Protein 3EA1 (pdb70)

CATH classification: 3.20.20.190

Radius of gyration: 29.26 Å; Cα contacts (8 Å, |Δi|>4): 1379; chains: 2; bounding box: 68×96×36 Å

Secondary structure (DSSP, 8-state):
---GGGGG-TTSTTTTS-TTSBTTTS-EEEETTTT-TT--SHHHHHHH---SS-HHHHHHTT--EEEEEEEE-TTS-EEEEETTEEEEEEHHHHHHHHHHHHHH-TT--EEEEEEE-SPPPTT-SS-HHHHHIIIIITSTTB----SS-BHHHHTTSEEEEEESS---S--SBPP----TTSEEEEE-SSS-EEEEE--TTS-HHHHHHHHHHHHHHHHTTTT-TTEEEEEE------SSGGGSHHHHHHHHHHHHHHHHHHH--S---EEEES--SSSSSS-HHHHHHHTTGGG-/---GGGGG-TTSTTTTS-TTSBTTTS-EEEETTTTGGG--SHHHHHHH---SS-HHHHHHTT--EEEEEEEE-TTS-EEEEETTEEEEEEHHHHHHHHHHHHHH-TT--EEEEEEE-SPPPTT-SS-HHHHHIIIIITSTTB----SS-BHHHHTTSEEEEEESS---S--SBPP----TTEEEEEEETTTEEEEEEE-TTS-HHHHHHHHHHHHHHHHTSTT-TTEEEEEE------SSSSSSHHHHHHHHHHHHHHHHHHH--S---EEEES--SSSSSS-HHHHHHHTTGGG-

InterPro domains:
  IPR000909 Phosphatidylinositol-specific phospholipase C, X domain [PF00388] (58-194)
  IPR000909 Phosphatidylinositol-specific phospholipase C, X domain [SM00148] (50-194)
  IPR017946 PLC-like phosphodiesterase, TIM beta/alpha-barrel domain superfamily [G3DSA:3.20.20.190] (32-329)
  IPR017946 PLC-like phosphodiesterase, TIM beta/alpha-barrel domain superfamily [SSF51695] (33-324)
  IPR051057 Phosphoinositide phospholipase C domain-containing protein [PTHR13593] (38-327)

Foldseek 3Di:
DAALCCCVQLLANLLNFDQFFQPLLALAEAAALQLQQQDDPPQCCLFDAFANDHDLVCSSRNHQEYEFEWEAELVLFIFGDAAPHGRPGGPVNNVVSQLVSCVVHQLGAHEYEYHHRYYYYPNHPDDPQVSCVVPPVVPPLFAQADDSHTSNSRGSHYFYDYCYDDHDGGTHWDHDDDDPQAWDWDAIPVQAIETEHRNQEDDLVVLLVSLVVLQVVFLVCSVPRRYHYEGESFHGHPSDPCGGSVNSQQPSQQVVLVVLVVVVGLARHHYHHTYQDDPDPPGNRSSSSSSPNVSD/DADLCCLVQLLALLQNFDQFFFPQLALAEAAALQLQQQDDPPLCCLFDAFAVDHDLVCSSRGHQEYEFEWEAELPLFIFGDAAPHGRPGGPVNNVVSQLVSCVVHQLGAHEYEYHHRYYYYPNHPDDPQVSCVVPPVVPPLFAQAEASHTSNSRGSHYAYDYCYPDHDGGTHKDHDDDDPQAWDWDAIRVQAIETEHRNAEDDLVVLLVSLVVLQVVWLVPSVPRRYAYEGESFHGHPSDPCRGSVNSQQPSQQVVLVVLVVVLGLARHHYHHGYQDDPDPPGRRSSSSSSPSVSD

Structure (mmCIF, N/CA/C/O backbone):
data_3EA1
#
_entry.id   3EA1
#
_cell.length_a   59.643
_cell.length_b   97.064
_cell.length_c   112.799
_cell.angle_alpha   90.000
_cell.angle_beta   90.000
_cell.angle_gamma   90.000
#
_symmetry.space_group_name_H-M   'P 21 21 21'
#
loop_
_entity.id
_entity.type
_entity.pdbx_description
1 polymer '1-phosphatidylinositol phosphodiesterase'
2 non-polymer 'ZINC ION'
3 water water
#
loop_
_atom_site.group_PDB
_atom_site.id
_atom_site.type_symbol
_atom_site.label_atom_id
_atom_site.label_alt_id
_atom_site.label_comp_id
_atom_site.label_asym_id
_atom_site.label_entity_id
_atom_site.label_seq_id
_atom_site.pdbx_PDB_ins_code
_atom_site.Cartn_x
_atom_site.Cartn_y
_atom_site.Cartn_z
_atom_site.occupancy
_atom_site.B_iso_or_equiv
_atom_site.auth_seq_id
_atom_site.auth_comp_id
_atom_site.auth_asym_id
_atom_site.auth_atom_id
_atom_site.pdbx_PDB_model_num
ATOM 1 N N . ALA A 1 1 ? 29.746 53.343 32.534 1.00 47.75 1 ALA A N 1
ATOM 2 C CA . ALA A 1 1 ? 29.431 54.375 31.505 1.00 46.92 1 ALA A CA 1
ATOM 3 C C . ALA A 1 1 ? 28.962 55.675 32.154 1.00 45.98 1 ALA A C 1
ATOM 4 O O . ALA A 1 1 ? 28.306 56.498 31.510 1.00 47.43 1 ALA A O 1
ATOM 6 N N . SER A 1 2 ? 29.302 55.856 33.429 1.00 43.08 2 SER A N 1
ATOM 7 C CA . SER A 1 2 ? 28.908 57.057 34.160 1.00 40.00 2 SER A CA 1
ATOM 8 C C . SER A 1 2 ? 30.091 57.918 34.576 1.00 37.27 2 SER A C 1
ATOM 9 O O . SER A 1 2 ? 30.969 57.478 35.321 1.00 38.10 2 SER A O 1
ATOM 12 N N . SER A 1 3 ? 30.101 59.153 34.091 1.00 33.86 3 SER A N 1
ATOM 13 C CA . SER A 1 3 ? 31.160 60.100 34.408 1.00 30.70 3 SER A CA 1
ATOM 14 C C . SER A 1 3 ? 30.540 61.399 34.906 1.00 27.56 3 SER A C 1
ATOM 15 O O . SER A 1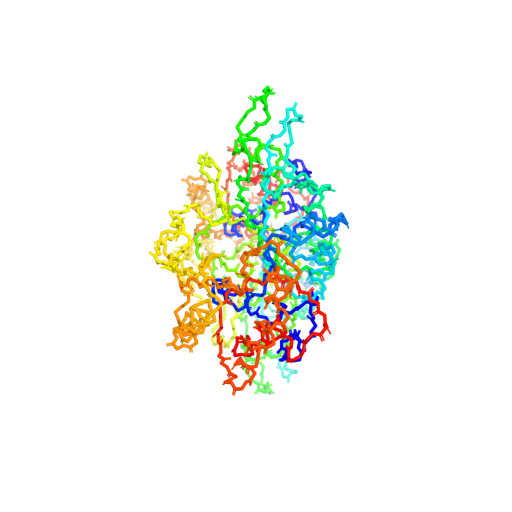 3 ? 29.382 61.698 34.613 1.00 26.14 3 SER A O 1
ATOM 18 N N . VAL A 1 4 ? 31.314 62.160 35.669 1.00 24.54 4 VAL A N 1
ATOM 19 C CA . VAL A 1 4 ? 30.848 63.421 36.230 1.00 24.22 4 VAL A CA 1
ATOM 20 C C . VAL A 1 4 ? 30.482 64.467 35.188 1.00 22.68 4 VAL A C 1
ATOM 21 O O . VAL A 1 4 ? 29.645 65.333 35.443 1.00 21.69 4 VAL A O 1
ATOM 25 N N . ASN A 1 5 ? 31.100 64.400 34.013 1.00 19.43 5 ASN A N 1
ATOM 26 C CA . ASN A 1 5 ? 30.795 65.383 32.984 1.00 19.03 5 ASN A CA 1
ATOM 27 C C . ASN A 1 5 ? 29.413 65.173 32.376 1.00 17.58 5 ASN A C 1
ATOM 28 O O . ASN A 1 5 ? 28.861 66.077 31.755 1.00 16.88 5 ASN A O 1
ATOM 33 N N . GLU A 1 6 ? 28.843 63.991 32.576 1.00 17.78 6 GLU A N 1
ATOM 34 C CA . GLU A 1 6 ? 27.510 63.708 32.057 1.00 19.06 6 GLU A CA 1
ATOM 35 C C . GLU A 1 6 ? 26.461 64.545 32.797 1.00 19.07 6 GLU A C 1
ATOM 36 O O . GLU A 1 6 ? 25.301 64.619 32.381 1.00 19.53 6 GLU A O 1
ATOM 42 N N . LEU A 1 7 ? 26.872 65.177 33.895 1.00 17.88 7 LEU A N 1
ATOM 43 C CA . LEU A 1 7 ? 25.964 66.024 34.663 1.00 17.85 7 LEU A CA 1
ATOM 44 C C . LEU A 1 7 ? 25.780 67.339 33.905 1.00 19.82 7 LEU A C 1
ATOM 45 O O . LEU A 1 7 ? 24.884 68.122 34.219 1.00 20.17 7 LEU A O 1
ATOM 50 N N . GLU A 1 8 ? 26.628 67.558 32.897 1.00 19.14 8 GLU A N 1
ATOM 51 C CA . GLU A 1 8 ? 26.601 68.768 32.074 1.00 20.02 8 GLU A CA 1
ATOM 52 C C . GLU A 1 8 ? 25.566 68.732 30.940 1.00 18.38 8 GLU A C 1
ATOM 53 O O . GLU A 1 8 ? 25.384 69.723 30.229 1.00 18.87 8 GLU A O 1
ATOM 59 N N . ASN A 1 9 ? 24.915 67.592 30.736 1.00 16.39 9 ASN A N 1
ATOM 60 C CA . ASN A 1 9 ? 23.874 67.528 29.714 1.00 16.47 9 ASN A CA 1
ATOM 61 C C . ASN A 1 9 ? 22.624 67.870 30.518 1.00 15.63 9 ASN A C 1
ATOM 62 O O . ASN A 1 9 ? 22.044 67.008 31.173 1.00 16.47 9 ASN A O 1
ATOM 67 N N . TRP A 1 10 ? 22.230 69.136 30.475 1.00 14.99 10 TRP A N 1
ATOM 68 C CA . TRP A 1 10 ? 21.094 69.621 31.247 1.00 14.53 10 TRP A CA 1
ATOM 69 C C . TRP A 1 10 ? 19.749 68.919 31.031 1.00 13.86 10 TRP A C 1
ATOM 70 O O . TRP A 1 10 ? 18.860 69.019 31.879 1.00 11.30 10 TRP A O 1
ATOM 81 N N . SER A 1 11 ? 19.603 68.196 29.924 1.00 14.98 11 SER A N 1
ATOM 82 C CA . SER A 1 11 ? 18.356 67.479 29.643 1.00 12.48 11 SER A CA 1
ATOM 83 C C . SER A 1 11 ? 18.409 66.031 30.132 1.00 13.34 11 SER A C 1
ATOM 84 O O . SER A 1 11 ? 17.395 65.339 30.142 1.00 14.65 11 SER A O 1
ATOM 87 N N . LYS A 1 12 ? 19.594 65.579 30.533 1.00 12.60 12 LYS A N 1
ATOM 88 C CA . LYS A 1 12 ? 19.773 64.207 30.996 1.00 12.85 12 LYS A CA 1
ATOM 89 C C . LYS A 1 12 ? 20.752 64.131 32.165 1.00 14.20 12 LYS A C 1
ATOM 90 O O . LYS A 1 12 ? 21.425 63.115 32.335 1.00 11.71 12 LYS A O 1
ATOM 96 N N . TRP A 1 13 ? 20.829 65.180 32.978 1.00 12.24 13 TRP A N 1
ATOM 97 C CA . TRP A 1 13 ? 21.798 65.176 34.074 1.00 12.43 13 TRP A CA 1
ATOM 98 C C . TRP A 1 13 ? 21.632 64.129 35.169 1.00 11.88 13 TRP A C 1
ATOM 99 O O . TRP A 1 13 ? 22.602 63.792 35.847 1.00 13.05 13 TRP A O 1
ATOM 110 N N . MET A 1 14 ? 20.427 63.595 35.343 1.00 12.33 14 MET A N 1
ATOM 111 C CA . MET A 1 14 ? 20.213 62.586 36.373 1.00 12.90 14 MET A CA 1
ATOM 112 C C . MET A 1 14 ? 20.675 61.202 35.917 1.00 13.94 14 MET A C 1
ATOM 113 O O . MET A 1 14 ? 20.799 60.286 36.728 1.00 14.80 14 MET A O 1
ATOM 118 N N . GLN A 1 15 ? 20.944 61.055 34.625 1.00 14.60 15 GLN A N 1
ATOM 119 C CA . GLN A 1 15 ? 21.373 59.768 34.092 1.00 16.01 15 GLN A CA 1
ATOM 120 C C . GLN A 1 15 ? 22.581 59.142 34.801 1.00 16.09 15 GLN A C 1
ATOM 121 O O . GLN A 1 15 ? 22.564 57.951 35.110 1.00 16.13 15 GLN A O 1
ATOM 127 N N . PRO A 1 16 ? 23.644 59.928 35.066 1.00 16.01 16 PRO A N 1
ATOM 128 C CA . PRO A 1 16 ? 24.823 59.366 35.742 1.00 15.44 16 PRO A CA 1
ATOM 129 C C . PRO A 1 16 ? 24.698 59.097 37.247 1.00 16.09 16 PRO A C 1
ATOM 130 O O . PRO A 1 16 ? 25.580 58.477 37.842 1.00 16.30 16 PRO A O 1
ATOM 134 N N . ILE A 1 17 ? 23.615 59.551 37.869 1.00 15.19 17 ILE A N 1
ATOM 135 C CA . ILE A 1 17 ? 23.444 59.319 39.300 1.00 15.10 17 ILE A CA 1
ATOM 136 C C . ILE A 1 17 ? 22.904 57.905 39.520 1.00 16.59 17 ILE A C 1
ATOM 137 O O . ILE A 1 17 ? 22.023 57.444 38.793 1.00 17.72 17 ILE A O 1
ATOM 142 N N . PRO A 1 18 ? 23.444 57.186 40.517 1.00 16.92 18 PRO A N 1
ATOM 143 C CA . PRO A 1 18 ? 22.987 55.820 40.792 1.00 16.74 18 PRO A CA 1
ATOM 144 C C . PRO A 1 18 ? 21.499 55.702 41.123 1.00 17.74 18 PRO A C 1
ATOM 145 O O . PRO A 1 18 ? 20.906 56.596 41.734 1.00 14.22 18 PRO A O 1
ATOM 149 N N . ASP A 1 19 ? 20.906 54.584 40.718 1.00 17.33 19 ASP A N 1
ATOM 150 C CA . ASP A 1 19 ? 19.494 54.315 40.975 1.00 18.79 19 ASP A CA 1
ATOM 151 C C . ASP A 1 19 ? 19.148 54.307 42.464 1.00 18.91 19 ASP A C 1
ATOM 152 O O . ASP A 1 19 ? 18.036 54.676 42.845 1.00 16.25 19 ASP A O 1
ATOM 157 N N . ASN A 1 20 ? 20.092 53.891 43.305 1.00 17.59 20 ASN A N 1
ATOM 158 C CA . ASN A 1 20 ? 19.826 53.796 44.741 1.00 19.29 20 ASN A CA 1
ATOM 159 C C . ASN A 1 20 ? 19.880 55.078 45.556 1.00 18.74 20 ASN A C 1
ATOM 160 O O . ASN A 1 20 ? 19.637 55.051 46.765 1.00 19.25 20 ASN A O 1
ATOM 165 N N . ILE A 1 21 ? 20.192 56.198 44.915 1.00 16.79 21 ILE A N 1
ATOM 166 C CA . ILE A 1 21 ? 20.259 57.463 45.634 1.00 15.78 21 ILE A CA 1
ATOM 167 C C . ILE A 1 21 ? 18.861 58.043 45.842 1.00 14.69 21 ILE A C 1
ATOM 168 O O . ILE A 1 21 ? 18.099 58.200 44.890 1.00 13.01 21 ILE A O 1
ATOM 173 N N . PRO A 1 22 ? 18.499 58.355 47.099 1.00 13.35 22 PRO A N 1
ATOM 174 C CA . PRO A 1 22 ? 17.165 58.919 47.334 1.00 13.78 22 PRO A CA 1
ATOM 175 C C . PRO A 1 22 ? 17.079 60.293 46.672 1.00 13.09 22 PRO A C 1
ATOM 176 O O . PRO A 1 22 ? 18.061 61.043 46.665 1.00 13.05 22 PRO A O 1
ATOM 180 N N . LEU A 1 23 ? 15.921 60.625 46.110 1.00 11.79 23 LEU A N 1
ATOM 181 C CA . LEU A 1 23 ? 15.758 61.937 45.480 1.00 12.12 23 LEU A CA 1
ATOM 182 C C . LEU A 1 23 ? 16.081 63.033 46.489 1.00 12.05 23 LEU A C 1
ATOM 183 O O . LEU A 1 23 ? 16.630 64.079 46.134 1.00 11.02 23 LEU A O 1
ATOM 188 N N . ALA A 1 24 ? 15.733 62.788 47.749 1.00 12.31 24 ALA A N 1
ATOM 189 C CA . ALA A 1 24 ? 15.981 63.751 48.816 1.00 11.92 24 ALA A CA 1
ATOM 190 C C . ALA A 1 24 ? 17.457 64.143 48.920 1.00 12.48 24 ALA A C 1
ATOM 191 O O . ALA A 1 24 ? 17.785 65.286 49.247 1.00 12.31 24 ALA A O 1
ATOM 193 N N . ARG A 1 25 ? 18.343 63.196 48.633 1.00 13.49 25 ARG A N 1
ATOM 194 C CA . ARG A 1 25 ? 19.781 63.445 48.700 1.00 13.32 25 ARG A CA 1
ATOM 195 C C . ARG A 1 25 ? 20.313 64.253 47.517 1.00 13.04 25 ARG A C 1
ATOM 196 O O . ARG A 1 25 ? 21.247 65.036 47.666 1.00 13.75 25 ARG A O 1
ATOM 204 N N . ILE A 1 26 ? 19.719 64.057 46.345 1.00 12.59 26 ILE A N 1
ATOM 205 C CA . ILE A 1 26 ? 20.157 64.758 45.142 1.00 11.48 26 ILE A CA 1
ATOM 206 C C . ILE A 1 26 ? 19.917 66.258 45.273 1.00 11.51 26 ILE A C 1
ATOM 207 O O . ILE A 1 26 ? 18.940 66.681 45.897 1.00 10.23 26 ILE A O 1
ATOM 212 N N . SER A 1 27 ? 20.827 67.055 44.720 1.00 9.71 27 SER A N 1
ATOM 213 C CA . SER A 1 27 ? 20.671 68.504 44.721 1.00 9.34 27 SER A CA 1
ATOM 214 C C . SER A 1 27 ? 19.941 68.751 43.410 1.00 8.90 27 SER A C 1
ATOM 215 O O . SER A 1 27 ? 20.467 68.486 42.323 1.00 11.03 27 SER A O 1
ATOM 218 N N . ILE A 1 28 ? 18.717 69.254 43.520 1.00 10.10 28 ILE A N 1
ATOM 219 C CA . ILE A 1 28 ? 17.866 69.442 42.361 1.00 10.95 28 ILE A CA 1
ATOM 220 C C . ILE A 1 28 ? 17.330 70.852 42.161 1.00 11.28 28 ILE A C 1
ATOM 221 O O . ILE A 1 28 ? 16.776 71.450 43.089 1.00 10.29 28 ILE A O 1
ATOM 226 N N . PRO A 1 29 ? 17.468 71.395 40.938 1.00 10.47 29 PRO A N 1
ATOM 227 C CA . PRO A 1 29 ? 16.961 72.745 40.674 1.00 10.33 29 PRO A CA 1
ATOM 228 C C . PRO A 1 29 ? 15.452 72.671 40.443 1.00 11.64 29 PRO A C 1
ATOM 229 O O . PRO A 1 29 ? 14.950 71.703 39.866 1.00 10.93 29 PRO A O 1
ATOM 233 N N . GLY A 1 30 ? 14.733 73.691 40.892 1.00 10.25 30 GLY A N 1
ATOM 234 C CA . GLY A 1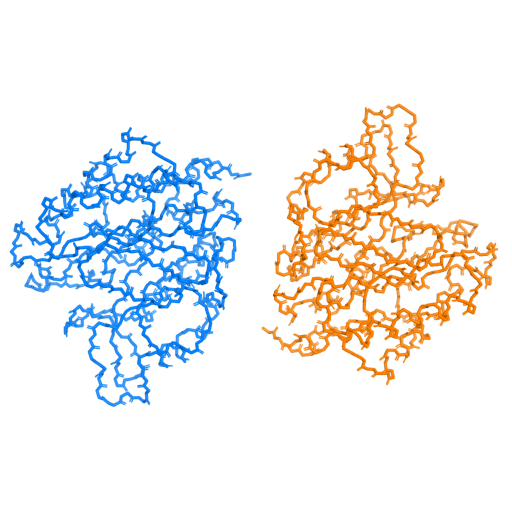 30 ? 13.296 73.719 40.695 1.00 11.42 30 GLY A CA 1
ATOM 235 C C . GLY A 1 30 ? 12.869 75.123 40.325 1.00 11.28 30 GLY A C 1
ATOM 236 O O . GLY A 1 30 ? 13.644 76.063 40.481 1.00 9.89 30 GLY A O 1
ATOM 237 N N . THR A 1 31 ? 11.649 75.272 39.819 1.00 10.57 31 THR A N 1
ATOM 238 C CA . THR A 1 31 ? 11.147 76.593 39.468 1.00 11.64 31 THR A CA 1
ATOM 239 C C . THR A 1 31 ? 9.935 76.949 40.321 1.00 11.57 31 THR A C 1
ATOM 240 O O . THR A 1 31 ? 9.009 76.149 40.464 1.00 11.25 31 THR A O 1
ATOM 244 N N . HIS A 1 32 ? 9.955 78.153 40.886 1.00 11.49 32 HIS A N 1
ATOM 245 C CA . HIS A 1 32 ? 8.862 78.650 41.720 1.00 12.00 32 HIS A CA 1
ATOM 246 C C . HIS A 1 32 ? 7.748 79.199 40.820 1.00 14.73 32 HIS A C 1
ATOM 247 O O . HIS A 1 32 ? 8.028 79.916 39.853 1.00 13.89 32 HIS A O 1
ATOM 254 N N . ASP A 1 33 ? 6.498 78.851 41.141 1.00 13.27 33 ASP A N 1
ATOM 255 C CA . ASP A 1 33 ? 5.323 79.266 40.367 1.00 15.57 33 ASP A CA 1
ATOM 256 C C . ASP A 1 33 ? 5.645 79.078 38.889 1.00 14.48 33 ASP A C 1
ATOM 257 O O . ASP A 1 33 ? 5.554 80.009 38.094 1.00 11.85 33 ASP A O 1
ATOM 262 N N . SER A 1 34 ? 6.013 77.850 38.541 1.00 11.76 34 SER A N 1
ATOM 263 C CA . SER A 1 34 ? 6.422 77.483 37.190 1.00 11.36 34 SER A CA 1
ATOM 264 C C . SER A 1 34 ? 5.570 77.925 36.001 1.00 11.91 34 SER A C 1
ATOM 265 O O . SER A 1 34 ? 6.112 78.235 34.942 1.00 12.00 34 SER A O 1
ATOM 268 N N . GLY A 1 35 ? 4.251 77.963 36.168 1.00 12.62 35 GLY A N 1
ATOM 269 C CA . GLY A 1 35 ? 3.386 78.299 35.045 1.00 11.62 35 GLY A CA 1
ATOM 270 C C . GLY A 1 35 ? 2.964 79.733 34.799 1.00 13.09 35 GLY A C 1
ATOM 271 O O . GLY A 1 35 ? 1.950 79.967 34.143 1.00 12.26 35 GLY A O 1
ATOM 272 N N . THR A 1 36 ? 3.740 80.692 35.285 1.00 12.22 36 THR A N 1
ATOM 273 C CA . THR A 1 36 ? 3.399 82.102 35.112 1.00 11.97 36 THR A CA 1
ATOM 274 C C . THR A 1 36 ? 4.032 82.749 33.880 1.00 13.85 36 THR A C 1
ATOM 275 O O . THR A 1 36 ? 3.945 83.969 33.709 1.00 12.72 36 THR A O 1
ATOM 279 N N . PHE A 1 37 ? 4.640 81.943 33.015 1.00 12.36 37 PHE A N 1
ATOM 280 C CA . PHE A 1 37 ? 5.332 82.472 31.840 1.00 13.68 37 PHE A CA 1
ATOM 281 C C . PHE A 1 37 ? 4.487 83.057 30.708 1.00 13.93 37 PHE A C 1
ATOM 282 O O . PHE A 1 37 ? 5.039 83.600 29.750 1.00 14.87 37 PHE A O 1
ATOM 290 N N . LYS A 1 38 ? 3.165 82.966 30.804 1.00 12.93 38 LYS A N 1
ATOM 291 C CA . LYS A 1 38 ? 2.321 83.513 29.741 1.00 14.18 38 LYS A CA 1
ATOM 292 C C . LYS A 1 38 ? 1.734 84.874 30.082 1.00 15.22 38 LYS A C 1
ATOM 293 O O . LYS A 1 38 ? 1.091 85.500 29.244 1.00 15.70 38 LYS A O 1
ATOM 299 N N . LEU A 1 39 ? 1.948 85.335 31.307 1.00 15.99 39 LEU A N 1
ATOM 300 C CA . LEU A 1 39 ? 1.419 86.636 31.704 1.00 17.93 39 LEU A CA 1
ATOM 301 C C . LEU A 1 39 ? 1.992 87.724 30.801 1.00 20.29 39 LEU A C 1
ATOM 302 O O . LEU A 1 39 ? 3.202 87.788 30.580 1.00 19.86 39 LEU A O 1
ATOM 307 N N . GLN A 1 40 ? 1.111 88.572 30.276 1.00 23.39 40 GLN A N 1
ATOM 308 C CA . GLN A 1 40 ? 1.506 89.656 29.381 1.00 26.71 40 GLN A CA 1
ATOM 309 C C . GLN A 1 40 ? 1.286 91.028 30.016 1.00 26.83 40 GLN A C 1
ATOM 310 O O . GLN A 1 40 ? 2.158 91.898 29.961 1.00 27.47 40 GLN A O 1
ATOM 316 N N . ASN A 1 41 ? 0.109 91.218 30.603 1.00 27.33 41 ASN A N 1
ATOM 317 C CA . ASN A 1 41 ? -0.242 92.484 31.235 1.00 29.56 41 ASN A CA 1
ATOM 318 C C . ASN A 1 41 ? 0.835 92.911 32.228 1.00 31.28 41 ASN A C 1
ATOM 319 O O . ASN A 1 41 ? 1.086 92.227 33.221 1.00 31.06 41 ASN A O 1
ATOM 324 N N . PRO A 1 42 ? 1.489 94.054 31.970 1.00 31.74 42 PRO A N 1
ATOM 325 C CA . PRO A 1 42 ? 2.547 94.578 32.839 1.00 32.52 42 PRO A CA 1
ATOM 326 C C . PRO A 1 42 ? 2.192 94.595 34.324 1.00 32.53 42 PRO A C 1
ATOM 327 O O . PRO A 1 42 ? 3.050 94.347 35.169 1.00 32.65 42 PRO A O 1
ATOM 331 N N . ILE A 1 43 ? 0.933 94.885 34.640 1.00 33.59 43 ILE A N 1
ATOM 332 C CA . ILE A 1 43 ? 0.496 94.922 36.033 1.00 33.67 43 ILE A CA 1
ATOM 333 C C . ILE A 1 43 ? 0.437 93.515 36.618 1.00 33.20 43 ILE A C 1
ATOM 334 O O . ILE A 1 43 ? 0.762 93.308 37.789 1.00 34.13 43 ILE A O 1
ATOM 339 N N . LYS A 1 44 ? 0.019 92.550 35.806 1.00 31.02 44 LYS A N 1
ATOM 340 C CA . LYS A 1 44 ? -0.049 91.166 36.261 1.00 29.73 44 LYS A CA 1
ATOM 341 C C . LYS A 1 44 ? 1.366 90.615 36.414 1.00 27.73 44 LYS A C 1
ATOM 342 O O . LYS A 1 44 ? 1.640 89.834 37.321 1.00 27.42 44 LYS A O 1
ATOM 348 N N . GLN A 1 45 ? 2.259 91.025 35.518 1.00 26.36 45 GLN A N 1
ATOM 349 C CA . GLN A 1 45 ? 3.644 90.559 35.543 1.00 26.02 45 GLN A CA 1
ATOM 350 C C . GLN A 1 45 ? 4.426 91.024 36.763 1.00 25.70 45 GLN A C 1
ATOM 351 O O . GLN A 1 45 ? 5.073 90.222 37.436 1.00 24.39 45 GLN A O 1
ATOM 357 N N . VAL A 1 46 ? 4.380 92.324 37.041 1.00 25.33 46 VAL A N 1
ATOM 358 C CA . VAL A 1 46 ? 5.108 92.872 38.177 1.00 24.35 46 VAL A CA 1
ATOM 359 C C . VAL A 1 46 ? 4.691 92.191 39.475 1.00 23.66 46 VAL A C 1
ATOM 360 O O . VAL A 1 46 ? 5.514 91.979 40.365 1.00 22.04 46 VAL A O 1
ATOM 364 N N . TRP A 1 47 ? 3.412 91.842 39.573 1.00 24.28 47 TRP A N 1
ATOM 365 C CA . TRP A 1 47 ? 2.890 91.190 40.765 1.00 24.29 47 TRP A CA 1
ATOM 366 C C . TRP A 1 47 ? 3.030 89.670 40.811 1.00 24.09 47 TRP A C 1
ATOM 367 O O . TRP A 1 47 ? 3.346 89.111 41.865 1.00 24.43 47 TRP A O 1
ATOM 378 N N . GLY A 1 48 ? 2.804 88.997 39.684 1.00 22.27 48 GLY A N 1
ATOM 379 C CA . GLY A 1 48 ? 2.869 87.545 39.699 1.00 21.83 48 GLY A CA 1
ATOM 380 C C . GLY A 1 48 ? 3.750 86.766 38.737 1.00 20.07 48 GLY A C 1
ATOM 381 O O . GLY A 1 48 ? 3.821 85.547 38.851 1.00 20.97 48 GLY A O 1
ATOM 382 N N . MET A 1 49 ? 4.417 87.419 37.794 1.00 19.55 49 MET A N 1
ATOM 383 C CA . MET A 1 49 ? 5.265 86.665 36.875 1.00 16.72 49 MET A CA 1
ATOM 384 C C . MET A 1 49 ? 6.568 86.267 37.570 1.00 16.02 49 MET A C 1
ATOM 385 O O . MET A 1 49 ? 7.221 87.096 38.210 1.00 13.76 49 MET A O 1
ATOM 390 N N . THR A 1 50 ? 6.942 84.996 37.438 1.00 13.53 50 THR A N 1
ATOM 391 C CA . THR A 1 50 ? 8.152 84.477 38.077 1.00 14.07 50 THR A CA 1
ATOM 392 C C . THR A 1 50 ? 9.053 83.705 37.120 1.00 13.33 50 THR A C 1
ATOM 393 O O . THR A 1 50 ? 10.164 83.315 37.486 1.00 14.91 50 THR A O 1
ATOM 397 N N . GLN A 1 51 ? 8.560 83.462 35.909 1.00 13.29 51 GLN A N 1
ATOM 398 C CA . GLN A 1 51 ? 9.316 82.732 34.894 1.00 12.77 51 GLN A CA 1
ATOM 399 C C . GLN A 1 51 ? 9.059 83.381 33.538 1.00 12.25 51 GLN A C 1
ATOM 400 O O . GLN A 1 51 ? 7.946 83.842 33.269 1.00 11.38 51 GLN A O 1
ATOM 406 N N . GLU A 1 52 ? 10.082 83.410 32.689 1.00 13.60 52 GLU A N 1
ATOM 407 C CA . GLU A 1 52 ? 9.968 84.007 31.359 1.00 16.72 52 GLU A CA 1
ATOM 408 C C . GLU A 1 52 ? 9.726 82.978 30.262 1.00 16.93 52 GLU A C 1
ATOM 409 O O . GLU A 1 52 ? 9.202 83.310 29.198 1.00 17.51 52 GLU A O 1
ATOM 415 N N . TYR A 1 53 ? 10.115 81.733 30.519 1.00 15.34 53 TYR A N 1
ATOM 416 C CA . TYR A 1 53 ? 9.996 80.671 29.527 1.00 14.89 53 TYR A CA 1
ATOM 417 C C . TYR A 1 53 ? 9.093 79.516 29.936 1.00 14.34 53 TYR A C 1
ATOM 418 O O . TYR A 1 53 ? 8.845 79.303 31.121 1.00 15.48 53 TYR A O 1
ATOM 427 N N . ASP A 1 54 ? 8.625 78.757 28.947 1.00 14.41 54 ASP A N 1
ATOM 428 C CA . ASP A 1 54 ? 7.717 77.649 29.221 1.00 14.24 54 ASP A CA 1
ATOM 429 C C . ASP A 1 54 ? 8.346 76.448 29.902 1.00 13.83 54 ASP A C 1
ATOM 430 O O . ASP A 1 54 ? 9.553 76.417 30.158 1.00 12.33 54 ASP A O 1
ATOM 435 N N . PHE A 1 55 ? 7.503 75.462 30.194 1.00 13.06 55 PHE A N 1
ATOM 436 C CA . PHE A 1 55 ? 7.917 74.259 30.900 1.00 12.86 55 PHE A CA 1
ATOM 437 C C . PHE A 1 55 ? 9.066 73.478 30.265 1.00 12.86 55 PHE A C 1
ATOM 438 O O . PHE A 1 55 ? 9.973 73.042 30.968 1.00 11.31 55 PHE A O 1
ATOM 446 N N . ARG A 1 56 ? 9.034 73.297 28.948 1.00 13.46 56 ARG A N 1
ATOM 447 C CA . ARG A 1 56 ? 10.095 72.542 28.291 1.00 13.26 56 ARG A CA 1
ATOM 448 C C . ARG A 1 56 ? 11.431 73.280 28.374 1.00 11.88 56 ARG A C 1
ATOM 449 O O . ARG A 1 56 ? 12.477 72.651 28.516 1.00 9.90 56 ARG A O 1
ATOM 457 N N . TYR A 1 57 ? 11.398 74.610 28.296 1.00 12.23 57 TYR A N 1
ATOM 458 C CA . TYR A 1 57 ? 12.620 75.399 28.410 1.00 11.68 57 TYR A CA 1
ATOM 459 C C . TYR A 1 57 ? 13.204 75.134 29.793 1.00 12.50 57 TYR A C 1
ATOM 460 O O . TYR A 1 57 ? 14.398 74.863 29.946 1.00 10.35 57 TYR A O 1
ATOM 469 N N . GLN A 1 58 ? 12.343 75.222 30.800 1.00 8.94 58 GLN A N 1
ATOM 470 C CA . GLN A 1 58 ? 12.749 74.995 32.180 1.00 11.06 58 GLN A CA 1
ATOM 471 C C . GLN A 1 58 ? 13.416 73.626 32.338 1.00 9.20 58 GLN A C 1
ATOM 472 O O . GLN A 1 58 ? 14.508 73.517 32.903 1.00 12.42 58 GLN A O 1
ATOM 478 N N . MET A 1 59 ? 12.772 72.589 31.817 1.00 9.97 59 MET A N 1
ATOM 479 C CA . MET A 1 59 ? 13.297 71.228 31.906 1.00 10.63 59 MET A CA 1
ATOM 480 C C . MET A 1 59 ? 14.609 71.053 31.145 1.00 12.68 59 MET A C 1
ATOM 481 O O . MET A 1 59 ? 15.538 70.406 31.636 1.00 12.98 59 MET A O 1
ATOM 486 N N . ASP A 1 60 ? 14.683 71.623 29.947 1.00 13.28 60 ASP A N 1
ATOM 487 C CA . ASP A 1 60 ? 15.895 71.516 29.144 1.00 15.42 60 ASP A CA 1
ATOM 488 C C . ASP A 1 60 ? 17.068 72.251 29.780 1.00 16.08 60 ASP A C 1
ATOM 489 O O . ASP A 1 60 ? 18.224 72.024 29.410 1.00 16.33 60 ASP A O 1
ATOM 494 N N . HIS A 1 61 ? 16.779 73.134 30.731 1.00 14.34 61 HIS A N 1
ATOM 495 C CA . HIS A 1 61 ? 17.844 73.853 31.411 1.00 15.11 61 HIS A CA 1
ATOM 496 C C . HIS A 1 61 ? 18.237 73.191 32.724 1.00 16.22 61 HIS A C 1
ATOM 497 O O . HIS A 1 61 ? 19.108 73.686 33.439 1.00 20.31 61 HIS A O 1
ATOM 504 N N . GLY A 1 62 ? 17.606 72.061 33.031 1.00 12.58 62 GLY A N 1
ATOM 505 C CA . GLY A 1 62 ? 17.951 71.343 34.244 1.00 12.86 62 GLY A CA 1
ATOM 506 C C . GLY A 1 62 ? 16.918 71.279 35.351 1.00 12.03 62 GLY A C 1
ATOM 507 O O . GLY A 1 62 ? 17.075 70.506 36.291 1.00 12.77 62 GLY A O 1
ATOM 508 N N . ALA A 1 63 ? 15.869 72.087 35.266 1.00 12.43 63 ALA A N 1
ATOM 509 C CA . ALA A 1 63 ? 14.851 72.066 36.308 1.00 9.93 63 ALA A CA 1
ATOM 510 C C . ALA A 1 63 ? 14.112 70.731 36.331 1.00 11.30 63 ALA A C 1
ATOM 511 O O . ALA A 1 63 ? 13.698 70.223 35.283 1.00 9.88 63 ALA A O 1
ATOM 513 N N . ARG A 1 64 ? 13.947 70.168 37.527 1.00 8.86 64 ARG A N 1
ATOM 514 C CA . ARG A 1 64 ? 13.245 68.896 37.679 1.00 10.21 64 ARG A CA 1
ATOM 515 C C . ARG A 1 64 ? 12.114 68.986 38.700 1.00 10.75 64 ARG A C 1
ATOM 516 O O . ARG A 1 64 ? 11.314 68.066 38.825 1.00 11.80 64 ARG A O 1
ATOM 524 N N . ILE A 1 65 ? 12.054 70.090 39.440 1.00 10.42 65 ILE A N 1
ATOM 525 C CA . ILE A 1 65 ? 10.987 70.277 40.418 1.00 9.09 65 ILE A CA 1
ATOM 526 C C . ILE A 1 65 ? 10.135 71.439 39.938 1.00 11.14 65 ILE A C 1
ATOM 527 O O . ILE A 1 65 ? 10.666 72.490 39.583 1.00 10.60 65 ILE A O 1
ATOM 532 N N . PHE A 1 66 ? 8.819 71.249 39.921 1.00 9.57 66 PHE A N 1
ATOM 533 C CA . PHE A 1 66 ? 7.921 72.295 39.467 1.00 10.07 66 PHE A CA 1
ATOM 534 C C . PHE A 1 66 ? 6.846 72.615 40.488 1.00 9.86 66 PHE A C 1
ATOM 535 O O . PHE A 1 66 ? 6.197 71.723 41.026 1.00 11.80 66 PHE A O 1
ATOM 543 N N . ASP A 1 67 ? 6.695 73.908 40.752 1.00 11.67 67 ASP A N 1
ATOM 544 C CA . ASP A 1 67 ? 5.735 74.429 41.716 1.00 11.64 67 ASP A CA 1
ATOM 545 C C . ASP A 1 67 ? 4.434 74.772 40.987 1.00 11.54 67 ASP A C 1
ATOM 546 O O . ASP A 1 67 ? 4.300 75.838 40.383 1.00 12.89 67 ASP A O 1
ATOM 551 N N . ILE A 1 68 ? 3.480 73.848 41.043 1.00 11.02 68 ILE A N 1
ATOM 552 C CA . ILE A 1 68 ? 2.200 74.023 40.370 1.00 12.02 68 ILE A CA 1
ATOM 553 C C . ILE A 1 68 ? 1.091 74.451 41.331 1.00 11.97 68 ILE A C 1
ATOM 554 O O . ILE A 1 68 ? 0.803 73.759 42.304 1.00 9.91 68 ILE A O 1
ATOM 559 N N . ARG A 1 69 ? 0.482 75.601 41.054 1.00 12.34 69 ARG A N 1
ATOM 560 C CA . ARG A 1 69 ? -0.599 76.126 41.888 1.00 15.44 69 ARG A CA 1
ATOM 561 C C . ARG A 1 69 ? -1.857 76.122 41.030 1.00 16.40 69 ARG A C 1
ATOM 562 O O . ARG A 1 69 ? -1.909 76.801 40.006 1.00 17.04 69 ARG A O 1
ATOM 570 N N . GLY A 1 70 ? -2.871 75.371 41.445 1.00 15.32 70 GLY A N 1
ATOM 571 C CA . GLY A 1 70 ? -4.071 75.293 40.632 1.00 16.03 70 GLY A CA 1
ATOM 572 C C . GLY A 1 70 ? -5.407 75.568 41.283 1.00 15.90 70 GLY A C 1
ATOM 573 O O . GLY A 1 70 ? -5.510 75.762 42.497 1.00 14.76 70 GLY A O 1
ATOM 574 N N . ARG A 1 71 ? -6.442 75.578 40.448 1.00 15.28 71 ARG A N 1
ATOM 575 C CA . ARG A 1 71 ? -7.805 75.824 40.897 1.00 14.81 71 ARG A CA 1
ATOM 576 C C . ARG A 1 71 ? -8.741 74.844 40.208 1.00 15.12 71 ARG A C 1
ATOM 577 O O . ARG A 1 71 ? -8.621 74.598 39.009 1.00 12.95 71 ARG A O 1
ATOM 585 N N . LEU A 1 72 ? -9.675 74.290 40.971 1.00 14.20 72 LEU A N 1
ATOM 586 C CA . LEU A 1 72 ? -10.650 73.350 40.428 1.00 14.47 72 LEU A CA 1
ATOM 587 C C . LEU A 1 72 ? -11.742 74.144 39.704 1.00 15.82 72 LEU A C 1
ATOM 588 O O . LEU A 1 72 ? -12.253 75.133 40.235 1.00 15.14 72 LEU A O 1
ATOM 593 N N . THR A 1 73 ? -12.096 73.706 38.498 1.00 15.21 73 THR A N 1
ATOM 594 C CA . THR A 1 73 ? -13.110 74.384 37.691 1.00 16.30 73 THR A CA 1
ATOM 595 C C . THR A 1 73 ? -14.414 73.594 37.638 1.00 15.02 73 THR A C 1
ATOM 596 O O . THR A 1 73 ? -14.500 72.476 38.139 1.00 15.82 73 THR A O 1
ATOM 600 N N . ASP A 1 74 ? -15.420 74.189 37.010 1.00 15.69 74 ASP A N 1
ATOM 601 C CA . ASP A 1 74 ? -16.729 73.556 36.851 1.00 15.66 74 ASP A CA 1
ATOM 602 C C . ASP A 1 74 ? -16.649 72.423 35.824 1.00 16.16 74 ASP A C 1
ATOM 603 O O . ASP A 1 74 ? -17.569 71.610 35.703 1.00 15.17 74 ASP A O 1
ATOM 608 N N . ASP A 1 75 ? -15.549 72.384 35.079 1.00 15.69 75 ASP A N 1
ATOM 609 C CA . ASP A 1 75 ? -15.348 71.366 34.051 1.00 15.43 75 ASP A CA 1
ATOM 610 C C . ASP A 1 75 ? -14.697 70.127 34.635 1.00 15.82 75 ASP A C 1
ATOM 611 O O . ASP A 1 75 ? -14.425 69.165 33.918 1.00 15.83 75 ASP A O 1
ATOM 616 N N . ASN A 1 76 ? -14.438 70.162 35.939 1.00 14.93 76 ASN A N 1
ATOM 617 C CA . ASN A 1 76 ? -13.802 69.051 36.630 1.00 15.79 76 ASN A CA 1
ATOM 618 C C . ASN A 1 76 ? -12.370 68.887 36.164 1.00 15.59 76 ASN A C 1
ATOM 619 O O . ASN A 1 76 ? -11.870 67.772 35.996 1.00 16.91 76 ASN A O 1
ATOM 624 N N . THR A 1 77 ? -11.729 70.029 35.945 1.00 16.05 77 THR A N 1
ATOM 625 C CA . THR A 1 77 ? -10.331 70.083 35.535 1.00 14.97 77 THR A CA 1
ATOM 626 C C . THR A 1 77 ? -9.652 71.026 36.513 1.00 15.03 77 THR A C 1
ATOM 627 O O . THR A 1 77 ? -10.316 71.704 37.300 1.00 14.01 77 THR A O 1
ATOM 631 N N . ILE A 1 78 ? -8.328 71.065 36.463 1.00 14.09 78 ILE A N 1
ATOM 632 C CA . ILE A 1 78 ? -7.565 71.951 37.327 1.00 13.37 78 ILE A CA 1
ATOM 633 C C . ILE A 1 78 ? -6.744 72.869 36.433 1.00 13.09 78 ILE A C 1
ATOM 634 O O . ILE A 1 78 ? -6.008 72.399 35.572 1.00 10.80 78 ILE A O 1
ATOM 639 N N . VAL A 1 79 ? -6.888 74.177 36.626 1.00 13.15 79 VAL A N 1
ATOM 640 C CA . VAL A 1 79 ? -6.139 75.143 35.828 1.00 13.59 79 VAL A CA 1
ATOM 641 C C . VAL A 1 79 ? -5.180 75.887 36.744 1.00 14.03 79 VAL A C 1
ATOM 642 O O . VAL A 1 79 ? -5.402 75.959 37.953 1.00 13.55 79 VAL A O 1
ATOM 646 N N . LEU A 1 80 ? -4.111 76.436 36.176 1.00 14.22 80 LEU A N 1
ATOM 647 C CA . LEU A 1 80 ? -3.118 77.135 36.980 1.00 13.00 80 LEU A CA 1
ATOM 648 C C . LEU A 1 80 ? -3.482 78.578 37.284 1.00 13.48 80 LEU A C 1
ATOM 649 O O . LEU A 1 80 ? -3.976 79.312 36.428 1.00 14.06 80 LEU A O 1
ATOM 654 N N . HIS A 1 81 ? -3.222 78.967 38.527 1.00 12.93 81 HIS A N 1
ATOM 655 C CA . HIS A 1 81 ? -3.548 80.293 39.029 1.00 14.28 81 HIS A CA 1
ATOM 656 C C . HIS A 1 81 ? -2.426 80.906 39.853 1.00 15.17 81 HIS A C 1
ATOM 657 O O . HIS A 1 81 ? -1.490 80.234 40.268 1.00 15.12 81 HIS A O 1
ATOM 664 N N . HIS A 1 82 ? -2.560 82.204 40.080 1.00 19.15 82 HIS A N 1
ATOM 665 C CA . HIS A 1 82 ? -1.681 82.959 40.956 1.00 20.58 82 HIS A CA 1
ATOM 666 C C . HIS A 1 82 ? -2.739 83.803 41.641 1.00 20.38 82 HIS A C 1
ATOM 667 O O . HIS A 1 82 ? -3.204 84.803 41.089 1.00 21.45 82 HIS A O 1
ATOM 674 N N . GLY A 1 83 ? -3.144 83.389 42.833 1.00 21.11 83 GLY A N 1
ATOM 675 C CA . GLY A 1 83 ? -4.198 84.119 43.506 1.00 20.63 83 GLY A CA 1
ATOM 676 C C . GLY A 1 83 ? -5.437 83.929 42.645 1.00 22.31 83 GLY A C 1
ATOM 677 O O . GLY A 1 83 ? -5.674 82.826 42.148 1.00 19.57 83 GLY A O 1
ATOM 678 N N . PRO A 1 84 ? -6.233 84.984 42.418 1.00 20.70 84 PRO A N 1
ATOM 679 C CA . PRO A 1 84 ? -7.446 84.880 41.601 1.00 21.20 84 PRO A CA 1
ATOM 680 C C . PRO A 1 84 ? -7.200 84.945 40.090 1.00 19.33 84 PRO A C 1
ATOM 681 O O . PRO A 1 84 ? -8.136 84.819 39.301 1.00 19.71 84 PRO A O 1
ATOM 685 N N . LEU A 1 85 ? -5.947 85.133 39.693 1.00 18.97 85 LEU A N 1
ATOM 686 C CA . LEU A 1 85 ? -5.610 85.234 38.275 1.00 20.15 85 LEU A CA 1
ATOM 687 C C . LEU A 1 85 ? -5.312 83.922 37.555 1.00 17.98 85 LEU A C 1
ATOM 688 O O . LEU A 1 85 ? -4.412 83.178 37.939 1.00 16.52 85 LEU A O 1
ATOM 693 N N . TYR A 1 86 ? -6.083 83.652 36.506 1.00 17.60 86 TYR A N 1
ATOM 694 C CA . TYR A 1 86 ? -5.891 82.464 35.679 1.00 16.49 86 TYR A CA 1
ATOM 695 C C . TYR A 1 86 ? -4.627 82.730 34.855 1.00 16.34 86 TYR A C 1
ATOM 696 O O . TYR A 1 86 ? -4.486 83.791 34.246 1.00 16.76 86 TYR A O 1
ATOM 705 N N . LEU A 1 87 ? -3.710 81.768 34.841 1.00 14.92 87 LEU A N 1
ATOM 706 C CA . LEU A 1 87 ? -2.448 81.924 34.126 1.00 12.54 87 LEU A CA 1
ATOM 707 C C . LEU A 1 87 ? -2.458 81.481 32.660 1.00 14.20 87 LEU A C 1
ATOM 708 O O . LEU A 1 87 ? -1.426 81.527 31.993 1.00 12.90 87 LEU A O 1
ATOM 713 N N . TYR A 1 88 ? -3.616 81.061 32.162 1.00 12.49 88 TYR A N 1
ATOM 714 C CA . TYR A 1 88 ? -3.741 80.599 30.781 1.00 13.51 88 TYR A CA 1
ATOM 715 C C . TYR A 1 88 ? -2.892 79.354 30.552 1.00 13.93 88 TYR A C 1
ATOM 716 O O . TYR A 1 88 ? -2.426 79.085 29.444 1.00 13.78 88 TYR A O 1
ATOM 725 N N . VAL A 1 89 ? -2.701 78.601 31.629 1.00 13.33 89 VAL A N 1
ATOM 726 C CA . VAL A 1 89 ? -1.947 77.358 31.606 1.00 13.38 89 VAL A CA 1
ATOM 727 C C . VAL A 1 89 ? -2.789 76.383 32.412 1.00 12.84 89 VAL A C 1
ATOM 728 O O . VAL A 1 89 ? -3.395 76.766 33.412 1.00 13.67 89 VAL A O 1
ATOM 732 N N . THR A 1 90 ? -2.840 75.130 31.977 1.00 12.89 90 THR A N 1
ATOM 733 C CA . THR A 1 90 ? -3.626 74.125 32.677 1.00 11.96 90 THR A CA 1
ATOM 734 C C . THR A 1 90 ? -2.734 73.041 33.261 1.00 11.73 90 THR A C 1
ATOM 735 O O . THR A 1 90 ? -1.558 72.921 32.903 1.00 11.55 90 THR A O 1
ATOM 739 N N . LEU A 1 91 ? -3.297 72.249 34.164 1.00 10.92 91 LEU A N 1
ATOM 740 C CA . LEU A 1 91 ? -2.539 71.174 34.780 1.00 11.52 91 LEU A CA 1
ATOM 741 C C . LEU A 1 91 ? -2.192 70.131 33.727 1.00 13.33 91 LEU A C 1
ATOM 742 O O . LEU A 1 91 ? -1.079 69.611 33.707 1.00 13.39 91 LEU A O 1
ATOM 747 N N . HIS A 1 92 ? -3.147 69.820 32.854 1.00 13.03 92 HIS A N 1
ATOM 748 C CA . HIS A 1 92 ? -2.907 68.848 31.788 1.00 13.07 92 HIS A CA 1
ATOM 749 C C . HIS A 1 92 ? -1.772 69.342 30.889 1.00 12.11 92 HIS A C 1
ATOM 750 O O . HIS A 1 92 ? -0.969 68.549 30.397 1.00 10.92 92 HIS A O 1
ATOM 757 N N . GLU A 1 93 ? -1.708 70.655 30.682 1.00 11.27 93 GLU A N 1
ATOM 758 C CA . GLU A 1 93 ? -0.667 71.238 29.840 1.00 11.24 93 GLU A CA 1
ATOM 759 C C . GLU A 1 93 ? 0.696 70.918 30.437 1.00 9.87 93 GLU A C 1
ATOM 760 O O . GLU A 1 93 ? 1.615 70.500 29.734 1.00 11.30 93 GLU A O 1
ATOM 766 N N . PHE A 1 94 ? 0.825 71.095 31.744 1.00 9.84 94 PHE A N 1
ATOM 767 C CA . PHE A 1 94 ? 2.088 70.788 32.390 1.00 10.01 94 PHE A CA 1
ATOM 768 C C . PHE A 1 94 ? 2.423 69.304 32.293 1.00 10.46 94 PHE A C 1
ATOM 769 O O . PHE A 1 94 ? 3.536 68.933 31.930 1.00 11.28 94 PHE A O 1
ATOM 777 N N . ILE A 1 95 ? 1.465 68.454 32.644 1.00 11.95 95 ILE A N 1
ATOM 778 C CA . ILE A 1 95 ? 1.709 67.016 32.612 1.00 11.90 95 ILE A CA 1
ATOM 779 C C . ILE A 1 95 ? 2.096 66.539 31.221 1.00 12.34 95 ILE A C 1
ATOM 780 O O . ILE A 1 95 ? 3.009 65.729 31.074 1.00 13.62 95 ILE A O 1
ATOM 785 N N . ASN A 1 96 ? 1.418 67.043 30.197 1.00 11.74 96 ASN A N 1
ATOM 786 C CA . ASN A 1 96 ? 1.759 66.639 28.839 1.00 11.94 96 ASN A CA 1
ATOM 787 C C . ASN A 1 96 ? 3.178 67.072 28.462 1.00 12.84 96 ASN A C 1
ATOM 788 O O . ASN A 1 96 ? 3.892 66.343 27.770 1.00 12.23 96 ASN A O 1
ATOM 793 N N . GLU A 1 97 ? 3.590 68.259 28.897 1.00 13.02 97 GLU A N 1
ATOM 794 C CA . GLU A 1 97 ? 4.942 68.705 28.590 1.00 13.41 97 GLU A CA 1
ATOM 795 C C . GLU A 1 97 ? 5.942 67.824 29.340 1.00 13.11 97 GLU A C 1
ATOM 796 O O . GLU A 1 97 ? 7.010 67.498 28.818 1.00 12.43 97 GLU A O 1
ATOM 802 N N . ALA A 1 98 ? 5.574 67.419 30.553 1.00 11.83 98 ALA A N 1
ATOM 803 C CA . ALA A 1 98 ? 6.428 66.562 31.371 1.00 12.69 98 ALA A CA 1
ATOM 804 C C . ALA A 1 98 ? 6.513 65.172 30.738 1.00 13.97 98 ALA A C 1
ATOM 805 O O . ALA A 1 98 ? 7.579 64.553 30.719 1.00 14.86 98 ALA A O 1
ATOM 807 N N . LYS A 1 99 ? 5.391 64.682 30.219 1.00 14.66 99 LYS A N 1
ATOM 808 C CA . LYS A 1 99 ? 5.373 63.373 29.570 1.00 15.29 99 LYS A CA 1
ATOM 809 C C . LYS A 1 99 ? 6.309 63.372 28.362 1.00 15.68 99 LYS A C 1
ATOM 810 O O . LYS A 1 99 ? 7.044 62.414 28.140 1.00 16.19 99 LYS A O 1
ATOM 816 N N . GLN A 1 100 ? 6.264 64.442 27.576 1.00 16.07 100 GLN A N 1
ATOM 817 C CA . GLN A 1 100 ? 7.118 64.550 26.397 1.00 17.87 100 GLN A CA 1
ATOM 818 C C . GLN A 1 100 ? 8.583 64.568 26.807 1.00 17.38 100 GLN A C 1
ATOM 819 O O . GLN A 1 100 ? 9.409 63.865 26.221 1.00 18.51 100 GLN A O 1
ATOM 825 N N . PHE A 1 101 ? 8.903 65.372 27.816 1.00 15.61 101 PHE A N 1
ATOM 826 C CA . PHE A 1 101 ? 10.273 65.463 28.301 1.00 15.42 101 PHE A CA 1
ATOM 827 C C . PHE A 1 101 ? 10.771 64.107 28.791 1.00 14.95 101 PHE A C 1
ATOM 828 O O . PHE A 1 101 ? 11.906 63.717 28.503 1.00 16.71 101 PHE A O 1
ATOM 836 N N . LEU A 1 102 ? 9.925 63.389 29.527 1.00 15.24 102 LEU A N 1
ATOM 837 C CA . LEU A 1 102 ? 10.292 62.078 30.054 1.00 13.37 102 LEU A CA 1
ATOM 838 C C . LEU A 1 102 ? 10.425 61.033 28.946 1.00 16.15 102 LEU A C 1
ATOM 839 O O . LEU A 1 102 ? 11.217 60.102 29.057 1.00 14.67 102 LEU A O 1
ATOM 844 N N . LYS A 1 103 ? 9.649 61.186 27.878 1.00 14.80 103 LYS A N 1
ATOM 845 C CA . LYS A 1 103 ? 9.737 60.259 26.757 1.00 16.59 103 LYS A CA 1
ATOM 846 C C . LYS A 1 103 ? 11.067 60.511 26.044 1.00 16.38 103 LYS A C 1
ATOM 847 O O . LYS A 1 103 ? 11.782 59.576 25.688 1.00 16.28 103 LYS A O 1
ATOM 853 N N . ASP A 1 104 ? 11.406 61.782 25.857 1.00 15.71 104 ASP A N 1
ATOM 854 C CA . ASP A 1 104 ? 12.653 62.139 25.191 1.00 17.32 104 ASP A CA 1
ATOM 855 C C . ASP A 1 104 ? 13.874 61.855 26.066 1.00 17.43 104 ASP A C 1
ATOM 856 O O . ASP A 1 104 ? 14.944 61.519 25.563 1.00 17.44 104 ASP A O 1
ATOM 861 N N . ASN A 1 105 ? 13.711 61.992 27.377 1.00 16.14 105 ASN A N 1
ATOM 862 C CA . ASN A 1 105 ? 14.810 61.774 28.313 1.00 15.41 105 ASN A CA 1
ATOM 863 C C . ASN A 1 105 ? 14.347 60.859 29.453 1.00 16.09 105 ASN A C 1
ATOM 864 O O . ASN A 1 105 ? 14.110 61.317 30.567 1.00 15.26 105 ASN A O 1
ATOM 869 N N . PRO A 1 106 ? 14.226 59.546 29.182 1.00 16.10 106 PRO A N 1
ATOM 870 C CA . PRO A 1 106 ? 13.789 58.520 30.139 1.00 17.19 106 PRO A CA 1
ATOM 871 C C . PRO A 1 106 ? 14.624 58.329 31.404 1.00 16.55 106 PRO A C 1
ATOM 872 O O . PRO A 1 106 ? 14.174 57.689 32.352 1.00 17.98 106 PRO A O 1
ATOM 876 N N . SER A 1 107 ? 15.829 58.886 31.421 1.00 16.39 107 SER A N 1
ATOM 877 C CA . SER A 1 107 ? 16.709 58.772 32.581 1.00 16.60 107 SER A CA 1
ATOM 878 C C . SER A 1 107 ? 16.297 59.732 33.693 1.00 15.88 107 SER A C 1
ATOM 879 O O . SER A 1 107 ? 16.660 59.548 34.853 1.00 16.05 107 SER A O 1
ATOM 882 N N . GLU A 1 108 ? 15.526 60.752 33.331 1.00 14.75 108 GLU A N 1
ATOM 883 C CA . GLU A 1 108 ? 15.098 61.769 34.288 1.00 13.93 108 GLU A CA 1
ATOM 884 C C . GLU A 1 108 ? 13.780 61.477 34.994 1.00 13.91 108 GLU A C 1
ATOM 885 O O . GLU A 1 108 ? 13.064 60.534 34.659 1.00 15.08 108 GLU A O 1
ATOM 891 N N . THR A 1 109 ? 13.491 62.292 36.000 1.00 13.75 109 THR A N 1
ATOM 892 C CA . THR A 1 109 ? 12.236 62.208 36.733 1.00 12.90 109 THR A CA 1
ATOM 893 C C . THR A 1 109 ? 11.795 63.650 36.910 1.00 13.68 109 THR A C 1
ATOM 894 O O . THR A 1 109 ? 12.615 64.567 36.889 1.00 12.92 109 THR A O 1
ATOM 898 N N . ILE A 1 110 ? 10.495 63.851 37.065 1.00 12.43 110 ILE A N 1
ATOM 899 C CA . ILE A 1 110 ? 9.951 65.184 37.247 1.00 11.42 110 ILE A CA 1
ATOM 900 C C . ILE A 1 110 ? 9.186 65.192 38.562 1.00 12.19 110 ILE A C 1
ATOM 901 O O . ILE A 1 110 ? 8.292 64.374 38.764 1.00 13.17 110 ILE A O 1
ATOM 906 N N . ILE A 1 111 ? 9.553 66.099 39.461 1.00 10.60 111 ILE A N 1
ATOM 907 C CA . ILE A 1 111 ? 8.878 66.201 40.751 1.00 11.56 111 ILE A CA 1
ATOM 908 C C . ILE A 1 111 ? 7.884 67.344 40.635 1.00 12.56 111 ILE A C 1
ATOM 909 O O . ILE A 1 111 ? 8.263 68.472 40.319 1.00 11.83 111 ILE A O 1
ATOM 914 N N . MET A 1 112 ? 6.613 67.040 40.876 1.00 11.68 112 MET A N 1
ATOM 915 C CA . MET A 1 112 ? 5.556 68.038 40.766 1.00 11.89 112 MET A CA 1
ATOM 916 C C . MET A 1 112 ? 4.861 68.389 42.075 1.00 11.81 112 MET A C 1
ATOM 917 O O . MET A 1 112 ? 4.124 67.581 42.643 1.00 10.04 112 MET A O 1
ATOM 922 N N . SER A 1 113 ? 5.100 69.603 42.553 1.00 10.27 113 SER A N 1
ATOM 923 C CA . SER A 1 113 ? 4.441 70.078 43.760 1.00 11.35 113 SER A CA 1
ATOM 924 C C . SER A 1 113 ? 3.078 70.569 43.275 1.00 12.53 113 SER A C 1
ATOM 925 O O . SER A 1 113 ? 2.998 71.277 42.270 1.00 13.56 113 SER A O 1
ATOM 928 N N . LEU A 1 114 ? 2.010 70.178 43.960 1.00 10.40 114 LEU A N 1
ATOM 929 C CA . LEU A 1 114 ? 0.667 70.614 43.571 1.00 11.61 114 LEU A CA 1
ATOM 930 C C . LEU A 1 114 ? -0.002 71.230 44.788 1.00 12.22 114 LEU A C 1
ATOM 931 O O . LEU A 1 114 ? -0.140 70.576 45.825 1.00 13.60 114 LEU A O 1
ATOM 936 N N . LYS A 1 115 ? -0.425 72.481 44.649 1.00 11.97 115 LYS A N 1
ATOM 937 C CA . LYS A 1 115 ? -1.076 73.202 45.729 1.00 12.72 115 LYS A CA 1
ATOM 938 C C . LYS A 1 115 ? -2.369 73.830 45.228 1.00 14.01 115 LYS A C 1
ATOM 939 O O . LYS A 1 115 ? -2.478 74.191 44.056 1.00 14.29 115 LYS A O 1
ATOM 945 N N . LYS A 1 116 ? -3.356 73.936 46.109 1.00 15.80 116 LYS A N 1
ATOM 946 C CA . LYS A 1 116 ? -4.622 74.569 45.751 1.00 16.58 116 LYS A CA 1
ATOM 947 C C . LYS A 1 116 ? -4.339 76.057 45.921 1.00 17.56 116 LYS A C 1
ATOM 948 O O . LYS A 1 116 ? -3.997 76.515 47.015 1.00 18.81 116 LYS A O 1
ATOM 954 N N . GLU A 1 117 ? -4.469 76.800 44.830 1.00 16.75 117 GLU A N 1
ATOM 955 C CA . GLU A 1 117 ? -4.174 78.229 44.809 1.00 16.58 117 GLU A CA 1
ATOM 956 C C . GLU A 1 117 ? -5.365 79.154 45.019 1.00 18.53 117 GLU A C 1
ATOM 957 O O . GLU A 1 117 ? -5.208 80.273 45.519 1.00 18.17 117 GLU A O 1
ATOM 963 N N . TYR A 1 118 ? -6.547 78.690 44.635 1.00 18.72 118 TYR A N 1
ATOM 964 C CA . TYR A 1 118 ? -7.753 79.499 44.749 1.00 19.61 118 TYR A CA 1
ATOM 965 C C . TYR A 1 118 ? -8.995 78.635 44.943 1.00 19.49 118 TYR A C 1
ATOM 966 O O . TYR A 1 118 ? -9.033 77.476 44.536 1.00 18.65 118 TYR A O 1
ATOM 975 N N . GLU A 1 119 ? -10.012 79.226 45.560 1.00 20.07 119 GLU A N 1
ATOM 976 C CA . GLU A 1 119 ? -11.281 78.559 45.838 1.00 22.75 119 GLU A CA 1
ATOM 977 C C . GLU A 1 119 ? -11.869 77.830 44.628 1.00 20.78 119 GLU A C 1
ATOM 978 O O . GLU A 1 119 ? -11.829 78.340 43.507 1.00 19.87 119 GLU A O 1
ATOM 984 N N . ASP A 1 120 ? -12.418 76.640 44.864 1.00 20.48 120 ASP A N 1
ATOM 985 C CA . ASP A 1 120 ? -13.022 75.850 43.789 1.00 21.22 120 ASP A CA 1
ATOM 986 C C . ASP A 1 120 ? -14.115 76.658 43.105 1.00 20.92 120 ASP A C 1
ATOM 987 O O . ASP A 1 120 ? -14.788 77.472 43.742 1.00 20.17 120 ASP A O 1
ATOM 992 N N . MET A 1 121 ? -14.298 76.427 41.811 1.00 20.22 121 MET A N 1
ATOM 993 C CA . MET A 1 121 ? -15.367 77.093 41.080 1.00 21.32 121 MET A CA 1
ATOM 994 C C . MET A 1 121 ? -16.639 76.353 41.466 1.00 22.25 121 MET A C 1
ATOM 995 O O . MET A 1 121 ? -16.584 75.185 41.846 1.00 20.50 121 MET A O 1
ATOM 1000 N N . LYS A 1 122 ? -17.781 77.026 41.366 1.00 24.87 122 LYS A N 1
ATOM 1001 C CA . LYS A 1 122 ? -19.053 76.389 41.685 1.00 26.50 122 LYS A CA 1
ATOM 1002 C C . LYS A 1 122 ? -19.405 75.470 40.522 1.00 26.94 122 LYS A C 1
ATOM 1003 O O . LYS A 1 122 ? -19.107 75.783 39.373 1.00 28.27 122 LYS A O 1
ATOM 1009 N N . GLY A 1 123 ? -20.024 74.331 40.815 1.00 26.65 123 GLY A N 1
ATOM 1010 C CA . GLY A 1 123 ? -20.401 73.422 39.747 1.00 26.58 123 GLY A CA 1
ATOM 1011 C C . GLY A 1 123 ? -19.530 72.188 39.608 1.00 25.91 123 GLY A C 1
ATOM 1012 O O . GLY A 1 123 ? -19.877 71.263 38.875 1.00 26.00 123 GLY A O 1
ATOM 1013 N N . ALA A 1 124 ? -18.393 72.170 40.293 1.00 25.01 124 ALA A N 1
ATOM 1014 C CA . ALA A 1 124 ? -17.508 71.016 40.231 1.00 24.86 124 ALA A CA 1
ATOM 1015 C C . ALA A 1 124 ? -18.227 69.843 40.889 1.00 25.29 124 ALA A C 1
ATOM 1016 O O . ALA A 1 124 ? -18.929 70.020 41.887 1.00 23.65 124 ALA A O 1
ATOM 1018 N N . GLU A 1 125 ? -18.051 68.650 40.332 1.00 24.87 125 GLU A N 1
ATOM 1019 C CA . GLU A 1 125 ? -18.699 67.458 40.863 1.00 27.05 125 GLU A CA 1
ATOM 1020 C C . GLU A 1 125 ? -18.034 66.907 42.120 1.00 26.36 125 GLU A C 1
ATOM 1021 O O . GLU A 1 125 ? -18.683 66.239 42.925 1.00 26.06 125 GLU A O 1
ATOM 1027 N N . GLY A 1 126 ? -16.745 67.183 42.286 1.00 24.32 126 GLY A N 1
ATOM 1028 C CA . GLY A 1 126 ? -16.036 66.688 43.452 1.00 22.80 126 GLY A CA 1
ATOM 1029 C C . GLY A 1 126 ? -15.178 67.735 44.135 1.00 21.43 126 GLY A C 1
ATOM 1030 O O . GLY A 1 126 ? -15.481 68.928 44.094 1.00 22.84 126 GLY A O 1
ATOM 1031 N N . SER A 1 127 ? -14.105 67.283 44.775 1.00 20.03 127 SER A N 1
ATOM 1032 C CA . SER A 1 127 ? -13.192 68.177 45.475 1.00 18.33 127 SER A CA 1
ATOM 1033 C C . SER A 1 127 ? -11.901 68.290 44.686 1.00 17.02 127 SER A C 1
ATOM 1034 O O . SER A 1 127 ? -11.695 67.565 43.719 1.00 18.50 127 SER A O 1
ATOM 1037 N N . PHE A 1 128 ? -11.031 69.199 45.112 1.00 17.02 128 PHE A N 1
ATOM 1038 C CA . PHE A 1 128 ? -9.752 69.399 44.448 1.00 15.87 128 PHE A CA 1
ATOM 1039 C C . PHE A 1 128 ? -8.942 68.100 44.443 1.00 16.96 128 PHE A C 1
ATOM 1040 O O . PHE A 1 128 ? -8.426 67.681 43.405 1.00 14.70 128 PHE A O 1
ATOM 1048 N N . SER A 1 129 ? -8.851 67.451 45.597 1.00 16.78 129 SER A N 1
ATOM 1049 C CA . SER A 1 129 ? -8.102 66.207 45.702 1.00 18.53 129 SER A CA 1
ATOM 1050 C C . SER A 1 129 ? -8.749 65.062 44.921 1.00 17.33 129 SER A C 1
ATOM 1051 O O . SER A 1 129 ? -8.070 64.355 44.181 1.00 18.53 129 SER A O 1
ATOM 1054 N N . SER A 1 130 ? -10.058 64.879 45.075 1.00 17.30 130 SER A N 1
ATOM 1055 C CA . SER A 1 130 ? -10.738 63.790 44.381 1.00 17.06 130 SER A CA 1
ATOM 1056 C C . SER A 1 130 ? -10.718 63.971 42.869 1.00 15.55 130 SER A C 1
ATOM 1057 O O . SER A 1 130 ? -10.652 62.995 42.127 1.00 16.68 130 SER A O 1
ATOM 1060 N N . THR A 1 131 ? -10.775 65.216 42.406 1.00 13.88 131 THR A N 1
ATOM 1061 C CA . THR A 1 131 ? -10.754 65.460 40.966 1.00 13.25 131 THR A CA 1
ATOM 1062 C C . THR A 1 131 ? -9.349 65.221 40.414 1.00 12.94 131 THR A C 1
ATOM 1063 O O . THR A 1 131 ? -9.178 64.685 39.318 1.00 12.58 131 THR A O 1
ATOM 1067 N N . PHE A 1 132 ? -8.340 65.630 41.170 1.00 12.64 132 PHE A N 1
ATOM 1068 C CA . PHE A 1 132 ? -6.973 65.426 40.722 1.00 13.69 132 PHE A CA 1
ATOM 1069 C C . PHE A 1 132 ? -6.664 63.934 40.642 1.00 13.44 132 PHE A C 1
ATOM 1070 O O . PHE A 1 132 ? -6.045 63.472 39.689 1.00 13.28 132 PHE A O 1
ATOM 1078 N N . GLU A 1 133 ? -7.099 63.183 41.649 1.00 13.75 133 GLU A N 1
ATOM 1079 C CA . GLU A 1 133 ? -6.845 61.748 41.690 1.00 15.80 133 GLU A CA 1
ATOM 1080 C C . GLU A 1 133 ? -7.587 60.980 40.607 1.00 17.05 133 GLU A C 1
ATOM 1081 O O . GLU A 1 133 ? -7.026 60.085 39.978 1.00 16.24 133 GLU A O 1
ATOM 1087 N N . LYS A 1 134 ? -8.846 61.336 40.386 1.00 17.13 134 LYS A N 1
ATOM 1088 C CA . LYS A 1 134 ? -9.663 60.653 39.394 1.00 20.24 134 LYS A CA 1
ATOM 1089 C C . LYS A 1 134 ? -9.336 60.987 37.944 1.00 18.93 134 LYS A C 1
ATOM 1090 O O . LYS A 1 134 ? -9.327 60.101 37.088 1.00 20.41 134 LYS A O 1
ATOM 1096 N N . ASN A 1 135 ? -9.052 62.253 37.662 1.00 17.10 135 ASN A N 1
ATOM 1097 C CA . ASN A 1 135 ? -8.788 62.654 36.289 1.00 17.09 135 ASN A CA 1
ATOM 1098 C C . ASN A 1 135 ? -7.341 62.872 35.878 1.00 17.11 135 ASN A C 1
ATOM 1099 O O . ASN A 1 135 ? -7.063 63.074 34.694 1.00 16.65 135 ASN A O 1
ATOM 1104 N N . TYR A 1 136 ? -6.419 62.823 36.833 1.00 15.59 136 TYR A N 1
ATOM 1105 C CA . TYR A 1 136 ? -5.017 63.032 36.497 1.00 15.80 136 TYR A CA 1
ATOM 1106 C C . TYR A 1 136 ? -4.076 61.978 37.060 1.00 16.09 136 TYR A C 1
ATOM 1107 O O . TYR A 1 136 ? -3.332 61.344 36.319 1.00 14.70 136 TYR A O 1
ATOM 1116 N N . PHE A 1 137 ? -4.116 61.798 38.376 1.00 16.98 137 PHE A N 1
ATOM 1117 C CA . PHE A 1 137 ? -3.224 60.867 39.058 1.00 17.29 137 PHE A CA 1
ATOM 1118 C C . PHE A 1 137 ? -3.287 59.409 38.604 1.00 18.40 137 PHE A C 1
ATOM 1119 O O . PHE A 1 137 ? -2.277 58.709 38.650 1.00 19.27 137 PHE A O 1
ATOM 1127 N N . VAL A 1 138 ? -4.459 58.948 38.175 1.00 19.06 138 VAL A N 1
ATOM 1128 C CA . VAL A 1 138 ? -4.604 57.567 37.723 1.00 20.33 138 VAL A CA 1
ATOM 1129 C C . VAL A 1 138 ? -3.628 57.258 36.595 1.00 20.54 138 VAL A C 1
ATOM 1130 O O . VAL A 1 138 ? -3.236 56.108 36.399 1.00 21.55 138 VAL A O 1
ATOM 1134 N N . ASP A 1 139 ? -3.244 58.290 35.852 1.00 20.63 139 ASP A N 1
ATOM 1135 C CA . ASP A 1 139 ? -2.312 58.132 34.743 1.00 20.12 139 ASP A CA 1
ATOM 1136 C C . ASP A 1 139 ? -1.049 57.423 35.226 1.00 20.15 139 ASP A C 1
ATOM 1137 O O . ASP A 1 139 ? -0.463 57.801 36.242 1.00 18.27 139 ASP A O 1
ATOM 1142 N N . PRO A 1 140 ? -0.613 56.382 34.498 1.00 19.81 140 PRO A N 1
ATOM 1143 C CA . PRO A 1 140 ? 0.580 55.592 34.822 1.00 19.22 140 PRO A CA 1
ATOM 1144 C C . PRO A 1 140 ? 1.864 56.412 34.949 1.00 17.70 140 PRO A C 1
ATOM 1145 O O . PRO A 1 140 ? 2.842 55.953 35.536 1.00 17.29 140 PRO A O 1
ATOM 1149 N N . ILE A 1 141 ? 1.859 57.619 34.394 1.00 17.24 141 ILE A N 1
ATOM 1150 C CA . ILE A 1 141 ? 3.035 58.475 34.445 1.00 16.93 141 ILE A CA 1
ATOM 1151 C C . ILE A 1 141 ? 3.392 58.824 35.893 1.00 15.61 141 ILE A C 1
ATOM 1152 O O . ILE A 1 141 ? 4.550 59.089 36.205 1.00 16.28 141 ILE A O 1
ATOM 1157 N N . PHE A 1 142 ? 2.396 58.805 36.776 1.00 14.74 142 PHE A N 1
ATOM 1158 C CA . PHE A 1 142 ? 2.609 59.135 38.185 1.00 14.69 142 PHE A CA 1
ATOM 1159 C C . PHE A 1 142 ? 3.073 57.963 39.046 1.00 16.60 142 PHE A C 1
ATOM 1160 O O . PHE A 1 142 ? 2.426 56.913 39.083 1.00 15.53 142 PHE A O 1
ATOM 1168 N N . LEU A 1 143 ? 4.190 58.161 39.744 1.00 15.36 143 LEU A N 1
ATOM 1169 C CA . LEU A 1 143 ? 4.739 57.146 40.638 1.00 16.15 143 LEU A CA 1
ATOM 1170 C C . LEU A 1 143 ? 3.699 56.905 41.727 1.00 16.91 143 LEU A C 1
ATOM 1171 O O . LEU A 1 143 ? 3.164 57.858 42.300 1.00 15.86 143 LEU A O 1
ATOM 1176 N N . LYS A 1 144 ? 3.419 55.638 42.017 1.00 15.88 144 LYS A N 1
ATOM 1177 C CA . LYS A 1 144 ? 2.414 55.294 43.016 1.00 17.38 144 LYS A CA 1
ATOM 1178 C C . LYS A 1 144 ? 2.960 54.773 44.338 1.00 17.24 144 LYS A C 1
ATOM 1179 O O . LYS A 1 144 ? 2.190 54.370 45.209 1.00 19.10 144 LYS A O 1
ATOM 1185 N N . THR A 1 145 ? 4.278 54.781 44.496 1.00 17.89 145 THR A N 1
ATOM 1186 C CA . THR A 1 145 ? 4.886 54.308 45.734 1.00 18.77 145 THR A CA 1
ATOM 1187 C C . THR A 1 145 ? 5.396 55.484 46.557 1.00 18.68 145 THR A C 1
ATOM 1188 O O . THR A 1 145 ? 5.496 56.600 46.049 1.00 18.81 145 THR A O 1
ATOM 1192 N N . GLU A 1 146 ? 5.713 55.234 47.825 1.00 19.25 146 GLU A N 1
ATOM 1193 C CA . GLU A 1 146 ? 6.173 56.293 48.716 1.00 18.07 146 GLU A CA 1
ATOM 1194 C C . GLU A 1 146 ? 7.512 56.033 49.408 1.00 17.91 146 GLU A C 1
ATOM 1195 O O . GLU A 1 146 ? 8.457 55.570 48.774 1.00 17.06 146 GLU A O 1
ATOM 1201 N N . GLY A 1 147 ? 7.593 56.343 50.702 1.00 16.91 147 GLY A N 1
ATOM 1202 C CA . GLY A 1 147 ? 8.836 56.151 51.432 1.00 17.25 147 GLY A CA 1
ATOM 1203 C C . GLY A 1 147 ? 9.885 57.156 50.981 1.00 17.59 147 GLY A C 1
ATOM 1204 O O . GLY A 1 147 ? 9.539 58.192 50.418 1.00 16.50 147 GLY A O 1
ATOM 1205 N N . ASN A 1 148 ? 11.159 56.859 51.232 1.00 15.11 148 ASN A N 1
ATOM 1206 C CA . ASN A 1 148 ? 12.259 57.738 50.828 1.00 16.32 148 ASN A CA 1
ATOM 1207 C C . ASN A 1 148 ? 12.541 57.391 49.367 1.00 16.04 148 ASN A C 1
ATOM 1208 O O . ASN A 1 148 ? 13.504 56.695 49.039 1.00 16.23 148 ASN A O 1
ATOM 1213 N N . ILE A 1 149 ? 11.672 57.889 48.497 1.00 15.46 149 ILE A N 1
ATOM 1214 C CA . ILE A 1 149 ? 11.741 57.644 47.067 1.00 14.10 149 ILE A CA 1
ATOM 1215 C C . ILE A 1 149 ? 13.146 57.679 46.468 1.00 14.83 149 ILE A C 1
ATOM 1216 O O . ILE A 1 149 ? 13.885 58.646 46.645 1.00 13.53 149 ILE A O 1
ATOM 1221 N N . LYS A 1 150 ? 13.505 56.605 45.764 1.00 15.60 150 LYS A N 1
ATOM 1222 C CA . LYS A 1 150 ? 14.811 56.479 45.119 1.00 15.83 150 LYS A CA 1
ATOM 1223 C C . LYS A 1 150 ? 14.734 56.890 43.650 1.00 14.72 150 LYS A C 1
ATOM 1224 O O . LYS A 1 150 ? 13.703 56.723 43.005 1.00 14.59 150 LYS A O 1
ATOM 1230 N N . LEU A 1 151 ? 15.833 57.424 43.124 1.00 13.90 151 LEU A N 1
ATOM 1231 C CA . LEU A 1 151 ? 15.894 57.862 41.731 1.00 14.74 151 LEU A CA 1
ATOM 1232 C C . LEU A 1 151 ? 15.513 56.739 40.768 1.00 16.44 151 LEU A C 1
ATOM 1233 O O . LEU A 1 151 ? 14.768 56.957 39.809 1.00 16.16 151 LEU A O 1
ATOM 1238 N N . GLY A 1 152 ? 16.023 55.539 41.036 1.00 15.47 152 GLY A N 1
ATOM 1239 C CA . GLY A 1 152 ? 15.733 54.396 40.188 1.00 17.72 152 GLY A CA 1
ATOM 1240 C C . GLY A 1 152 ? 14.254 54.149 39.963 1.00 17.66 152 GLY A C 1
ATOM 1241 O O . GLY A 1 152 ? 13.833 53.839 38.845 1.00 19.98 152 GLY A O 1
ATOM 1242 N N . ASP A 1 153 ? 13.458 54.283 41.018 1.00 18.21 153 ASP A N 1
ATOM 1243 C CA . ASP A 1 153 ? 12.019 54.067 40.908 1.00 18.83 153 ASP A CA 1
ATOM 1244 C C . ASP A 1 153 ? 11.296 55.261 40.297 1.00 18.55 153 ASP A C 1
ATOM 1245 O O . ASP A 1 153 ? 10.174 55.128 39.809 1.00 19.23 153 ASP A O 1
ATOM 1250 N N . ALA A 1 154 ? 11.941 56.424 40.312 1.00 15.16 154 ALA A N 1
ATOM 1251 C CA . ALA A 1 154 ? 11.322 57.625 39.768 1.00 13.92 154 ALA A CA 1
ATOM 1252 C C . ALA A 1 154 ? 11.591 57.874 38.289 1.00 12.57 154 ALA A C 1
ATOM 1253 O O . ALA A 1 154 ? 10.818 58.568 37.637 1.00 13.10 154 ALA A O 1
ATOM 1255 N N . ARG A 1 155 ? 12.681 57.329 37.757 1.00 13.96 155 ARG A N 1
ATOM 1256 C CA . ARG A 1 155 ? 13.008 57.548 36.351 1.00 14.89 155 ARG A CA 1
ATOM 1257 C C . ARG A 1 155 ? 11.821 57.310 35.425 1.00 15.75 155 ARG A C 1
ATOM 1258 O O . ARG A 1 155 ? 11.139 56.287 35.525 1.00 15.82 155 ARG A O 1
ATOM 1266 N N . GLY A 1 156 ? 11.590 58.262 34.525 1.00 14.02 156 GLY A N 1
ATOM 1267 C CA . GLY A 1 156 ? 10.501 58.158 33.571 1.00 14.91 156 GLY A CA 1
ATOM 1268 C C . GLY A 1 156 ? 9.120 58.429 34.134 1.00 14.50 156 GLY A C 1
ATOM 1269 O O . GLY A 1 156 ? 8.121 58.251 33.437 1.00 15.60 156 GLY A O 1
ATOM 1270 N N . LYS A 1 157 ? 9.048 58.865 35.387 1.00 14.87 157 LYS A N 1
ATOM 1271 C CA . LYS A 1 157 ? 7.754 59.140 36.005 1.00 14.36 157 LYS A CA 1
ATOM 1272 C C . LYS A 1 157 ? 7.706 60.503 36.679 1.00 13.81 157 LYS A C 1
ATOM 1273 O O . LYS A 1 157 ? 8.736 61.141 36.878 1.00 14.10 157 LYS A O 1
ATOM 1279 N N . ILE A 1 158 ? 6.495 60.938 37.020 1.00 12.43 158 ILE A N 1
ATOM 1280 C CA . ILE A 1 158 ? 6.292 62.200 37.723 1.00 12.21 158 ILE A CA 1
ATOM 1281 C C . ILE A 1 158 ? 6.089 61.833 39.189 1.00 13.16 158 ILE A C 1
ATOM 1282 O O . ILE A 1 158 ? 5.249 60.981 39.516 1.00 13.94 158 ILE A O 1
ATOM 1287 N N . VAL A 1 159 ? 6.871 62.458 40.064 1.00 11.31 159 VAL A N 1
ATOM 1288 C CA . VAL A 1 159 ? 6.776 62.205 41.493 1.00 11.43 159 VAL A CA 1
ATOM 1289 C C . VAL A 1 159 ? 6.025 63.371 42.126 1.00 11.57 159 VAL A C 1
ATOM 1290 O O . VAL A 1 159 ? 6.478 64.513 42.091 1.00 10.72 159 VAL A O 1
ATOM 1294 N N . LEU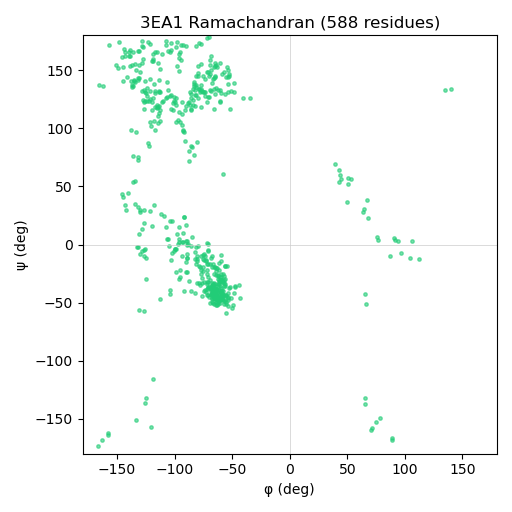 A 1 160 ? 4.865 63.073 42.696 1.00 10.79 160 LEU A N 1
ATOM 1295 C CA . LEU A 1 160 ? 4.026 64.084 43.319 1.00 12.07 160 LEU A CA 1
ATOM 1296 C C . LEU A 1 160 ? 4.490 64.542 44.700 1.00 14.24 160 LEU A C 1
ATOM 1297 O O . LEU A 1 160 ? 4.920 63.736 45.523 1.00 16.13 160 LEU A O 1
ATOM 1302 N N . LEU A 1 161 ? 4.427 65.852 44.928 1.00 12.96 161 LEU A N 1
ATOM 1303 C CA . LEU A 1 161 ? 4.748 66.440 46.227 1.00 13.96 161 LEU A CA 1
ATOM 1304 C C . LEU A 1 161 ? 3.443 67.133 46.574 1.00 13.63 161 LEU A C 1
ATOM 1305 O O . LEU A 1 161 ? 3.140 68.201 46.044 1.00 13.06 161 LEU A O 1
ATOM 1310 N N . LYS A 1 162 ? 2.656 66.522 47.449 1.00 14.24 162 LYS A N 1
ATOM 1311 C CA . LYS A 1 162 ? 1.370 67.100 47.801 1.00 14.53 162 LYS A CA 1
ATOM 1312 C C . LYS A 1 162 ? 1.442 68.283 48.740 1.00 14.66 162 LYS A C 1
ATOM 1313 O O . LYS A 1 162 ? 2.141 68.244 49.751 1.00 14.16 162 LYS A O 1
ATOM 1319 N N . ARG A 1 163 ? 0.717 69.336 48.382 1.00 13.19 163 ARG A N 1
ATOM 1320 C CA . ARG A 1 163 ? 0.614 70.540 49.193 1.00 14.73 163 ARG A CA 1
ATOM 1321 C C . ARG A 1 163 ? -0.875 70.846 49.327 1.00 15.84 163 ARG A C 1
ATOM 1322 O O . ARG A 1 163 ? -1.287 71.996 49.478 1.00 18.85 163 ARG A O 1
ATOM 1330 N N . TYR A 1 164 ? -1.678 69.791 49.251 1.00 16.68 164 TYR A N 1
ATOM 1331 C CA . TYR A 1 164 ? -3.126 69.894 49.392 1.00 16.70 164 TYR A CA 1
ATOM 1332 C C . TYR A 1 164 ? -3.549 68.762 50.325 1.00 17.34 164 TYR A C 1
ATOM 1333 O O . TYR A 1 164 ? -2.850 67.754 50.446 1.00 17.10 164 TYR A O 1
ATOM 1342 N N . SER A 1 165 ? -4.681 68.931 50.994 1.00 17.94 165 SER A N 1
ATOM 1343 C CA . SER A 1 165 ? -5.155 67.913 51.920 1.00 17.63 165 SER A CA 1
ATOM 1344 C C . SER A 1 165 ? -6.291 67.100 51.319 1.00 17.39 165 SER A C 1
ATOM 1345 O O . SER A 1 165 ? -6.847 67.470 50.290 1.00 16.08 165 SER A O 1
ATOM 1348 N N . GLY A 1 166 ? -6.617 65.983 51.964 1.00 16.48 166 GLY A N 1
ATOM 1349 C CA . GLY A 1 166 ? -7.705 65.145 51.496 1.00 17.43 166 GLY A CA 1
ATOM 1350 C C . GLY A 1 166 ? -7.319 64.005 50.575 1.00 18.63 166 GLY A C 1
ATOM 1351 O O . GLY A 1 166 ? -8.191 63.277 50.100 1.00 19.36 166 GLY A O 1
ATOM 1352 N N . SER A 1 167 ? -6.022 63.842 50.326 1.00 18.50 167 SER A N 1
ATOM 1353 C CA . SER A 1 167 ? -5.537 62.783 49.442 1.00 20.15 167 SER A CA 1
ATOM 1354 C C . SER A 1 167 ? -6.058 61.413 49.852 1.00 20.74 167 SER A C 1
ATOM 1355 O O . SER A 1 167 ? -6.096 61.081 51.038 1.00 17.65 167 SER A O 1
ATOM 1358 N N . ASN A 1 168 ? -6.458 60.617 48.865 1.00 20.47 168 ASN A N 1
ATOM 1359 C CA . ASN A 1 168 ? -6.971 59.282 49.136 1.00 23.34 168 ASN A CA 1
ATOM 1360 C C . ASN A 1 168 ? -6.274 58.217 48.293 1.00 23.83 168 ASN A C 1
ATOM 1361 O O . ASN A 1 168 ? -6.737 57.078 48.213 1.00 23.61 168 ASN A O 1
ATOM 1366 N N . GLU A 1 169 ? -5.160 58.590 47.668 1.00 22.36 169 GLU A N 1
ATOM 1367 C CA . GLU A 1 169 ? -4.391 57.660 46.841 1.00 21.28 169 GLU A CA 1
ATOM 1368 C C . GLU A 1 169 ? -2.911 57.707 47.215 1.00 21.41 169 GLU A C 1
ATOM 1369 O O . GLU A 1 169 ? -2.375 58.772 47.516 1.00 18.42 169 GLU A O 1
ATOM 1375 N N . SER A 1 170 ? -2.252 56.552 47.177 1.00 21.26 170 SER A N 1
ATOM 1376 C CA . SER A 1 170 ? -0.834 56.463 47.518 1.00 22.21 170 SER A CA 1
ATOM 1377 C C . SER A 1 170 ? 0.083 56.899 46.378 1.00 20.41 170 SER A C 1
ATOM 1378 O O . SER A 1 170 ? -0.232 56.705 45.203 1.00 19.61 170 SER A O 1
ATOM 1381 N N . GLY A 1 171 ? 1.224 57.484 46.732 1.00 20.41 171 GLY A N 1
ATOM 1382 C CA . GLY A 1 171 ? 2.168 57.914 45.717 1.00 18.91 171 GLY A CA 1
ATOM 1383 C C . GLY A 1 171 ? 2.835 59.247 45.986 1.00 17.56 171 GLY A C 1
ATOM 1384 O O . GLY A 1 171 ? 2.178 60.222 46.352 1.00 16.70 171 GLY A O 1
ATOM 1385 N N . GLY A 1 172 ? 4.150 59.288 45.797 1.00 16.56 172 GLY A N 1
ATOM 1386 C CA . GLY A 1 172 ? 4.893 60.517 46.010 1.00 15.61 172 GLY A CA 1
ATOM 1387 C C . GLY A 1 172 ? 5.092 60.879 47.468 1.00 15.46 172 GLY A C 1
ATOM 1388 O O . GLY A 1 172 ? 5.130 60.007 48.337 1.00 16.28 172 GLY A O 1
ATOM 1389 N N . TYR A 1 173 ? 5.225 62.177 47.734 1.00 14.78 173 TYR A N 1
ATOM 1390 C CA . TYR A 1 173 ? 5.430 62.671 49.093 1.00 14.66 173 TYR A CA 1
ATOM 1391 C C . TYR A 1 173 ? 4.130 63.175 49.715 1.00 14.90 173 TYR A C 1
ATOM 1392 O O . TYR A 1 173 ? 3.447 64.022 49.147 1.00 12.68 173 TYR A O 1
ATOM 1401 N N . ASN A 1 174 ? 3.798 62.654 50.891 1.00 16.02 174 ASN A N 1
ATOM 1402 C CA . ASN A 1 174 ? 2.579 63.055 51.588 1.00 17.28 174 ASN A CA 1
ATOM 1403 C C . ASN A 1 174 ? 2.528 64.537 51.941 1.00 16.43 174 ASN A C 1
ATOM 1404 O O . ASN A 1 174 ? 3.557 65.200 52.074 1.00 15.73 174 ASN A O 1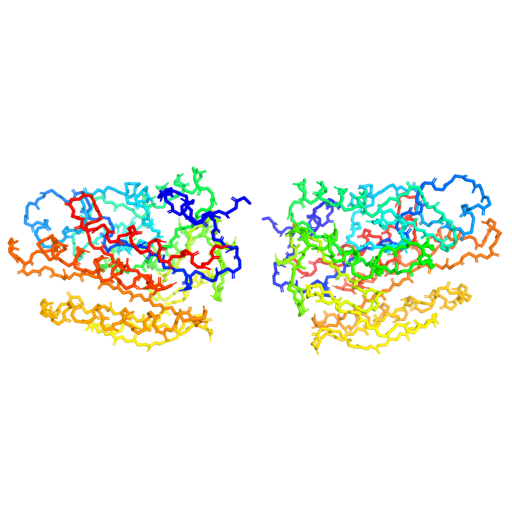
ATOM 1409 N N . ASN A 1 175 ? 1.311 65.043 52.103 1.00 14.69 175 ASN A N 1
ATOM 1410 C CA . ASN A 1 175 ? 1.100 66.431 52.483 1.00 16.37 175 ASN A CA 1
ATOM 1411 C C . ASN A 1 175 ? 1.540 66.559 53.938 1.00 16.65 175 ASN A C 1
ATOM 1412 O O . ASN A 1 175 ? 1.434 65.603 54.709 1.00 16.04 175 ASN A O 1
ATOM 1417 N N . PHE A 1 176 ? 2.055 67.726 54.310 1.00 15.78 176 PHE A N 1
ATOM 1418 C CA . PHE A 1 176 ? 2.475 67.963 55.689 1.00 16.17 176 PHE A CA 1
ATOM 1419 C C . PHE A 1 176 ? 2.208 69.413 56.076 1.00 16.21 176 PHE A C 1
ATOM 1420 O O . PHE A 1 176 ? 1.992 70.266 55.207 1.00 16.75 176 PHE A O 1
ATOM 1428 N N . TYR A 1 177 ? 2.181 69.684 57.379 1.00 15.81 177 TYR A N 1
ATOM 1429 C CA . TYR A 1 177 ? 1.932 71.034 57.874 1.00 17.21 177 TYR A CA 1
ATOM 1430 C C . TYR A 1 177 ? 3.030 71.956 57.352 1.00 16.85 177 TYR A C 1
ATOM 1431 O O . TYR A 1 177 ? 4.219 71.726 57.579 1.00 16.58 177 TYR A O 1
ATOM 1440 N N . TRP A 1 178 ? 2.616 73.001 56.644 1.00 16.67 178 TRP A N 1
ATOM 1441 C CA . TRP A 1 178 ? 3.545 73.943 56.022 1.00 15.87 178 TRP A CA 1
ATOM 1442 C C . TRP A 1 178 ? 3.277 75.360 56.533 1.00 17.35 178 TRP A C 1
ATOM 1443 O O . TRP A 1 178 ? 2.550 76.128 55.907 1.00 15.84 178 TRP A O 1
ATOM 1454 N N . PRO A 1 179 ? 3.859 75.720 57.688 1.00 16.99 179 PRO A N 1
ATOM 1455 C CA . PRO A 1 179 ? 3.636 77.063 58.226 1.00 18.35 179 PRO A CA 1
ATOM 1456 C C . PRO A 1 179 ? 3.937 78.166 57.212 1.00 19.25 179 PRO A C 1
ATOM 1457 O O . PRO A 1 179 ? 4.831 78.045 56.374 1.00 19.48 179 PRO A O 1
ATOM 1461 N N . ASP A 1 180 ? 3.177 79.246 57.309 1.00 19.11 180 ASP A N 1
ATOM 1462 C CA . ASP A 1 180 ? 3.299 80.376 56.404 1.00 19.52 180 ASP A CA 1
ATOM 1463 C C . ASP A 1 180 ? 4.522 81.273 56.616 1.00 19.04 180 ASP A C 1
ATOM 1464 O O . ASP A 1 180 ? 4.820 81.677 57.738 1.00 19.47 180 ASP A O 1
ATOM 1469 N N . ASN A 1 181 ? 5.229 81.567 55.527 1.00 19.09 181 ASN A N 1
ATOM 1470 C CA . ASN A 1 181 ? 6.386 82.467 55.551 1.00 18.05 181 ASN A CA 1
ATOM 1471 C C . ASN A 1 181 ? 7.437 82.160 56.620 1.00 18.97 181 ASN A C 1
ATOM 1472 O O . ASN A 1 181 ? 7.839 83.043 57.385 1.00 18.27 181 ASN A O 1
ATOM 1477 N N . GLU A 1 182 ? 7.904 80.917 56.665 1.00 18.33 182 GLU A N 1
ATOM 1478 C CA . GLU A 1 182 ? 8.907 80.537 57.653 1.00 19.14 182 GLU A CA 1
ATOM 1479 C C . GLU A 1 182 ? 9.864 79.462 57.164 1.00 19.70 182 GLU A C 1
ATOM 1480 O O . GLU A 1 182 ? 9.720 78.918 56.068 1.00 17.61 182 GLU A O 1
ATOM 1486 N N . THR A 1 183 ? 10.857 79.182 58.000 1.00 18.26 183 THR A N 1
ATOM 1487 C CA . THR A 1 183 ? 11.814 78.119 57.753 1.00 17.00 183 THR A CA 1
ATOM 1488 C C . THR A 1 183 ? 11.358 77.163 58.841 1.00 16.89 183 THR A C 1
ATOM 1489 O O . THR A 1 183 ? 11.297 77.538 60.014 1.00 16.66 183 THR A O 1
ATOM 1493 N N . PHE A 1 184 ? 11.017 75.939 58.465 1.00 14.11 184 PHE A N 1
ATOM 1494 C CA . PHE A 1 184 ? 10.520 74.988 59.446 1.00 15.24 1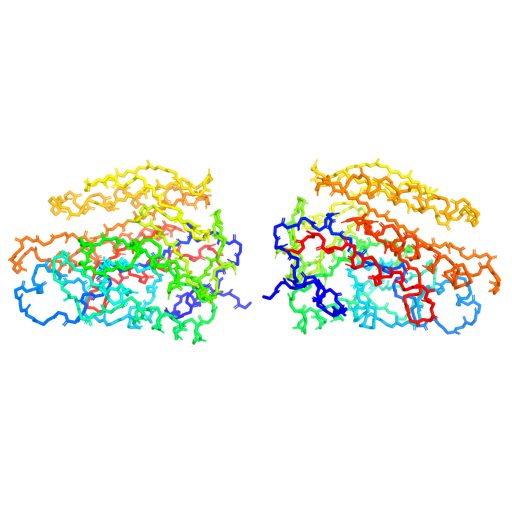84 PHE A CA 1
ATOM 1495 C C . PHE A 1 184 ? 10.999 73.581 59.157 1.00 14.85 184 PHE A C 1
ATOM 1496 O O . PHE A 1 184 ? 11.495 73.297 58.063 1.00 12.19 184 PHE A O 1
ATOM 1504 N N . THR A 1 185 ? 10.845 72.703 60.144 1.00 13.50 185 THR A N 1
ATOM 1505 C CA . THR A 1 185 ? 11.246 71.310 59.991 1.00 16.25 185 THR A CA 1
ATOM 1506 C C . THR A 1 185 ? 10.114 70.408 60.459 1.00 17.86 185 THR A C 1
ATOM 1507 O O . THR A 1 185 ? 9.430 70.703 61.442 1.00 17.53 185 THR A O 1
ATOM 1511 N N . THR A 1 186 ? 9.918 69.307 59.748 1.00 17.39 186 THR A N 1
ATOM 1512 C CA . THR A 1 186 ? 8.876 68.354 60.091 1.00 19.06 186 THR A CA 1
ATOM 1513 C C . THR A 1 186 ? 9.244 67.001 59.487 1.00 20.29 186 THR A C 1
ATOM 1514 O O . THR A 1 186 ? 10.405 66.766 59.145 1.00 20.26 186 THR A O 1
ATOM 1518 N N . THR A 1 187 ? 8.270 66.109 59.371 1.00 20.30 187 THR A N 1
ATOM 1519 C CA . THR A 1 187 ? 8.523 64.789 58.807 1.00 21.75 187 THR A CA 1
ATOM 1520 C C . THR A 1 187 ? 7.486 64.484 57.738 1.00 21.76 187 THR A C 1
ATOM 1521 O O . THR A 1 187 ? 6.385 65.029 57.766 1.00 20.52 187 THR A O 1
ATOM 1525 N N . VAL A 1 188 ? 7.839 63.623 56.790 1.00 23.99 188 VAL A N 1
ATOM 1526 C CA . VAL A 1 188 ? 6.905 63.266 55.730 1.00 26.22 188 VAL A CA 1
ATOM 1527 C C . VAL A 1 188 ? 6.588 61.775 55.731 1.00 27.92 188 VAL A C 1
ATOM 1528 O O . VAL A 1 188 ? 6.017 61.252 56.688 1.00 32.88 188 VAL A O 1
ATOM 1532 N N . ASN A 1 189 ? 6.972 61.100 54.656 1.00 29.13 189 ASN A N 1
ATOM 1533 C CA . ASN A 1 189 ? 6.726 59.675 54.476 1.00 27.45 189 ASN A CA 1
ATOM 1534 C C . ASN A 1 189 ? 7.294 58.749 55.551 1.00 28.10 189 ASN A C 1
ATOM 1535 O O . ASN A 1 189 ? 8.115 57.887 55.251 1.00 29.07 189 ASN A O 1
ATOM 1540 N N . GLN A 1 190 ? 6.850 58.939 56.791 1.00 29.54 190 GLN A N 1
ATOM 1541 C CA . GLN A 1 190 ? 7.252 58.119 57.938 1.00 31.26 190 GLN A CA 1
ATOM 1542 C C . GLN A 1 190 ? 8.721 58.177 58.366 1.00 32.01 190 GLN A C 1
ATOM 1543 O O . GLN A 1 190 ? 9.019 58.247 59.559 1.00 30.96 190 GLN A O 1
ATOM 1549 N N . ASN A 1 191 ? 9.639 58.155 57.404 1.00 31.14 191 ASN A N 1
ATOM 1550 C CA . ASN A 1 191 ? 11.062 58.154 57.735 1.00 31.54 191 ASN A CA 1
ATOM 1551 C C . ASN A 1 191 ? 11.897 59.243 57.069 1.00 28.84 191 ASN A C 1
ATOM 1552 O O . ASN A 1 191 ? 13.121 59.127 56.998 1.00 29.57 191 ASN A O 1
ATOM 1557 N N . VAL A 1 192 ? 11.247 60.293 56.581 1.00 24.65 192 VAL A N 1
ATOM 1558 C CA . VAL A 1 192 ? 11.967 61.380 55.930 1.00 22.59 192 VAL A CA 1
ATOM 1559 C C . VAL A 1 192 ? 11.834 62.685 56.714 1.00 21.17 192 VAL A C 1
ATOM 1560 O O . VAL A 1 192 ? 10.731 63.190 56.897 1.00 23.16 192 VAL A O 1
ATOM 1564 N N . ASN A 1 193 ? 12.958 63.215 57.194 1.00 20.26 193 ASN A N 1
ATOM 1565 C CA . ASN A 1 193 ? 12.945 64.474 57.934 1.00 19.20 193 ASN A CA 1
ATOM 1566 C C . ASN A 1 193 ? 13.024 65.594 56.903 1.00 20.35 193 ASN A C 1
ATOM 1567 O O . ASN A 1 193 ? 13.893 65.576 56.031 1.00 21.83 193 ASN A O 1
ATOM 1572 N N . VAL A 1 194 ? 12.125 66.568 57.000 1.00 19.69 194 VAL A N 1
ATOM 1573 C CA . VAL A 1 194 ? 12.110 67.661 56.042 1.00 19.50 194 VAL A CA 1
ATOM 1574 C C . VAL A 1 194 ? 12.355 69.033 56.641 1.00 19.03 194 VAL A C 1
ATOM 1575 O O . VAL A 1 194 ? 11.846 69.365 57.710 1.00 19.47 194 VAL A O 1
ATOM 1579 N N . THR A 1 195 ? 13.155 69.822 55.933 1.00 16.70 195 THR A N 1
ATOM 1580 C CA . THR A 1 195 ? 13.460 71.183 56.339 1.00 14.79 195 THR A CA 1
ATOM 1581 C C . THR A 1 195 ? 13.157 72.074 55.143 1.00 14.66 195 THR A C 1
ATOM 1582 O O . THR A 1 195 ? 13.681 71.864 54.047 1.00 15.41 195 THR A O 1
ATOM 1586 N N . VAL A 1 196 ? 12.300 73.063 55.357 1.00 13.00 196 VAL A N 1
ATOM 1587 C CA . VAL A 1 196 ? 11.904 73.971 54.293 1.00 11.91 196 VAL A CA 1
ATOM 1588 C C . VAL A 1 196 ? 12.158 75.433 54.631 1.00 13.15 196 VAL A C 1
ATOM 1589 O O . VAL A 1 196 ? 11.857 75.879 55.735 1.00 12.88 196 VAL A O 1
ATOM 1593 N N . GLN A 1 197 ? 12.724 76.175 53.684 1.00 11.29 197 GLN A N 1
ATOM 1594 C CA . GLN A 1 197 ? 12.929 77.601 53.883 1.00 11.74 197 GLN A CA 1
ATOM 1595 C C . GLN A 1 197 ? 12.018 78.243 52.844 1.00 13.22 197 GLN A C 1
ATOM 1596 O O . GLN A 1 197 ? 12.316 78.231 51.645 1.00 12.85 197 GLN A O 1
ATOM 1602 N N . ASP A 1 198 ? 10.891 78.773 53.308 1.00 13.53 198 ASP A N 1
ATOM 1603 C CA . ASP A 1 198 ? 9.915 79.395 52.421 1.00 15.26 198 ASP A CA 1
ATOM 1604 C C . ASP A 1 198 ? 9.431 80.733 52.975 1.00 16.04 198 ASP A C 1
ATOM 1605 O O . ASP A 1 198 ? 8.230 80.951 53.156 1.00 16.39 198 ASP A O 1
ATOM 1610 N N . LYS A 1 199 ? 10.378 81.622 53.257 1.00 15.39 199 LYS A N 1
ATOM 1611 C CA . LYS A 1 199 ? 10.054 82.952 53.760 1.00 16.23 199 LYS A CA 1
ATOM 1612 C C . LYS A 1 199 ? 9.836 83.799 52.516 1.00 16.79 199 LYS A C 1
ATOM 1613 O O . LYS A 1 199 ? 10.723 84.542 52.089 1.00 18.16 199 LYS A O 1
ATOM 1619 N N . TYR A 1 200 ? 8.647 83.683 51.937 1.00 16.02 200 TYR A N 1
ATOM 1620 C CA . TYR A 1 200 ? 8.327 84.393 50.710 1.00 16.87 200 TYR A CA 1
ATOM 1621 C C . TYR A 1 200 ? 7.996 85.878 50.827 1.00 18.25 200 TYR A C 1
ATOM 1622 O O . TYR A 1 200 ? 7.897 86.563 49.810 1.00 19.41 200 TYR A O 1
ATOM 1631 N N . LYS A 1 201 ? 7.823 86.385 52.043 1.00 19.67 201 LYS A N 1
ATOM 1632 C CA . LYS A 1 201 ? 7.493 87.799 52.195 1.00 22.08 201 LYS A CA 1
ATOM 1633 C C . LYS A 1 201 ? 8.283 88.540 53.266 1.00 22.69 201 LYS A C 1
ATOM 1634 O O . LYS A 1 201 ? 7.756 89.429 53.933 1.00 26.47 201 LYS A O 1
ATOM 1640 N N . VAL A 1 202 ? 9.548 88.177 53.431 1.00 21.91 202 VAL A N 1
ATOM 1641 C CA . VAL A 1 202 ? 10.404 88.850 54.402 1.00 21.07 202 VAL A CA 1
ATOM 1642 C C . VAL A 1 202 ? 11.241 89.858 53.623 1.00 21.84 202 VAL A C 1
ATOM 1643 O O . VAL A 1 202 ? 11.243 89.838 52.391 1.00 20.29 202 VAL A O 1
ATOM 1647 N N . ASN A 1 203 ? 11.948 90.741 54.324 1.00 21.99 203 ASN A N 1
ATOM 1648 C CA . ASN A 1 203 ? 12.764 91.736 53.636 1.00 22.59 203 ASN A CA 1
ATOM 1649 C C . ASN A 1 203 ? 13.897 91.054 52.868 1.00 21.13 203 ASN A C 1
ATOM 1650 O O . ASN A 1 203 ? 14.297 89.935 53.192 1.00 18.78 203 ASN A O 1
ATOM 1655 N N . TYR A 1 204 ? 14.403 91.732 51.844 1.00 19.93 204 TYR A N 1
ATOM 1656 C CA . TYR A 1 204 ? 15.466 91.191 51.009 1.00 19.50 204 TYR A CA 1
ATOM 1657 C C . TYR A 1 204 ? 16.666 90.627 51.772 1.00 19.75 204 TYR A C 1
ATOM 1658 O O . TYR A 1 204 ? 17.075 89.491 51.532 1.00 18.60 204 TYR A O 1
ATOM 1667 N N . ASP A 1 205 ? 17.236 91.404 52.687 1.00 20.03 205 ASP A N 1
ATOM 1668 C CA . ASP A 1 205 ? 18.394 90.917 53.436 1.00 20.95 205 ASP A CA 1
ATOM 1669 C C . ASP A 1 205 ? 18.071 89.654 54.227 1.00 19.88 205 ASP A C 1
ATOM 1670 O O . ASP A 1 205 ? 18.876 88.722 54.281 1.00 19.56 205 ASP A O 1
ATOM 1675 N N . GLU A 1 206 ? 16.894 89.630 54.844 1.00 19.70 206 GLU A N 1
ATOM 1676 C CA . GLU A 1 206 ? 16.460 88.475 55.619 1.00 19.89 206 GLU A CA 1
ATOM 1677 C C . GLU A 1 206 ? 16.328 87.265 54.698 1.00 18.65 206 GLU A C 1
ATOM 1678 O O . GLU A 1 206 ? 16.666 86.147 55.079 1.00 19.30 206 GLU A O 1
ATOM 1684 N N . LYS A 1 207 ? 15.837 87.492 53.485 1.00 17.48 207 LYS A N 1
ATOM 1685 C CA . LYS A 1 207 ? 15.672 86.404 52.523 1.00 15.96 207 LYS A CA 1
ATOM 1686 C C . LYS A 1 207 ? 17.019 85.801 52.141 1.00 16.58 207 LYS A C 1
ATOM 1687 O O . LYS A 1 207 ? 17.210 84.587 52.203 1.00 15.71 207 LYS A O 1
ATOM 1693 N N . VAL A 1 208 ? 17.946 86.660 51.736 1.00 16.06 208 VAL A N 1
ATOM 1694 C CA . VAL A 1 208 ? 19.269 86.214 51.336 1.00 15.87 208 VAL A CA 1
ATOM 1695 C C . VAL A 1 208 ? 19.943 85.455 52.471 1.00 15.01 208 VAL A C 1
ATOM 1696 O O . VAL A 1 208 ? 20.544 84.406 52.256 1.00 15.89 208 VAL A O 1
ATOM 1700 N N . LYS A 1 209 ? 19.838 85.976 53.686 1.00 15.87 209 LYS A N 1
ATOM 1701 C CA . LYS A 1 209 ? 20.456 85.306 54.819 1.00 16.89 209 LYS A CA 1
ATOM 1702 C C . LYS A 1 209 ? 19.812 83.945 55.075 1.00 16.62 209 LYS A C 1
ATOM 1703 O O . LYS A 1 209 ? 20.506 82.968 55.367 1.00 18.14 209 LYS A O 1
ATOM 1709 N N . SER A 1 210 ? 18.487 83.878 54.956 1.00 15.58 210 SER A N 1
ATOM 1710 C CA . SER A 1 210 ? 17.772 82.625 55.192 1.00 16.09 210 SER A CA 1
ATOM 1711 C C . SER A 1 210 ? 18.143 81.545 54.179 1.00 14.69 210 SER A C 1
ATOM 1712 O O . SER A 1 210 ? 18.247 80.365 54.526 1.00 14.95 210 SER A O 1
ATOM 1715 N N . ILE A 1 211 ? 18.334 81.940 52.926 1.00 14.34 211 ILE A N 1
ATOM 1716 C CA . ILE A 1 211 ? 18.714 80.978 51.897 1.00 12.41 211 ILE A CA 1
ATOM 1717 C C . ILE A 1 211 ? 20.092 80.421 52.251 1.00 12.95 211 ILE A C 1
ATOM 1718 O O . ILE A 1 211 ? 20.320 79.211 52.226 1.00 12.60 211 ILE A O 1
ATOM 1723 N N . LYS A 1 212 ? 21.004 81.323 52.596 1.00 13.43 212 LYS A N 1
ATOM 1724 C CA . LYS A 1 212 ? 22.370 80.951 52.949 1.00 13.72 212 LYS A CA 1
ATOM 1725 C C . LYS A 1 212 ? 22.441 80.102 54.212 1.00 14.26 212 LYS A C 1
ATOM 1726 O O . LYS A 1 212 ? 23.194 79.128 54.265 1.00 14.64 212 LYS A O 1
ATOM 1732 N N . ASP A 1 213 ? 21.671 80.468 55.234 1.00 14.41 213 ASP A N 1
ATOM 1733 C CA . ASP A 1 213 ? 21.687 79.700 56.475 1.00 14.94 213 ASP A CA 1
ATOM 1734 C C . ASP A 1 213 ? 21.226 78.271 56.240 1.00 15.34 213 ASP A C 1
ATOM 1735 O O . ASP A 1 213 ? 21.859 77.314 56.696 1.00 15.32 213 ASP A O 1
ATOM 1740 N N . THR A 1 214 ? 20.123 78.117 55.520 1.00 13.94 214 THR A N 1
ATOM 1741 C CA . THR A 1 214 ? 19.613 76.785 55.254 1.00 13.38 214 THR A CA 1
ATOM 1742 C C . THR A 1 214 ? 20.550 75.998 54.340 1.00 14.41 214 THR A C 1
ATOM 1743 O O . THR A 1 214 ? 20.705 74.788 54.511 1.00 13.95 214 THR A O 1
ATOM 1747 N N . MET A 1 215 ? 21.189 76.672 53.386 1.00 14.82 215 MET A N 1
ATOM 1748 C CA . MET A 1 215 ? 22.117 75.978 52.500 1.00 14.67 215 MET A CA 1
ATOM 1749 C C . MET A 1 215 ? 23.365 75.569 53.283 1.00 14.87 215 MET A C 1
ATOM 1750 O O . MET A 1 215 ? 23.929 74.501 53.044 1.00 14.89 215 MET A O 1
ATOM 1755 N N . ASP A 1 216 ? 23.797 76.415 54.217 1.00 15.03 216 ASP A N 1
ATOM 1756 C CA . ASP A 1 216 ? 24.972 76.088 55.028 1.00 16.25 216 ASP A CA 1
ATOM 1757 C C . ASP A 1 216 ? 24.688 74.820 55.813 1.00 16.60 216 ASP A C 1
ATOM 1758 O O . ASP A 1 216 ? 25.563 73.961 55.969 1.00 16.42 216 ASP A O 1
ATOM 1763 N N . GLU A 1 217 ? 23.461 74.705 56.312 1.00 14.98 217 GLU A N 1
ATOM 1764 C CA . GLU A 1 217 ? 23.081 73.528 57.076 1.00 16.75 217 GLU A CA 1
ATOM 1765 C C . GLU A 1 217 ? 23.126 72.313 56.169 1.00 15.70 217 GLU A C 1
ATOM 1766 O O . GLU A 1 217 ? 23.653 71.268 56.542 1.00 15.10 217 GLU A O 1
ATOM 1772 N N . THR A 1 218 ? 22.566 72.460 54.972 1.00 14.36 218 THR A N 1
ATOM 1773 C CA . THR A 1 218 ? 22.538 71.373 54.001 1.00 13.89 218 THR A CA 1
ATOM 1774 C C . THR A 1 218 ? 23.951 70.902 53.644 1.00 14.12 218 THR A C 1
ATOM 1775 O O . THR A 1 218 ? 24.226 69.703 53.628 1.00 15.25 218 THR A O 1
ATOM 1779 N N . MET A 1 219 ? 24.845 71.842 53.360 1.00 13.71 219 MET A N 1
ATOM 1780 C CA . MET A 1 219 ? 26.217 71.499 52.990 1.00 16.45 219 MET A CA 1
ATOM 1781 C C . MET A 1 219 ? 26.967 70.718 54.071 1.00 18.12 219 MET A C 1
ATOM 1782 O O . MET A 1 219 ? 27.824 69.886 53.759 1.00 17.34 219 MET A O 1
ATOM 1787 N N . ASN A 1 220 ? 26.649 70.975 55.335 1.00 17.97 220 ASN A N 1
ATOM 1788 C CA . ASN A 1 220 ? 27.322 70.272 56.424 1.00 19.09 220 ASN A CA 1
ATOM 1789 C C . ASN A 1 220 ? 26.548 69.061 56.947 1.00 20.10 220 ASN A C 1
ATOM 1790 O O . ASN A 1 220 ? 26.837 68.551 58.026 1.00 20.48 220 ASN A O 1
ATOM 1795 N N . ASN A 1 221 ? 25.561 68.607 56.178 1.00 18.52 221 ASN A N 1
ATOM 1796 C CA . ASN A 1 221 ? 24.780 67.423 56.544 1.00 20.49 221 ASN A CA 1
ATOM 1797 C C . ASN A 1 221 ? 24.539 66.646 55.258 1.00 19.69 221 ASN A C 1
ATOM 1798 O O . ASN A 1 221 ? 23.444 66.160 54.996 1.00 19.18 221 ASN A O 1
ATOM 1803 N N . SER A 1 222 ? 25.599 66.531 54.465 1.00 21.95 222 SER A N 1
ATOM 1804 C CA . SER A 1 222 ? 25.552 65.864 53.170 1.00 23.69 222 SER A CA 1
ATOM 1805 C C . SER A 1 222 ? 25.290 64.362 53.141 1.00 25.24 222 SER A C 1
ATOM 1806 O O . SER A 1 222 ? 24.792 63.844 52.140 1.00 26.68 222 SER A O 1
ATOM 1809 N N . GLU A 1 223 ? 25.615 63.659 54.222 1.00 25.78 223 GLU A N 1
ATOM 1810 C CA . GLU A 1 223 ? 25.418 62.211 54.262 1.00 26.91 223 GLU A CA 1
ATOM 1811 C C . GLU A 1 223 ? 24.081 61.763 54.849 1.00 25.68 223 GLU A C 1
ATOM 1812 O O . GLU A 1 223 ? 23.824 60.565 54.969 1.00 25.11 223 GLU A O 1
ATOM 1818 N N . ASP A 1 224 ? 23.236 62.721 55.210 1.00 23.47 224 ASP A N 1
ATOM 1819 C CA . ASP A 1 224 ? 21.921 62.426 55.776 1.00 21.39 224 ASP A CA 1
ATOM 1820 C C . ASP A 1 224 ? 20.973 62.100 54.619 1.00 22.22 224 ASP A C 1
ATOM 1821 O O . ASP A 1 224 ? 20.279 62.980 54.102 1.00 21.02 224 ASP A O 1
ATOM 1826 N N . LEU A 1 225 ? 20.940 60.827 54.232 1.00 21.24 225 LEU A N 1
ATOM 1827 C CA . LEU A 1 225 ? 20.127 60.371 53.109 1.00 22.21 225 LEU A CA 1
ATOM 1828 C C . LEU A 1 225 ? 18.612 60.503 53.233 1.00 21.87 225 LEU A C 1
ATOM 1829 O O . LEU A 1 225 ? 17.922 60.591 52.219 1.00 22.50 225 LEU A O 1
ATOM 1834 N N . ASN A 1 226 ? 18.082 60.506 54.450 1.00 21.55 226 ASN A N 1
ATOM 1835 C CA . ASN A 1 226 ? 16.636 60.628 54.601 1.00 22.45 226 ASN A CA 1
ATOM 1836 C C . ASN A 1 226 ? 16.182 62.027 55.013 1.00 21.81 226 ASN A C 1
ATOM 1837 O O . ASN A 1 226 ? 15.076 62.200 55.528 1.00 23.93 226 ASN A O 1
ATOM 1842 N N . HIS A 1 227 ? 17.031 63.026 54.791 1.00 20.48 227 HIS A N 1
ATOM 1843 C CA . HIS A 1 227 ? 16.651 64.396 55.120 1.00 18.85 227 HIS A CA 1
ATOM 1844 C C . HIS A 1 227 ? 16.366 65.112 53.806 1.00 19.13 227 HIS A C 1
ATOM 1845 O O . HIS A 1 227 ? 17.135 65.007 52.852 1.00 18.64 227 HIS A O 1
ATOM 1852 N N . LEU A 1 228 ? 15.249 65.828 53.764 1.00 17.52 228 LEU A N 1
ATOM 1853 C CA . LEU A 1 228 ? 14.840 66.556 52.576 1.00 17.33 228 LEU A CA 1
ATOM 1854 C C . LEU A 1 228 ? 14.945 68.050 52.833 1.00 14.21 228 LEU A C 1
ATOM 1855 O O . LEU A 1 228 ? 14.326 68.568 53.760 1.00 14.37 228 LEU A O 1
ATOM 1860 N N . TYR A 1 229 ? 15.729 68.736 52.007 1.00 13.22 229 TYR A N 1
ATOM 1861 C CA . TYR A 1 229 ? 15.917 70.176 52.140 1.00 12.03 229 TYR A CA 1
ATOM 1862 C C . TYR A 1 229 ? 15.323 70.898 50.939 1.00 13.19 229 TYR A C 1
ATOM 1863 O O . TYR A 1 229 ? 15.746 70.674 49.808 1.00 12.99 229 TYR A O 1
ATOM 1872 N N . ILE A 1 230 ? 14.345 71.762 51.184 1.00 12.72 230 ILE A N 1
ATOM 1873 C CA . ILE A 1 230 ? 13.725 72.527 50.109 1.00 12.34 230 ILE A CA 1
ATOM 1874 C C . ILE A 1 230 ? 14.022 73.988 50.422 1.00 11.66 230 ILE A C 1
ATOM 1875 O O . ILE A 1 230 ? 13.605 74.503 51.455 1.00 12.87 230 ILE A O 1
ATOM 1880 N N . ASN A 1 231 ? 14.740 74.643 49.516 1.00 11.11 231 ASN A N 1
ATOM 1881 C CA . ASN A 1 231 ? 15.175 76.027 49.699 1.00 11.85 231 ASN A CA 1
ATOM 1882 C C . ASN A 1 231 ? 14.662 76.949 48.592 1.00 12.04 231 ASN A C 1
ATOM 1883 O O . ASN A 1 231 ? 15.170 76.921 47.468 1.00 10.38 231 ASN A O 1
ATOM 1888 N N . PHE A 1 232 ? 13.665 77.771 48.911 1.00 12.02 232 PHE A N 1
ATOM 1889 C CA . PHE A 1 232 ? 13.104 78.701 47.934 1.00 10.49 232 PHE A CA 1
ATOM 1890 C C . PHE A 1 232 ? 13.899 80.002 47.892 1.00 12.04 232 PHE A C 1
ATOM 1891 O O . PHE A 1 232 ? 13.947 80.732 48.881 1.00 12.92 232 PHE A O 1
ATOM 1899 N N . THR A 1 233 ? 14.510 80.299 46.748 1.00 10.69 233 THR A N 1
ATOM 1900 C CA . THR A 1 233 ? 15.279 81.536 46.603 1.00 11.64 233 THR A CA 1
ATOM 1901 C C . THR A 1 233 ? 14.366 82.658 46.127 1.00 12.01 233 THR A C 1
ATOM 1902 O O . THR A 1 233 ? 14.748 83.831 46.126 1.00 12.65 233 THR A O 1
ATOM 1906 N N . SER A 1 234 ? 13.161 82.280 45.715 1.00 11.75 234 SER A N 1
ATOM 1907 C CA . SER A 1 234 ? 12.162 83.232 45.241 1.00 13.37 234 SER A CA 1
ATOM 1908 C C . SER A 1 234 ? 11.650 84.128 46.368 1.00 13.44 234 SER A C 1
ATOM 1909 O O . SER A 1 234 ? 11.604 83.722 47.528 1.00 14.37 234 SER A O 1
ATOM 1912 N N . LEU A 1 235 ? 11.267 85.350 46.012 1.00 13.15 235 LEU A N 1
ATOM 1913 C CA . LEU A 1 235 ? 10.755 86.317 46.979 1.00 15.69 235 LEU A CA 1
ATOM 1914 C C . LEU A 1 235 ? 9.534 87.004 46.361 1.00 16.39 235 LEU A C 1
ATOM 1915 O O . LEU A 1 235 ? 9.569 87.391 45.193 1.00 16.69 235 LEU A O 1
ATOM 1920 N N . SER A 1 236 ? 8.463 87.153 47.141 1.00 16.22 236 SER A N 1
ATOM 1921 C CA . SER A 1 236 ? 7.228 87.767 46.640 1.00 16.88 236 SER A CA 1
ATOM 1922 C C . SER A 1 236 ? 7.366 89.238 46.261 1.00 17.84 236 SER A C 1
ATOM 1923 O O . SER A 1 236 ? 8.201 89.963 46.803 1.00 17.39 236 SER A O 1
ATOM 1926 N N . SER A 1 237 ? 6.513 89.663 45.332 1.00 17.60 237 SER A N 1
ATOM 1927 C CA . SER A 1 237 ? 6.519 91.020 44.802 1.00 18.59 237 SER A CA 1
ATOM 1928 C C . SER A 1 237 ? 6.077 92.129 45.744 1.00 20.41 237 SER A C 1
ATOM 1929 O O . SER A 1 237 ? 5.199 91.946 46.593 1.00 19.20 237 SER A O 1
ATOM 1932 N N . GLY A 1 238 ? 6.701 93.290 45.567 1.00 20.96 238 GLY A N 1
ATOM 1933 C CA . GLY A 1 238 ? 6.365 94.457 46.357 1.00 23.27 238 GLY A CA 1
ATOM 1934 C C . GLY A 1 238 ? 5.448 95.342 45.533 1.00 24.44 238 GLY A C 1
ATOM 1935 O O . GLY A 1 238 ? 4.970 96.372 46.005 1.00 25.92 238 GLY A O 1
ATOM 1936 N N . GLY A 1 239 ? 5.215 94.939 44.286 1.00 24.05 239 GLY A N 1
ATOM 1937 C CA . GLY A 1 239 ? 4.337 95.694 43.411 1.00 23.97 239 GLY A CA 1
ATOM 1938 C C . GLY A 1 239 ? 4.991 96.773 42.567 1.00 24.13 239 GLY A C 1
ATOM 1939 O O . GLY A 1 239 ? 4.295 97.525 41.882 1.00 24.07 239 GLY A O 1
ATOM 1940 N N . THR A 1 240 ? 6.318 96.858 42.602 1.00 22.58 240 THR A N 1
ATOM 1941 C CA . THR A 1 240 ? 7.030 97.869 41.818 1.00 21.97 240 THR A CA 1
ATOM 1942 C C . THR A 1 240 ? 8.178 97.235 41.043 1.00 22.01 240 THR A C 1
ATOM 1943 O O . THR A 1 240 ? 8.572 96.104 41.320 1.00 19.31 240 THR A O 1
ATOM 1947 N N . ALA A 1 241 ? 8.724 97.977 40.085 1.00 21.84 241 ALA A N 1
ATOM 1948 C CA . ALA A 1 241 ? 9.823 97.477 39.269 1.00 23.89 241 ALA A CA 1
ATOM 1949 C C . ALA A 1 241 ? 11.081 97.154 40.072 1.00 23.79 241 ALA A C 1
ATOM 1950 O O . ALA A 1 241 ? 11.851 96.272 39.690 1.00 25.87 241 ALA A O 1
ATOM 1952 N N . TRP A 1 242 ? 11.293 97.857 41.181 1.00 23.49 242 TRP A N 1
ATOM 1953 C CA . TRP A 1 242 ? 12.483 97.628 41.998 1.00 22.81 242 TRP A CA 1
ATOM 1954 C C . TRP A 1 242 ? 12.324 96.568 43.084 1.00 22.74 242 TRP A C 1
ATOM 1955 O O . TRP A 1 242 ? 13.266 96.288 43.827 1.00 21.31 242 TRP A O 1
ATOM 1966 N N . ASN A 1 243 ? 11.139 95.975 43.180 1.00 20.77 243 ASN A N 1
ATOM 1967 C CA . ASN A 1 243 ? 10.918 94.922 44.163 1.00 22.33 243 ASN A CA 1
ATOM 1968 C C . ASN A 1 243 ? 9.972 93.857 43.616 1.00 20.05 243 ASN A C 1
ATOM 1969 O O . ASN A 1 243 ? 9.091 93.354 44.308 1.00 21.82 243 ASN A O 1
ATOM 1974 N N . SER A 1 244 ? 10.173 93.528 42.346 1.00 19.47 244 SER A N 1
ATOM 1975 C CA . SER A 1 244 ? 9.382 92.511 41.671 1.00 17.81 244 SER A CA 1
ATOM 1976 C C . SER A 1 244 ? 10.181 91.222 41.778 1.00 16.69 244 SER A C 1
ATOM 1977 O O . SER A 1 244 ? 11.363 91.249 42.123 1.00 17.82 244 SER A O 1
ATOM 1980 N N . PRO A 1 245 ? 9.547 90.075 41.494 1.00 17.01 245 PRO A N 1
ATOM 1981 C CA . PRO A 1 245 ? 10.263 88.798 41.570 1.00 15.44 245 PRO A CA 1
ATOM 1982 C C . PRO A 1 245 ? 11.466 88.811 40.624 1.00 15.54 245 PRO A C 1
ATOM 1983 O O . PRO A 1 245 ? 12.488 88.167 40.882 1.00 15.22 245 PRO A O 1
ATOM 1987 N N . TYR A 1 246 ? 11.341 89.551 39.526 1.00 15.49 246 TYR A N 1
ATOM 1988 C CA . TYR A 1 246 ? 12.430 89.642 38.561 1.00 16.14 246 TYR A CA 1
ATOM 1989 C C . TYR A 1 246 ? 13.609 90.425 39.134 1.00 15.86 246 TYR A C 1
ATOM 1990 O O . TYR A 1 246 ? 14.747 89.971 39.067 1.00 16.43 246 TYR A O 1
ATOM 1999 N N . SER A 1 247 ? 13.345 91.608 39.684 1.00 16.54 247 SER A N 1
ATOM 2000 C CA . SER A 1 247 ? 14.428 92.404 40.251 1.00 16.46 247 SER A CA 1
ATOM 2001 C C . SER A 1 247 ? 15.150 91.621 41.349 1.00 15.43 247 SER A C 1
ATOM 2002 O O . SER A 1 247 ? 16.378 91.618 41.407 1.00 15.71 247 SER A O 1
ATOM 2005 N N . TYR A 1 248 ? 14.391 90.951 42.212 1.00 16.19 248 TYR A N 1
ATOM 2006 C CA . TYR A 1 248 ? 14.992 90.165 43.290 1.00 15.12 248 TYR A CA 1
ATOM 2007 C C . TYR A 1 248 ? 15.833 89.008 42.757 1.00 15.40 248 TYR A C 1
ATOM 2008 O O . TYR A 1 248 ? 16.952 88.779 43.215 1.00 15.30 248 TYR A O 1
ATOM 2017 N N . ALA A 1 249 ? 15.288 88.277 41.793 1.00 15.51 249 ALA A N 1
ATOM 2018 C CA . ALA A 1 249 ? 15.993 87.144 41.210 1.00 14.72 249 ALA A CA 1
ATOM 2019 C C . ALA A 1 249 ? 17.292 87.555 40.521 1.00 15.24 249 ALA A C 1
ATOM 2020 O O . ALA A 1 249 ? 18.267 86.801 40.541 1.00 14.52 249 ALA A O 1
ATOM 2022 N N . SER A 1 250 ? 17.313 88.748 39.926 1.00 15.44 250 SER A N 1
ATOM 2023 C CA . SER A 1 250 ? 18.503 89.220 39.215 1.00 15.68 250 SER A CA 1
ATOM 2024 C C . SER A 1 250 ? 19.749 89.312 40.092 1.00 16.63 250 SER A C 1
ATOM 2025 O O . SER A 1 250 ? 20.872 89.192 39.594 1.00 17.17 250 SER A O 1
ATOM 2028 N N . SER A 1 251 ? 19.561 89.529 41.389 1.00 15.65 251 SER A N 1
ATOM 2029 C CA . SER A 1 251 ? 20.698 89.616 42.296 1.00 16.41 251 SER A CA 1
ATOM 2030 C C . SER A 1 251 ? 20.843 88.344 43.121 1.00 15.91 251 SER A C 1
ATOM 2031 O O . SER A 1 251 ? 21.954 87.872 43.346 1.00 15.41 251 SER A O 1
ATOM 2034 N N . ILE A 1 252 ? 19.720 87.781 43.559 1.00 15.44 252 ILE A N 1
ATOM 2035 C CA . ILE A 1 252 ? 19.760 86.567 44.369 1.00 14.30 252 ILE A CA 1
ATOM 2036 C C . ILE A 1 252 ? 20.283 85.342 43.623 1.00 14.86 252 ILE A C 1
ATOM 2037 O O . ILE A 1 252 ? 21.102 84.593 44.156 1.00 14.43 252 ILE A O 1
ATOM 2042 N N . ASN A 1 253 ? 19.832 85.134 42.391 1.00 13.46 253 ASN A N 1
ATOM 2043 C CA . ASN A 1 253 ? 20.284 83.971 41.637 1.00 14.08 253 ASN A CA 1
ATOM 2044 C C . ASN A 1 253 ? 21.812 83.884 41.478 1.00 14.92 253 ASN A C 1
ATOM 2045 O O . ASN A 1 253 ? 22.401 82.831 41.736 1.00 14.72 253 ASN A O 1
ATOM 2050 N N . PRO A 1 254 ? 22.473 84.985 41.075 1.00 16.29 254 PRO A N 1
ATOM 2051 C CA . PRO A 1 254 ? 23.935 84.987 40.902 1.00 16.65 254 PRO A CA 1
ATOM 2052 C C . PRO A 1 254 ? 24.684 84.914 42.237 1.00 15.41 254 PRO A C 1
ATOM 2053 O O . PRO A 1 254 ? 25.779 84.349 42.323 1.00 15.61 254 PRO A O 1
ATOM 2057 N N . GLU A 1 255 ? 24.093 85.508 43.270 1.00 15.26 255 GLU A N 1
ATOM 2058 C CA . GLU A 1 255 ? 24.689 85.523 44.600 1.00 15.11 255 GLU A CA 1
ATOM 2059 C C . GLU A 1 255 ? 24.756 84.113 45.178 1.00 14.83 255 GLU A C 1
ATOM 2060 O O . GLU A 1 255 ? 25.815 83.667 45.624 1.00 12.86 255 GLU A O 1
ATOM 2066 N N . ILE A 1 256 ? 23.630 83.407 45.163 1.00 14.69 256 ILE A N 1
ATOM 2067 C CA . ILE A 1 256 ? 23.598 82.050 45.699 1.00 13.87 256 ILE A CA 1
ATOM 2068 C C . ILE A 1 256 ? 24.415 81.113 44.813 1.00 13.33 256 ILE A C 1
ATOM 2069 O O . ILE A 1 256 ? 25.099 80.221 45.314 1.00 13.51 256 ILE A O 1
ATOM 2074 N N . ALA A 1 257 ? 24.353 81.324 43.501 1.00 12.44 257 ALA A N 1
ATOM 2075 C CA . ALA A 1 257 ? 25.107 80.498 42.562 1.00 13.05 257 ALA A CA 1
ATOM 2076 C C . ALA A 1 257 ? 26.597 80.614 42.874 1.00 15.62 257 ALA A C 1
ATOM 2077 O O . ALA A 1 257 ? 27.335 79.631 42.808 1.00 15.65 257 ALA A O 1
ATOM 2079 N N . ASN A 1 258 ? 27.037 81.824 43.209 1.00 16.05 258 ASN A N 1
ATOM 2080 C CA . ASN A 1 258 ? 28.440 82.044 43.543 1.00 18.07 258 ASN A CA 1
ATOM 2081 C C . ASN A 1 258 ? 28.813 81.340 44.844 1.00 17.52 258 ASN A C 1
ATOM 2082 O O . ASN A 1 258 ? 29.937 80.848 44.985 1.00 16.80 258 ASN A O 1
ATOM 2087 N N . ASP A 1 259 ? 27.877 81.293 45.791 1.00 15.24 259 ASP A N 1
ATOM 2088 C CA . ASP A 1 259 ? 28.127 80.623 47.064 1.00 16.30 259 ASP A CA 1
ATOM 2089 C C . ASP A 1 259 ? 28.512 79.175 46.795 1.00 15.88 259 ASP A C 1
ATOM 2090 O O . ASP A 1 259 ? 29.494 78.667 47.335 1.00 15.18 259 ASP A O 1
ATOM 2095 N N . ILE A 1 260 ? 27.721 78.514 45.954 1.00 14.55 260 ILE A N 1
ATOM 2096 C CA . ILE A 1 260 ? 27.956 77.119 45.613 1.00 12.46 260 ILE A CA 1
ATOM 2097 C C . ILE A 1 260 ? 29.258 76.955 44.834 1.00 14.23 260 ILE A C 1
ATOM 2098 O O . ILE A 1 260 ? 30.050 76.062 45.112 1.00 15.22 260 ILE A O 1
ATOM 2103 N N . LYS A 1 261 ? 29.477 77.833 43.864 1.00 14.24 261 LYS A N 1
ATOM 2104 C CA . LYS A 1 261 ? 30.675 77.764 43.046 1.00 16.48 261 LYS A CA 1
ATOM 2105 C C . LYS A 1 261 ? 31.947 77.893 43.886 1.00 17.82 261 LYS A C 1
ATOM 2106 O O . LYS A 1 261 ? 32.905 77.140 43.695 1.00 18.30 261 LYS A O 1
ATOM 2112 N N . GLN A 1 262 ? 31.948 78.835 44.823 1.00 19.00 262 GLN A N 1
ATOM 2113 C CA . GLN A 1 262 ? 33.107 79.060 45.679 1.00 20.82 262 GLN A CA 1
ATOM 2114 C C . GLN A 1 262 ? 33.346 77.938 46.679 1.00 20.55 262 GLN A C 1
ATOM 2115 O O . GLN A 1 262 ? 34.477 77.489 46.852 1.00 20.88 262 GLN A O 1
ATOM 2121 N N . LYS A 1 263 ? 32.279 77.491 47.335 1.00 20.19 263 LYS A N 1
ATOM 2122 C CA . LYS A 1 263 ? 32.376 76.431 48.332 1.00 20.46 263 LYS A CA 1
ATOM 2123 C C . LYS A 1 263 ? 32.581 75.039 47.740 1.00 19.74 263 LYS A C 1
ATOM 2124 O O . LYS A 1 263 ? 33.244 74.195 48.343 1.00 18.11 263 LYS A O 1
ATOM 2130 N N . ASN A 1 264 ? 32.019 74.806 46.559 1.00 19.83 264 ASN A N 1
ATOM 2131 C CA . ASN A 1 264 ? 32.128 73.513 45.891 1.00 21.15 264 ASN A CA 1
ATOM 2132 C C . ASN A 1 264 ? 31.745 72.380 46.847 1.00 20.28 264 ASN A C 1
ATOM 2133 O O . ASN A 1 264 ? 32.528 71.459 47.092 1.00 21.01 264 ASN A O 1
ATOM 2138 N N . PRO A 1 265 ? 30.521 72.433 47.393 1.00 19.20 265 PRO A N 1
ATOM 2139 C CA . PRO A 1 265 ? 30.003 71.429 48.327 1.00 18.12 265 PRO A CA 1
ATOM 2140 C C . PRO A 1 265 ? 29.518 70.162 47.625 1.00 17.50 265 PRO A C 1
ATOM 2141 O O . PRO A 1 265 ? 29.462 70.105 46.393 1.00 18.10 265 PRO A O 1
ATOM 2145 N N . THR A 1 266 ? 29.166 69.147 48.412 1.00 16.54 266 THR A N 1
ATOM 2146 C CA . THR A 1 266 ? 28.676 67.890 47.855 1.00 16.03 266 THR A CA 1
ATOM 2147 C C . THR A 1 266 ? 27.146 67.789 47.905 1.00 15.46 266 THR A C 1
ATOM 2148 O O . THR A 1 266 ? 26.574 66.812 47.431 1.00 15.36 266 THR A O 1
ATOM 2152 N N . ARG A 1 267 ? 26.496 68.791 48.496 1.00 15.25 267 ARG A N 1
ATOM 2153 C CA . ARG A 1 267 ? 25.030 68.848 48.566 1.00 13.86 267 ARG A CA 1
ATOM 2154 C C . ARG A 1 267 ? 24.537 70.260 48.893 1.00 13.24 267 ARG A C 1
ATOM 2155 O O . ARG A 1 267 ? 25.090 70.934 49.762 1.00 12.36 267 ARG A O 1
ATOM 2163 N N . VAL A 1 268 ? 23.498 70.705 48.188 1.00 11.54 268 VAL A N 1
ATOM 2164 C CA . VAL A 1 268 ? 22.935 72.033 48.423 1.00 11.26 268 VAL A CA 1
ATOM 2165 C C . VAL A 1 268 ? 21.405 71.995 48.528 1.00 12.96 268 VAL A C 1
ATOM 2166 O O . VAL A 1 268 ? 20.770 73.023 48.758 1.00 11.17 268 VAL A O 1
ATOM 2170 N N . GLY A 1 269 ? 20.822 70.807 48.352 1.00 10.90 269 GLY A N 1
ATOM 2171 C CA . GLY A 1 269 ? 19.377 70.650 48.464 1.00 12.93 269 GLY A CA 1
ATOM 2172 C C . GLY A 1 269 ? 18.532 70.856 47.217 1.00 10.09 269 GLY A C 1
ATOM 2173 O O . GLY A 1 269 ? 19.037 70.876 46.094 1.00 11.04 269 GLY A O 1
ATOM 2174 N N . TRP A 1 270 ? 17.222 70.972 47.424 1.00 10.37 270 TRP A N 1
ATOM 2175 C CA . TRP A 1 270 ? 16.282 71.214 46.334 1.00 8.73 270 TRP A CA 1
ATOM 2176 C C . TRP A 1 270 ? 16.111 72.729 46.346 1.00 10.38 270 TRP A C 1
ATOM 2177 O O . TRP A 1 270 ? 15.442 73.281 47.221 1.00 11.26 270 TRP A O 1
ATOM 2188 N N . VAL A 1 271 ? 16.735 73.383 45.371 1.00 9.14 271 VAL A N 1
ATOM 2189 C CA . VAL A 1 271 ? 16.735 74.839 45.264 1.00 9.12 271 VAL A CA 1
ATOM 2190 C C . VAL A 1 271 ? 15.704 75.326 44.256 1.00 9.51 271 VAL A C 1
ATOM 2191 O O . VAL A 1 271 ? 15.902 75.209 43.049 1.00 8.88 271 VAL A O 1
ATOM 2195 N N . ILE A 1 272 ? 14.603 75.872 44.769 1.00 10.52 272 ILE A N 1
ATOM 2196 C CA . ILE A 1 272 ? 13.496 76.360 43.943 1.00 10.95 272 ILE A CA 1
ATOM 2197 C C . ILE A 1 272 ? 13.666 77.849 43.659 1.00 11.40 272 ILE A C 1
ATOM 2198 O O . ILE A 1 272 ? 13.532 78.679 44.555 1.00 12.55 272 ILE A O 1
ATOM 2203 N N . GLN A 1 273 ? 13.928 78.188 42.401 1.00 10.89 273 GLN A N 1
ATOM 2204 C CA . GLN A 1 273 ? 14.170 79.576 42.044 1.00 9.73 273 GLN A CA 1
ATOM 2205 C C . GLN A 1 273 ? 13.189 80.220 41.082 1.00 10.09 273 GLN A C 1
ATOM 2206 O O . GLN A 1 273 ? 12.405 79.549 40.419 1.00 9.53 273 GLN A O 1
ATOM 2212 N N . ASP A 1 274 ? 13.262 81.543 41.014 1.00 10.69 274 ASP A N 1
ATOM 2213 C CA . ASP A 1 274 ? 12.451 82.307 40.082 1.00 9.95 274 ASP A CA 1
ATOM 2214 C C . ASP A 1 274 ? 13.338 82.543 38.877 1.00 12.33 274 ASP A C 1
ATOM 2215 O O . ASP A 1 274 ? 14.562 82.439 38.962 1.00 11.17 274 ASP A O 1
ATOM 2220 N N . TYR A 1 275 ? 12.702 82.867 37.761 1.00 11.91 275 TYR A N 1
ATOM 2221 C CA . TYR A 1 275 ? 13.383 83.175 36.520 1.00 14.06 275 TYR A CA 1
ATOM 2222 C C . TYR A 1 275 ? 14.606 82.366 36.113 1.00 15.43 275 TYR A C 1
ATOM 2223 O O . TYR A 1 275 ? 15.731 82.879 36.113 1.00 15.92 275 TYR A O 1
ATOM 2232 N N . ILE A 1 276 ? 14.398 81.100 35.766 1.00 15.05 276 ILE A N 1
ATOM 2233 C CA . ILE A 1 276 ? 15.512 80.308 35.282 1.00 15.66 276 ILE A CA 1
ATOM 2234 C C . ILE A 1 276 ? 15.747 80.857 33.880 1.00 16.04 276 ILE A C 1
ATOM 2235 O O . ILE A 1 276 ? 14.815 80.961 33.081 1.00 14.74 276 ILE A O 1
ATOM 2240 N N . ASN A 1 277 ? 16.989 81.231 33.597 1.00 15.73 277 ASN A N 1
ATOM 2241 C CA . ASN A 1 277 ? 17.360 81.763 32.294 1.00 16.42 277 ASN A CA 1
ATOM 2242 C C . ASN A 1 277 ? 18.878 81.761 32.230 1.00 16.97 277 ASN A C 1
ATOM 2243 O O . ASN A 1 277 ? 19.533 81.234 33.126 1.00 17.05 277 ASN A O 1
ATOM 2248 N N . GLU A 1 278 ? 19.440 82.340 31.177 1.00 18.24 278 GLU A N 1
ATOM 2249 C CA . GLU A 1 278 ? 20.890 82.397 31.049 1.00 19.31 278 GLU A CA 1
ATOM 2250 C C . GLU A 1 278 ? 21.364 83.844 31.023 1.00 21.55 278 GLU A C 1
ATOM 2251 O O . GLU A 1 278 ? 22.340 84.174 30.355 1.00 22.43 278 GLU A O 1
ATOM 2257 N N . LYS A 1 279 ? 20.674 84.703 31.764 1.00 22.08 279 LYS A N 1
ATOM 2258 C CA . LYS A 1 279 ? 21.022 86.115 31.800 1.00 24.02 279 LYS A CA 1
ATOM 2259 C C . LYS A 1 279 ? 22.067 86.454 32.856 1.00 24.34 279 LYS A C 1
ATOM 2260 O O . LYS A 1 279 ? 22.878 87.362 32.666 1.00 23.28 279 LYS A O 1
ATOM 2266 N N . TRP A 1 280 ? 22.062 85.714 33.958 1.00 23.15 280 TRP A N 1
ATOM 2267 C CA . TRP A 1 280 ? 22.991 85.984 35.046 1.00 23.36 280 TRP A CA 1
ATOM 2268 C C . TRP A 1 280 ? 23.969 84.843 35.318 1.00 24.77 280 TRP A C 1
ATOM 2269 O O . TRP A 1 280 ? 23.572 83.683 35.460 1.00 26.27 280 TRP A O 1
ATOM 2280 N N . SER A 1 281 ? 25.251 85.183 35.393 1.00 23.53 281 SER A N 1
ATOM 2281 C CA . SER A 1 281 ? 26.300 84.201 35.646 1.00 23.69 281 SER A CA 1
ATOM 2282 C C . SER A 1 281 ? 26.941 84.465 37.009 1.00 22.40 281 SER A C 1
ATOM 2283 O O . SER A 1 281 ? 27.122 85.617 37.394 1.00 23.16 281 SER A O 1
ATOM 2286 N N . PRO A 1 282 ? 27.281 83.402 37.765 1.00 19.88 282 PRO A N 1
ATOM 2287 C CA . PRO A 1 282 ? 27.113 81.977 37.455 1.00 19.38 282 PRO A CA 1
ATOM 2288 C C . PRO A 1 282 ? 25.629 81.621 37.472 1.00 17.15 282 PRO A C 1
ATOM 2289 O O . PRO A 1 282 ? 24.840 82.288 38.141 1.00 17.23 282 PRO A O 1
ATOM 2293 N N . LEU A 1 283 ? 25.258 80.575 36.740 1.00 18.03 283 LEU A N 1
ATOM 2294 C CA . LEU A 1 283 ? 23.865 80.135 36.671 1.00 15.55 283 LEU A CA 1
ATOM 2295 C C . LEU A 1 283 ? 23.538 79.231 37.864 1.00 15.88 283 LEU A C 1
ATOM 2296 O O . LEU A 1 283 ? 24.149 78.178 38.043 1.00 15.37 283 LEU A O 1
ATOM 2301 N N . LEU A 1 284 ? 22.566 79.644 38.673 1.00 14.02 284 LEU A N 1
ATOM 2302 C CA . LEU A 1 284 ? 22.195 78.892 39.864 1.00 12.46 284 LEU A CA 1
ATOM 2303 C C . LEU A 1 284 ? 21.865 77.425 39.631 1.00 12.98 284 LEU A C 1
ATOM 2304 O O . LEU A 1 284 ? 22.436 76.555 40.284 1.00 15.04 284 LEU A O 1
ATOM 2309 N N . TYR A 1 285 ? 20.953 77.139 38.709 1.00 13.76 285 TYR A N 1
ATOM 2310 C CA . TYR A 1 285 ? 20.577 75.748 38.463 1.00 14.07 285 TYR A CA 1
ATOM 2311 C C . TYR A 1 285 ? 21.738 74.860 38.015 1.00 15.10 285 TYR A C 1
ATOM 2312 O O . TYR A 1 285 ? 21.746 73.660 38.295 1.00 13.41 285 TYR A O 1
ATOM 2321 N N . GLN A 1 286 ? 22.715 75.434 37.318 1.00 14.14 286 GLN A N 1
ATOM 2322 C CA . GLN A 1 286 ? 23.859 74.642 36.873 1.00 14.95 286 GLN A CA 1
ATOM 2323 C C . GLN A 1 286 ? 24.778 74.287 38.038 1.00 14.02 286 GLN A C 1
ATOM 2324 O O . GLN A 1 286 ? 25.280 73.165 38.114 1.00 14.90 286 GLN A O 1
ATOM 2330 N N . GLU A 1 287 ? 25.000 75.242 38.938 1.00 13.77 287 GLU A N 1
ATOM 2331 C CA . GLU A 1 287 ? 25.859 75.007 40.097 1.00 13.99 287 GLU A CA 1
ATOM 2332 C C . GLU A 1 287 ? 25.195 74.005 41.032 1.00 12.17 287 GLU A C 1
ATOM 2333 O O . GLU A 1 287 ? 25.871 73.202 41.678 1.00 12.82 287 GLU A O 1
ATOM 2339 N N . VAL A 1 288 ? 23.865 74.051 41.089 1.00 11.06 288 VAL A N 1
ATOM 2340 C CA . VAL A 1 288 ? 23.092 73.123 41.911 1.00 11.29 288 VAL A CA 1
ATOM 2341 C C . VAL A 1 288 ? 23.266 71.707 41.348 1.00 11.53 288 VAL A C 1
ATOM 2342 O O . VAL A 1 288 ? 23.514 70.750 42.090 1.00 12.28 288 VAL A O 1
ATOM 2346 N N . ILE A 1 289 ? 23.138 71.572 40.032 1.00 11.09 289 ILE A N 1
ATOM 2347 C CA . ILE A 1 289 ? 23.299 70.267 39.398 1.00 12.12 289 ILE A CA 1
ATOM 2348 C C . ILE A 1 289 ? 24.730 69.753 39.575 1.00 12.05 289 ILE A C 1
ATOM 2349 O O . ILE A 1 289 ? 24.944 68.566 39.836 1.00 10.42 289 ILE A O 1
ATOM 2354 N N . ARG A 1 290 ? 25.706 70.646 39.449 1.00 12.81 290 ARG A N 1
ATOM 2355 C CA . ARG A 1 290 ? 27.109 70.253 39.586 1.00 14.48 290 ARG A CA 1
ATOM 2356 C C . ARG A 1 290 ? 27.471 69.765 40.985 1.00 15.21 290 ARG A C 1
ATOM 2357 O O . ARG A 1 290 ? 28.474 69.070 41.164 1.00 15.82 290 ARG A O 1
ATOM 2365 N N . ALA A 1 291 ? 26.651 70.113 41.973 1.00 13.77 291 ALA A N 1
ATOM 2366 C CA . ALA A 1 291 ? 26.902 69.693 43.346 1.00 14.41 291 ALA A CA 1
ATOM 2367 C C . ALA A 1 291 ? 26.640 68.195 43.552 1.00 14.07 291 ALA A C 1
ATOM 2368 O O . ALA A 1 291 ? 26.780 67.687 44.660 1.00 16.16 291 ALA A O 1
ATOM 2370 N N . ASN A 1 292 ? 26.257 67.494 42.490 1.00 12.24 292 ASN A N 1
ATOM 2371 C CA . ASN A 1 292 ? 26.002 66.055 42.587 1.00 12.22 292 ASN A CA 1
ATOM 2372 C C . ASN A 1 292 ? 27.210 65.228 42.154 1.00 14.31 292 ASN A C 1
ATOM 2373 O O . ASN A 1 292 ? 27.147 63.998 42.102 1.00 14.87 292 ASN A O 1
ATOM 2378 N N . LYS A 1 293 ? 28.308 65.909 41.851 1.00 15.00 293 LYS A N 1
ATOM 2379 C CA . LYS A 1 293 ? 29.533 65.250 41.404 1.00 17.95 293 LYS A CA 1
ATOM 2380 C C . LYS A 1 293 ? 29.993 64.059 42.254 1.00 18.09 293 LYS A C 1
ATOM 2381 O O . LYS A 1 293 ? 30.409 63.039 41.706 1.00 17.43 293 LYS A O 1
ATOM 2387 N N . SER A 1 294 ? 29.914 64.179 43.578 1.00 19.29 294 SER A N 1
ATOM 2388 C CA . SER A 1 294 ? 30.360 63.098 44.462 1.00 19.98 294 SER A CA 1
ATOM 2389 C C . SER A 1 294 ? 29.476 61.852 44.431 1.00 20.86 294 SER A C 1
ATOM 2390 O O . SER A 1 294 ? 29.895 60.776 44.869 1.00 20.85 294 SER A O 1
ATOM 2393 N N . LEU A 1 295 ? 28.260 61.992 43.911 1.00 18.15 295 LEU A N 1
ATOM 2394 C CA . LEU A 1 295 ? 27.324 60.868 43.824 1.00 18.85 295 LEU A CA 1
ATOM 2395 C C . LEU A 1 295 ? 27.653 59.916 42.678 1.00 19.78 295 LEU A C 1
ATOM 2396 O O . LEU A 1 295 ? 27.245 58.750 42.685 1.00 20.50 295 LEU A O 1
ATOM 2401 N N . ILE A 1 296 ? 28.384 60.420 41.692 1.00 20.17 296 ILE A N 1
ATOM 2402 C CA . ILE A 1 296 ? 28.742 59.626 40.523 1.00 22.71 296 ILE A CA 1
ATOM 2403 C C . ILE A 1 296 ? 29.822 58.589 40.822 1.00 22.54 296 ILE A C 1
ATOM 2404 O O . ILE A 1 296 ? 29.603 57.408 40.474 1.00 23.99 296 ILE A O 1
ATOM 2409 N N . ALA B 1 1 ? -0.983 46.084 34.918 1.00 52.65 1 ALA B N 1
ATOM 2410 C CA . ALA B 1 1 ? -1.689 44.802 34.633 1.00 52.75 1 ALA B CA 1
ATOM 2411 C C . ALA B 1 1 ? -1.448 43.791 35.750 1.00 52.61 1 ALA B C 1
ATOM 2412 O O . ALA B 1 1 ? -0.337 43.282 35.913 1.00 52.48 1 ALA B O 1
ATOM 2414 N N . SER B 1 2 ? -2.498 43.501 36.513 1.00 52.15 2 SER B N 1
ATOM 2415 C CA . SER B 1 2 ? -2.408 42.552 37.616 1.00 50.95 2 SER B CA 1
ATOM 2416 C C . SER B 1 2 ? -3.607 41.607 37.633 1.00 50.07 2 SER B C 1
ATOM 2417 O O . SER B 1 2 ? -4.515 41.753 38.452 1.00 50.00 2 SER B O 1
ATOM 2420 N N . SER B 1 3 ? -3.602 40.639 36.723 1.00 48.61 3 SER B N 1
ATOM 2421 C CA . SER B 1 3 ? -4.681 39.663 36.628 1.00 47.03 3 SER B CA 1
ATOM 2422 C C . SER B 1 3 ? -4.162 38.281 37.004 1.00 45.39 3 SER B C 1
ATOM 2423 O O . SER B 1 3 ? -2.987 37.981 36.810 1.00 45.86 3 SER B O 1
ATOM 2426 N N . VAL B 1 4 ? -5.042 37.442 37.543 1.00 43.20 4 VAL B N 1
ATOM 2427 C CA . VAL B 1 4 ? -4.661 36.092 37.940 1.00 40.16 4 VAL B CA 1
ATOM 2428 C C . VAL B 1 4 ? -4.186 35.307 36.721 1.00 37.47 4 VAL B C 1
ATOM 2429 O O . VAL B 1 4 ? -3.315 34.440 36.826 1.00 35.14 4 VAL B O 1
ATOM 2433 N N . ASN B 1 5 ? -4.764 35.621 35.565 1.00 33.97 5 ASN B N 1
ATOM 2434 C CA . ASN B 1 5 ? -4.412 34.958 34.316 1.00 29.97 5 ASN B CA 1
ATOM 2435 C C . ASN B 1 5 ? -2.960 35.218 33.946 1.00 26.08 5 ASN B C 1
ATOM 2436 O O . ASN B 1 5 ? -2.377 34.482 33.156 1.00 23.55 5 ASN B O 1
ATOM 2441 N N . GLU B 1 6 ? -2.377 36.268 34.513 1.00 22.92 6 GLU B N 1
ATOM 2442 C CA . GLU B 1 6 ? -0.992 36.599 34.206 1.00 22.84 6 GLU B CA 1
ATOM 2443 C C . GLU B 1 6 ? -0.017 35.556 34.740 1.00 19.54 6 GLU B C 1
ATOM 2444 O O . GLU B 1 6 ? 1.124 35.482 34.289 1.00 18.81 6 GLU B O 1
ATOM 2450 N N . LEU B 1 7 ? -0.462 34.755 35.703 1.00 18.39 7 LEU B N 1
ATOM 2451 C CA . LEU B 1 7 ? 0.395 33.713 36.263 1.00 17.93 7 LEU B CA 1
ATOM 2452 C C . LEU B 1 7 ? 0.528 32.566 35.268 1.00 17.66 7 LEU B C 1
ATOM 2453 O O . LEU B 1 7 ? 1.388 31.693 35.422 1.00 16.49 7 LEU B O 1
ATOM 2458 N N . GLU B 1 8 ? -0.329 32.573 34.248 1.00 16.60 8 GLU B N 1
ATOM 2459 C CA . GLU B 1 8 ? -0.316 31.529 33.230 1.00 15.72 8 GLU B CA 1
ATOM 2460 C C . GLU B 1 8 ? 0.774 31.763 32.190 1.00 15.47 8 GLU B C 1
ATOM 2461 O O . GLU B 1 8 ? 1.044 30.903 31.353 1.00 14.11 8 GLU B O 1
ATOM 2467 N N . ASN B 1 9 ? 1.389 32.938 32.236 1.00 14.67 9 ASN B N 1
ATOM 2468 C CA . ASN B 1 9 ? 2.471 33.248 31.313 1.00 14.57 9 ASN B CA 1
ATOM 2469 C C . ASN B 1 9 ? 3.745 32.849 32.048 1.00 14.60 9 ASN B C 1
ATOM 2470 O O . ASN B 1 9 ? 4.244 33.599 32.885 1.00 14.17 9 ASN B O 1
ATOM 2475 N N . TRP B 1 10 ? 4.268 31.667 31.739 1.00 14.65 10 TRP B N 1
ATOM 2476 C CA . TRP B 1 10 ? 5.465 31.177 32.411 1.00 14.85 10 TRP B CA 1
ATOM 2477 C C . TRP B 1 10 ? 6.712 32.033 32.223 1.00 14.26 10 TRP B C 1
ATOM 2478 O O . TRP B 1 10 ? 7.680 31.880 32.966 1.00 15.11 10 TRP B O 1
ATOM 2489 N N . SER B 1 11 ? 6.695 32.932 31.243 1.00 15.05 11 SER B N 1
ATOM 2490 C CA . SER B 1 11 ? 7.848 33.797 30.998 1.00 13.44 11 SER B CA 1
ATOM 2491 C C . SER B 1 11 ? 7.771 35.101 31.788 1.00 13.77 11 SER B C 1
ATOM 2492 O O . SER B 1 11 ? 8.770 35.812 31.920 1.00 12.95 11 SER B O 1
ATOM 2495 N N . LYS B 1 12 ? 6.590 35.416 32.309 1.00 13.36 12 LYS B N 1
ATOM 2496 C CA . LYS B 1 12 ? 6.402 36.665 33.040 1.00 13.87 12 LYS B CA 1
ATOM 2497 C C . LYS B 1 12 ? 5.461 36.513 34.229 1.00 13.97 12 LYS B C 1
ATOM 2498 O O . LYS B 1 12 ? 4.736 37.450 34.555 1.00 13.24 12 LYS B O 1
ATOM 2504 N N . TRP B 1 13 ? 5.469 35.360 34.889 1.00 14.39 13 TRP B N 1
ATOM 2505 C CA . TRP B 1 13 ? 4.543 35.162 35.997 1.00 14.60 13 TRP B CA 1
ATOM 2506 C C . TRP B 1 13 ? 4.752 36.036 37.237 1.00 14.06 13 TRP B C 1
ATOM 2507 O O . TRP B 1 13 ? 3.830 36.198 38.039 1.00 14.96 13 TRP B O 1
ATOM 2518 N N . MET B 1 14 ? 5.941 36.610 37.395 1.00 12.35 14 MET B N 1
ATOM 2519 C CA . MET B 1 14 ? 6.212 37.458 38.553 1.00 13.05 14 MET B CA 1
ATOM 2520 C C . MET B 1 14 ? 5.700 38.879 38.350 1.00 14.01 14 MET B C 1
ATOM 2521 O O . MET B 1 14 ? 5.616 39.666 39.298 1.00 13.99 14 MET B O 1
ATOM 2526 N N . GLN B 1 15 ? 5.348 39.200 37.112 1.00 15.95 15 GLN B N 1
ATOM 2527 C CA . GLN B 1 15 ? 4.852 40.529 36.776 1.00 17.37 15 GLN B CA 1
ATOM 2528 C C . GLN B 1 15 ? 3.664 41.007 37.622 1.00 17.72 15 GLN B C 1
ATOM 2529 O O . GLN B 1 15 ? 3.676 42.131 38.122 1.00 17.64 15 GLN B O 1
ATOM 2535 N N . PRO B 1 16 ? 2.626 40.166 37.798 1.00 17.95 16 PRO B N 1
ATOM 2536 C CA . PRO B 1 16 ? 1.458 40.573 38.591 1.00 17.46 16 PRO B CA 1
ATOM 2537 C C . PRO B 1 16 ? 1.653 40.628 40.104 1.00 17.98 16 PRO B C 1
ATOM 2538 O O . PRO B 1 16 ? 0.782 41.115 40.830 1.00 18.84 16 PRO B O 1
ATOM 2542 N N . ILE B 1 17 ? 2.783 40.121 40.585 1.00 16.14 17 ILE B N 1
ATOM 2543 C CA . ILE B 1 17 ? 3.054 40.124 42.020 1.00 16.09 17 ILE B CA 1
ATOM 2544 C C . ILE B 1 17 ? 3.590 41.493 42.457 1.00 17.16 17 ILE B C 1
ATOM 2545 O O . ILE B 1 17 ? 4.524 42.024 41.864 1.00 17.88 17 ILE B O 1
ATOM 2550 N N . PRO B 1 18 ? 2.992 42.084 43.504 1.00 17.42 18 PRO B N 1
ATOM 2551 C CA . PRO B 1 18 ? 3.423 43.394 44.003 1.00 18.06 18 PRO B CA 1
ATOM 2552 C C . PRO B 1 18 ? 4.916 43.459 44.308 1.00 18.71 18 PRO B C 1
ATOM 2553 O O . PRO B 1 18 ? 5.510 42.478 44.763 1.00 18.92 18 PRO B O 1
ATOM 2557 N N . ASP B 1 19 ? 5.513 44.623 44.060 1.00 18.40 19 ASP B N 1
ATOM 2558 C CA . ASP B 1 19 ? 6.936 44.834 44.309 1.00 18.97 19 ASP B CA 1
ATOM 2559 C C . ASP B 1 19 ? 7.308 44.654 45.775 1.00 19.39 19 ASP B C 1
ATOM 2560 O O . ASP B 1 19 ? 8.428 44.253 46.091 1.00 18.44 19 ASP B O 1
ATOM 2565 N N . ASN B 1 20 ? 6.373 44.967 46.667 1.00 19.98 20 ASN B N 1
ATOM 2566 C CA . ASN B 1 20 ? 6.629 44.893 48.103 1.00 21.40 20 ASN B CA 1
ATOM 2567 C C . ASN B 1 20 ? 6.717 43.490 48.688 1.00 19.78 20 ASN B C 1
ATOM 2568 O O . ASN B 1 20 ? 7.176 43.322 49.815 1.00 19.55 20 ASN B O 1
ATOM 2573 N N . ILE B 1 21 ? 6.280 42.485 47.938 1.00 19.86 21 ILE B N 1
ATOM 2574 C CA . ILE B 1 21 ? 6.326 41.110 48.432 1.00 18.70 21 ILE B CA 1
ATOM 2575 C C . ILE B 1 21 ? 7.744 40.542 48.507 1.00 17.89 21 ILE B C 1
ATOM 2576 O O . ILE B 1 21 ? 8.491 40.573 47.530 1.00 16.12 21 ILE B O 1
ATOM 2581 N N . PRO B 1 22 ? 8.132 40.013 49.677 1.00 17.28 22 PRO B N 1
ATOM 2582 C CA . PRO B 1 22 ? 9.475 39.442 49.827 1.00 16.86 22 PRO B CA 1
ATOM 2583 C C . PRO B 1 22 ? 9.601 38.175 48.980 1.00 16.45 22 PRO B C 1
ATOM 2584 O O . PRO B 1 22 ? 8.669 37.369 48.920 1.00 17.38 22 PRO B O 1
ATOM 2588 N N . LEU B 1 23 ? 10.740 37.997 48.318 1.00 15.25 23 LEU B N 1
ATOM 2589 C CA . LEU B 1 23 ? 10.935 36.802 47.495 1.00 15.57 23 LEU B CA 1
ATOM 2590 C C . LEU B 1 23 ? 10.642 35.545 48.298 1.00 15.56 23 LEU B C 1
ATOM 2591 O O . LEU B 1 23 ? 10.086 34.584 47.776 1.00 14.71 23 LEU B O 1
ATOM 2596 N N . ALA B 1 24 ? 11.010 35.566 49.575 1.00 17.51 24 ALA B N 1
ATOM 2597 C CA . ALA B 1 24 ? 10.799 34.427 50.462 1.00 16.07 24 ALA B CA 1
ATOM 2598 C C . ALA B 1 24 ? 9.337 33.995 50.562 1.00 16.98 24 ALA B C 1
ATOM 2599 O O . ALA B 1 24 ? 9.052 32.814 50.769 1.00 15.77 24 ALA B O 1
ATOM 2601 N N . ARG B 1 25 ? 8.415 34.947 50.420 1.00 16.21 25 ARG B N 1
ATOM 2602 C CA . ARG B 1 25 ? 6.983 34.655 50.502 1.00 16.32 25 ARG B CA 1
ATOM 2603 C C . ARG B 1 25 ? 6.443 34.035 49.220 1.00 15.13 25 ARG B C 1
ATOM 2604 O O . ARG B 1 25 ? 5.519 33.221 49.248 1.00 16.35 25 ARG B O 1
ATOM 2612 N N . ILE B 1 26 ? 7.016 34.431 48.091 1.00 14.34 26 ILE B N 1
ATOM 2613 C CA . ILE B 1 26 ? 6.566 33.919 46.807 1.00 12.38 26 ILE B CA 1
ATOM 2614 C C . ILE B 1 26 ? 6.816 32.417 46.690 1.00 11.49 26 ILE B C 1
ATOM 2615 O O . ILE B 1 26 ? 7.799 31.902 47.224 1.00 11.79 26 ILE B O 1
ATOM 2620 N N . SER B 1 27 ? 5.902 31.722 46.018 1.00 11.71 27 SER B N 1
ATOM 2621 C CA . SER B 1 27 ? 6.047 30.287 45.767 1.00 12.39 27 SER B CA 1
ATOM 2622 C C . SER B 1 27 ? 6.798 30.289 44.438 1.00 12.09 27 SER B C 1
ATOM 2623 O O . SER B 1 27 ? 6.304 30.819 43.443 1.00 12.46 27 SER B O 1
ATOM 2626 N N . ILE B 1 28 ? 7.997 29.715 44.431 1.00 12.23 28 ILE B N 1
ATOM 2627 C CA . ILE B 1 28 ? 8.840 29.750 43.241 1.00 11.34 28 ILE B CA 1
ATOM 2628 C C . ILE B 1 28 ? 9.380 28.405 42.786 1.00 11.16 28 ILE B C 1
ATOM 2629 O O . ILE B 1 28 ? 9.915 27.649 43.596 1.00 11.43 28 ILE B O 1
ATOM 2634 N N . PRO B 1 29 ? 9.269 28.099 41.478 1.00 11.91 29 PRO B N 1
ATOM 2635 C CA . PRO B 1 29 ? 9.787 26.821 40.978 1.00 11.03 29 PRO B CA 1
ATOM 2636 C C . PRO B 1 29 ? 11.291 26.967 40.767 1.00 11.59 29 PRO B C 1
ATOM 2637 O O . PRO B 1 29 ? 11.773 28.033 40.374 1.00 9.50 29 PRO B O 1
ATOM 2641 N N . GLY B 1 30 ? 12.031 25.897 41.027 1.00 10.95 30 GLY B N 1
ATOM 2642 C CA . GLY B 1 30 ? 13.464 25.937 40.820 1.00 9.65 30 GLY B CA 1
ATOM 2643 C C . GLY B 1 30 ? 13.898 24.619 40.219 1.00 10.24 30 GLY B C 1
ATOM 2644 O O . GLY B 1 30 ? 13.144 23.644 40.265 1.00 9.59 30 GLY B O 1
ATOM 2645 N N . THR B 1 31 ? 15.091 24.589 39.634 1.00 10.43 31 THR B N 1
ATOM 2646 C CA . THR B 1 31 ? 15.620 23.357 39.063 1.00 11.27 31 THR B CA 1
ATOM 2647 C C . THR B 1 31 ? 16.848 22.883 39.841 1.00 11.69 31 THR B C 1
ATOM 2648 O O . THR B 1 31 ? 17.756 23.660 40.138 1.00 10.67 31 THR B O 1
ATOM 2652 N N . HIS B 1 32 ? 16.859 21.597 40.174 1.00 11.21 32 HIS B N 1
ATOM 2653 C CA . HIS B 1 32 ? 17.962 20.989 40.914 1.00 11.98 32 HIS B CA 1
ATOM 2654 C C . HIS B 1 32 ? 19.073 20.617 39.927 1.00 14.63 32 HIS B C 1
ATOM 2655 O O . HIS B 1 32 ? 18.797 20.085 38.850 1.00 14.86 32 HIS B O 1
ATOM 2662 N N . ASP B 1 33 ? 20.320 20.911 40.299 1.00 11.92 33 ASP B N 1
ATOM 2663 C CA . ASP B 1 33 ? 21.495 20.657 39.452 1.00 14.87 33 ASP B CA 1
ATOM 2664 C C . ASP B 1 33 ? 21.163 21.066 38.022 1.00 13.82 33 ASP B C 1
ATOM 2665 O O . ASP B 1 33 ? 21.308 20.298 37.070 1.00 14.80 33 ASP B O 1
ATOM 2670 N N . SER B 1 34 ? 20.711 22.308 37.906 1.00 13.26 34 SER B N 1
ATOM 2671 C CA . SER B 1 34 ? 20.280 22.917 36.659 1.00 12.11 34 SER B CA 1
ATOM 2672 C C . SER B 1 34 ? 21.122 22.728 35.403 1.00 11.20 34 SER B C 1
ATOM 2673 O O . SER B 1 34 ? 20.565 22.637 34.312 1.00 11.92 34 SER B O 1
ATOM 2676 N N . GLY B 1 35 ? 22.446 22.673 35.538 1.00 10.45 35 GLY B N 1
ATOM 2677 C CA . GLY B 1 35 ? 23.288 22.552 34.355 1.00 11.80 35 GLY B CA 1
ATOM 2678 C C . GLY B 1 35 ? 23.672 21.182 33.823 1.00 11.84 35 GLY B C 1
ATOM 2679 O O . GLY B 1 35 ? 24.588 21.068 33.005 1.00 11.64 35 GLY B O 1
ATOM 2680 N N . THR B 1 36 ? 22.963 20.146 34.246 1.00 12.61 36 THR B N 1
ATOM 2681 C CA . THR B 1 36 ? 23.268 18.783 33.814 1.00 11.85 36 THR B CA 1
ATOM 2682 C C . THR B 1 36 ? 22.631 18.373 32.486 1.00 12.81 36 THR B C 1
ATOM 2683 O O . THR B 1 36 ? 22.728 17.210 32.087 1.00 11.45 36 THR B O 1
ATOM 2687 N N . PHE B 1 37 ? 21.996 19.319 31.801 1.00 13.45 37 PHE B N 1
ATOM 2688 C CA . PHE B 1 37 ? 21.302 19.020 30.549 1.00 13.83 37 PHE B CA 1
ATOM 2689 C C . PHE B 1 37 ? 22.112 18.616 29.316 1.00 13.44 37 PHE B C 1
ATOM 2690 O O . PHE B 1 37 ? 21.524 18.192 28.316 1.00 14.59 37 PHE B O 1
ATOM 2698 N N . LYS B 1 38 ? 23.436 18.738 29.361 1.00 13.55 38 LYS B N 1
ATOM 2699 C CA . LYS B 1 38 ? 24.240 18.353 28.199 1.00 14.08 38 LYS B CA 1
ATOM 2700 C C . LYS B 1 38 ? 24.830 16.946 28.295 1.00 15.71 38 LYS B C 1
ATOM 2701 O O . LYS B 1 38 ? 25.530 16.501 27.383 1.00 18.22 38 LYS B O 1
ATOM 2707 N N . LEU B 1 39 ? 24.550 16.239 29.388 1.00 15.73 39 LEU B N 1
ATOM 2708 C CA . LEU B 1 39 ? 25.053 14.876 29.534 1.00 18.53 39 LEU B CA 1
ATOM 2709 C C . LEU B 1 39 ? 24.323 13.987 28.528 1.00 19.78 39 LEU B C 1
ATOM 2710 O O . LEU B 1 39 ? 23.100 14.059 28.403 1.00 20.17 39 LEU B O 1
ATOM 2715 N N . GLN B 1 40 ? 25.075 13.159 27.806 1.00 20.47 40 GLN B N 1
ATOM 2716 C CA . GLN B 1 40 ? 24.487 12.278 26.800 1.00 23.16 40 GLN B CA 1
ATOM 2717 C C . GLN B 1 40 ? 24.852 10.815 27.028 1.00 25.61 40 GLN B C 1
ATOM 2718 O O . GLN B 1 40 ? 24.092 9.916 26.674 1.00 26.83 40 GLN B O 1
ATOM 2724 N N . ASN B 1 41 ? 26.021 10.583 27.612 1.00 27.65 41 ASN B N 1
ATOM 2725 C CA . ASN B 1 41 ? 26.487 9.230 27.893 1.00 30.03 41 ASN B CA 1
ATOM 2726 C C . ASN B 1 41 ? 25.563 8.591 28.930 1.00 30.86 41 ASN B C 1
ATOM 2727 O O . ASN B 1 41 ? 25.469 9.062 30.063 1.00 29.79 41 ASN B O 1
ATOM 2732 N N . PRO B 1 42 ? 24.862 7.509 28.547 1.00 31.83 42 PRO B N 1
ATOM 2733 C CA . PRO B 1 42 ? 23.933 6.787 29.424 1.00 32.20 42 PRO B CA 1
ATOM 2734 C C . PRO B 1 42 ? 24.429 6.542 30.849 1.00 32.15 42 PRO B C 1
ATOM 2735 O O . PRO B 1 42 ? 23.687 6.755 31.808 1.00 32.60 42 PRO B O 1
ATOM 2739 N N . ILE B 1 43 ? 25.672 6.091 30.991 1.00 32.59 43 ILE B N 1
ATOM 2740 C CA . ILE B 1 43 ? 26.226 5.833 32.319 1.00 33.62 43 ILE B CA 1
ATOM 2741 C C . ILE B 1 43 ? 26.270 7.122 33.137 1.00 31.97 43 ILE B C 1
ATOM 2742 O O . ILE B 1 43 ? 26.090 7.107 34.358 1.00 32.03 43 ILE B O 1
ATOM 2747 N N . LYS B 1 44 ? 26.514 8.237 32.457 1.00 29.88 44 LYS B N 1
ATOM 2748 C CA . LYS B 1 44 ? 26.570 9.527 33.124 1.00 28.40 44 LYS B CA 1
ATOM 2749 C C . LYS B 1 44 ? 25.167 10.019 33.447 1.00 27.38 44 LYS B C 1
ATOM 2750 O O . LYS B 1 44 ? 24.910 10.495 34.553 1.00 27.54 44 LYS B O 1
ATOM 2756 N N . GLN B 1 45 ? 24.261 9.891 32.481 1.00 26.40 45 GLN B N 1
ATOM 2757 C CA . GLN B 1 45 ? 22.881 10.334 32.658 1.00 26.07 45 GLN B CA 1
ATOM 2758 C C . GLN B 1 45 ? 22.177 9.681 33.841 1.00 25.54 45 GLN B C 1
ATOM 2759 O O . GLN B 1 45 ? 21.585 10.368 34.670 1.00 24.21 45 GLN B O 1
ATOM 2765 N N . VAL B 1 46 ? 22.232 8.355 33.913 1.00 25.90 46 VAL B N 1
ATOM 2766 C CA . VAL B 1 46 ? 21.568 7.633 34.992 1.00 25.66 46 VAL B CA 1
ATOM 2767 C C . VAL B 1 46 ? 22.074 8.027 36.374 1.00 25.50 46 VAL B C 1
ATOM 2768 O O . VAL B 1 46 ? 21.324 7.987 37.349 1.00 25.88 46 VAL B O 1
ATOM 2772 N N . TRP B 1 47 ? 23.342 8.418 36.458 1.00 25.95 47 TRP B N 1
ATOM 2773 C CA . TRP B 1 47 ? 23.928 8.812 37.734 1.00 25.11 47 TRP B CA 1
ATOM 2774 C C . TRP B 1 47 ? 23.833 10.303 38.047 1.00 24.55 47 TRP B C 1
ATOM 2775 O O . TRP B 1 47 ? 23.571 10.681 39.189 1.00 25.07 47 TRP B O 1
ATOM 2786 N N . GLY B 1 48 ? 24.039 11.151 37.043 1.00 23.53 48 GLY B N 1
ATOM 2787 C CA . GLY B 1 48 ? 24.019 12.580 37.309 1.00 21.75 48 GLY B CA 1
ATOM 2788 C C . GLY B 1 48 ? 23.115 13.525 36.541 1.00 19.71 48 GLY B C 1
ATOM 2789 O O . GLY B 1 48 ? 23.085 14.714 36.865 1.00 20.09 48 GLY B O 1
ATOM 2790 N N . MET B 1 49 ? 22.379 13.043 35.545 1.00 17.76 49 MET B N 1
ATOM 2791 C CA . MET B 1 49 ? 21.505 13.945 34.798 1.00 15.81 49 MET B CA 1
ATOM 2792 C C . MET B 1 49 ? 20.232 14.238 35.587 1.00 16.02 49 MET B C 1
ATOM 2793 O O . MET B 1 49 ? 19.579 13.318 36.088 1.00 15.32 49 MET B O 1
ATOM 2798 N N . THR B 1 50 ? 19.886 15.521 35.691 1.00 13.65 50 THR B N 1
ATOM 2799 C CA . THR B 1 50 ? 18.692 15.948 36.418 1.00 13.38 50 THR B CA 1
ATOM 2800 C C . THR B 1 50 ? 17.786 16.875 35.601 1.00 11.64 50 THR B C 1
ATOM 2801 O O . THR B 1 50 ? 16.695 17.232 36.055 1.00 12.47 50 THR B O 1
ATOM 2805 N N . GLN B 1 51 ? 18.238 17.271 34.410 1.00 12.08 51 GLN B N 1
ATOM 2806 C CA . GLN B 1 51 ? 17.453 18.148 33.536 1.00 11.85 51 GLN B CA 1
ATOM 2807 C C . GLN B 1 51 ? 17.696 17.772 32.072 1.00 12.31 51 GLN B C 1
ATOM 2808 O O . GLN B 1 51 ? 18.825 17.472 31.684 1.00 14.05 51 GLN B O 1
ATOM 2814 N N . GLU B 1 52 ? 16.641 17.801 31.263 1.00 11.67 52 GLU B N 1
ATOM 2815 C CA . GLU B 1 52 ? 16.742 17.458 29.841 1.00 13.77 52 GLU B CA 1
ATOM 2816 C C . GLU B 1 52 ? 16.930 18.682 28.953 1.00 13.05 52 GLU B C 1
ATOM 2817 O O . GLU B 1 52 ? 17.417 18.574 27.826 1.00 13.04 52 GLU B O 1
ATOM 2823 N N . TYR B 1 53 ? 16.540 19.846 29.458 1.00 12.58 53 TYR B N 1
ATOM 2824 C CA . TYR B 1 53 ? 16.607 21.075 28.673 1.00 11.82 53 TYR B CA 1
ATOM 2825 C C . TYR B 1 53 ? 17.514 22.156 29.238 1.00 13.59 53 TYR B C 1
ATOM 2826 O O . TYR B 1 53 ? 17.799 22.176 30.436 1.00 14.23 53 TYR B O 1
ATOM 2835 N N . ASP B 1 54 ? 17.944 23.062 28.361 1.00 12.94 54 ASP B N 1
ATOM 2836 C CA . ASP B 1 54 ? 18.846 24.146 28.740 1.00 12.67 54 ASP B CA 1
ATOM 2837 C C . ASP B 1 54 ? 18.241 25.235 29.629 1.00 13.38 54 ASP B C 1
ATOM 2838 O O . ASP B 1 54 ? 17.057 25.202 29.970 1.00 12.14 54 ASP B O 1
ATOM 2843 N N . PHE B 1 55 ? 19.071 26.203 30.006 1.00 12.94 55 PHE B N 1
ATOM 2844 C CA . PHE B 1 55 ? 18.634 27.271 30.895 1.00 12.97 55 PHE B CA 1
ATOM 2845 C C . PHE B 1 55 ? 17.448 28.107 30.419 1.00 12.27 55 PHE B C 1
ATOM 2846 O O . PHE B 1 55 ? 16.543 28.395 31.204 1.00 11.47 55 PHE B O 1
ATOM 2854 N N . ARG B 1 56 ? 17.438 28.489 29.145 1.00 10.44 56 ARG B N 1
ATOM 2855 C CA . ARG B 1 56 ? 16.338 29.297 28.623 1.00 12.71 56 ARG B CA 1
ATOM 2856 C C . ARG B 1 56 ? 15.022 28.524 28.665 1.00 12.14 56 ARG B C 1
ATOM 2857 O O . ARG B 1 56 ? 13.974 29.082 29.000 1.00 10.85 56 ARG B O 1
ATOM 2865 N N . TYR B 1 57 ? 15.069 27.237 28.330 1.00 12.95 57 TYR B N 1
ATOM 2866 C CA . TYR B 1 57 ? 13.865 26.418 28.382 1.00 11.26 57 TYR B CA 1
ATOM 2867 C C . TYR B 1 57 ? 13.354 26.394 29.823 1.00 11.67 57 TYR B C 1
ATOM 2868 O O . TYR B 1 57 ? 12.158 26.548 30.072 1.00 10.39 57 TYR B O 1
ATOM 2877 N N . GLN B 1 58 ? 14.263 26.190 30.772 1.00 9.75 58 GLN B N 1
ATOM 2878 C CA . GLN B 1 58 ? 13.871 26.143 32.178 1.00 9.27 58 GLN B CA 1
ATOM 2879 C C . GLN B 1 58 ? 13.197 27.454 32.572 1.00 10.09 58 GLN B C 1
ATOM 2880 O O . GLN B 1 58 ? 12.140 27.457 33.207 1.00 11.13 58 GLN B O 1
ATOM 2886 N N . MET B 1 59 ? 13.804 28.566 32.179 1.00 10.34 59 MET B N 1
ATOM 2887 C CA . MET B 1 59 ? 13.257 29.879 32.495 1.00 11.66 59 MET B CA 1
ATOM 2888 C C . MET B 1 59 ? 11.911 30.121 31.827 1.00 12.07 59 MET B C 1
ATOM 2889 O O . MET B 1 59 ? 10.995 30.652 32.451 1.00 13.63 59 MET B O 1
ATOM 2894 N N . ASP B 1 60 ? 11.784 29.738 30.561 1.00 11.73 60 ASP B N 1
ATOM 2895 C CA . ASP B 1 60 ? 10.517 29.934 29.864 1.00 13.43 60 ASP B CA 1
ATOM 2896 C C . ASP B 1 60 ? 9.439 28.993 30.386 1.00 13.47 60 ASP B C 1
ATOM 2897 O O . ASP B 1 60 ? 8.280 29.081 29.984 1.00 14.27 60 ASP B O 1
ATOM 2902 N N . HIS B 1 61 ? 9.825 28.087 31.280 1.00 13.49 61 HIS B N 1
ATOM 2903 C CA . HIS B 1 61 ? 8.869 27.172 31.884 1.00 13.24 61 HIS B CA 1
ATOM 2904 C C . HIS B 1 61 ? 8.641 27.525 33.349 1.00 13.69 61 HIS B C 1
ATOM 2905 O O . HIS B 1 61 ? 8.268 26.677 34.156 1.00 15.25 61 HIS B O 1
ATOM 2912 N N . GLY B 1 62 ? 8.886 28.790 33.684 1.00 13.57 62 GLY B N 1
ATOM 2913 C CA . GLY B 1 62 ? 8.643 29.262 35.036 1.00 12.85 62 GLY B CA 1
ATOM 2914 C C . GLY B 1 62 ? 9.714 29.135 36.104 1.00 12.36 62 GLY B C 1
ATOM 2915 O O . GLY B 1 62 ? 9.548 29.687 37.194 1.00 12.56 62 GLY B O 1
ATOM 2916 N N . ALA B 1 63 ? 10.796 28.412 35.834 1.00 11.64 63 ALA B N 1
ATOM 2917 C CA . ALA B 1 63 ? 11.841 28.274 36.845 1.00 9.86 63 ALA B CA 1
ATOM 2918 C C . ALA B 1 63 ? 12.543 29.609 37.068 1.00 10.51 63 ALA B C 1
ATOM 2919 O O . ALA B 1 63 ? 12.938 30.271 36.110 1.00 10.39 63 ALA B O 1
ATOM 2921 N N . ARG B 1 64 ? 12.703 29.995 38.334 1.00 10.63 64 ARG B N 1
ATOM 2922 C CA . ARG B 1 64 ? 13.372 31.243 38.675 1.00 11.25 64 ARG B CA 1
ATOM 2923 C C . ARG B 1 64 ? 14.534 31.007 39.637 1.00 12.12 64 ARG B C 1
ATOM 2924 O O . ARG B 1 64 ? 15.333 31.906 39.879 1.00 12.70 64 ARG B O 1
ATOM 2932 N N . ILE B 1 65 ? 14.622 29.802 40.196 1.00 10.71 65 ILE B N 1
ATOM 2933 C CA . ILE B 1 65 ? 15.728 29.477 41.094 1.00 11.90 65 ILE B CA 1
ATOM 2934 C C . ILE B 1 65 ? 16.587 28.435 40.400 1.00 12.72 65 ILE B C 1
ATOM 2935 O O . ILE B 1 65 ? 16.069 27.438 39.894 1.00 12.79 65 ILE B O 1
ATOM 2940 N N . PHE B 1 66 ? 17.896 28.667 40.370 1.00 11.10 66 PHE B N 1
ATOM 2941 C CA . PHE B 1 66 ? 18.800 27.735 39.721 1.00 10.92 66 PHE B CA 1
ATOM 2942 C C . PHE B 1 66 ? 19.900 27.222 40.637 1.00 10.79 66 PHE B C 1
ATOM 2943 O O . PHE B 1 66 ? 20.614 27.989 41.271 1.00 10.45 66 PHE B O 1
ATOM 2951 N N . ASP B 1 67 ? 20.012 25.900 40.688 1.00 12.27 67 ASP B N 1
ATOM 2952 C CA . ASP B 1 67 ? 20.985 25.220 41.530 1.00 12.17 67 ASP B CA 1
ATOM 2953 C C . ASP B 1 67 ? 22.276 25.005 40.735 1.00 12.39 67 ASP B C 1
ATOM 2954 O O . ASP B 1 67 ? 22.464 23.979 40.083 1.00 11.96 67 ASP B O 1
ATOM 2959 N N . ILE B 1 68 ? 23.162 25.993 40.797 1.00 12.18 68 ILE B N 1
ATOM 2960 C CA . ILE B 1 68 ? 24.425 25.947 40.068 1.00 11.55 68 ILE B CA 1
ATOM 2961 C C . ILE B 1 68 ? 25.570 25.378 40.909 1.00 13.37 68 ILE B C 1
ATOM 2962 O O . ILE B 1 68 ? 25.881 25.884 41.990 1.00 13.14 68 ILE B O 1
ATOM 2967 N N . ARG B 1 69 ? 26.185 24.317 40.397 1.00 13.82 69 ARG B N 1
ATOM 2968 C CA . ARG B 1 69 ? 27.295 23.640 41.059 1.00 15.97 69 ARG B CA 1
ATOM 2969 C C . ARG B 1 69 ? 28.550 23.865 40.221 1.00 18.22 69 ARG B C 1
ATOM 2970 O O . ARG B 1 69 ? 28.630 23.397 39.082 1.00 18.84 69 ARG B O 1
ATOM 2978 N N . GLY B 1 70 ? 29.533 24.565 40.781 1.00 17.45 70 GLY B N 1
ATOM 2979 C CA . GLY B 1 70 ? 30.739 24.842 40.020 1.00 17.97 70 GLY B CA 1
ATOM 2980 C C . GLY B 1 70 ? 32.069 24.368 40.575 1.00 19.58 70 GLY B C 1
ATOM 2981 O O . GLY B 1 70 ? 32.166 23.870 41.700 1.00 17.46 70 GLY B O 1
ATOM 2982 N N . ARG B 1 71 ? 33.102 24.529 39.754 1.00 18.37 71 ARG B N 1
ATOM 2983 C CA . ARG B 1 71 ? 34.461 24.148 40.113 1.00 19.13 71 ARG B CA 1
ATOM 2984 C C . ARG B 1 71 ? 35.404 25.241 39.629 1.00 17.88 71 ARG B C 1
ATOM 2985 O O . ARG B 1 71 ? 35.219 25.792 38.545 1.00 16.45 71 ARG B O 1
ATOM 2993 N N . LEU B 1 72 ? 36.418 25.551 40.429 1.00 18.74 72 LEU B N 1
ATOM 2994 C CA . LEU B 1 72 ? 37.385 26.578 40.055 1.00 19.75 72 LEU B CA 1
ATOM 2995 C C . LEU B 1 72 ? 38.424 25.945 39.131 1.00 19.87 72 LEU B C 1
ATOM 2996 O O . LEU B 1 72 ? 38.990 24.902 39.453 1.00 20.54 72 LEU B O 1
ATOM 3001 N N . THR B 1 73 ? 38.674 26.565 37.984 1.00 19.42 73 THR B N 1
ATOM 3002 C CA . THR B 1 73 ? 39.658 26.030 37.047 1.00 20.70 73 THR B CA 1
ATOM 3003 C C . THR B 1 73 ? 40.979 26.766 37.228 1.00 21.93 73 THR B C 1
ATOM 3004 O O . THR B 1 73 ? 41.063 27.723 37.998 1.00 22.12 73 THR B O 1
ATOM 3008 N N . ASP B 1 74 ? 42.011 26.316 36.520 1.00 23.75 74 ASP B N 1
ATOM 3009 C CA . ASP B 1 74 ? 43.311 26.973 36.583 1.00 25.52 74 ASP B CA 1
ATOM 3010 C C . ASP B 1 74 ? 43.332 27.997 35.452 1.00 25.93 74 ASP B C 1
ATOM 3011 O O . ASP B 1 74 ? 44.393 28.397 34.976 1.00 26.36 74 ASP B O 1
ATOM 3016 N N . ASP B 1 75 ? 42.138 28.414 35.038 1.00 25.61 75 ASP B N 1
ATOM 3017 C CA . ASP B 1 75 ? 41.961 29.363 33.946 1.00 25.87 75 ASP B CA 1
ATOM 3018 C C . ASP B 1 75 ? 41.238 30.628 34.422 1.00 26.14 75 ASP B C 1
ATOM 3019 O O . ASP B 1 75 ? 40.735 31.405 33.614 1.00 26.87 75 ASP B O 1
ATOM 3024 N N . ASN B 1 76 ? 41.191 30.829 35.737 1.00 26.69 76 ASN B N 1
ATOM 3025 C CA . ASN B 1 76 ? 40.530 31.994 36.323 1.00 25.30 76 ASN B CA 1
ATOM 3026 C C . ASN B 1 76 ? 39.031 31.985 36.050 1.00 23.62 76 ASN B C 1
ATOM 3027 O O . ASN B 1 76 ? 38.407 33.039 35.928 1.00 22.93 76 ASN B O 1
ATOM 3032 N N . THR B 1 77 ? 38.454 30.794 35.949 1.00 20.77 77 THR B N 1
ATOM 3033 C CA . THR B 1 77 ? 37.024 30.686 35.686 1.00 19.39 77 THR B CA 1
ATOM 3034 C C . THR B 1 77 ? 36.371 29.603 36.516 1.00 18.58 77 THR B C 1
ATOM 3035 O O . THR B 1 77 ? 37.037 28.762 37.123 1.00 17.02 77 THR B O 1
ATOM 3039 N N . ILE B 1 78 ? 35.046 29.634 36.525 1.00 17.01 78 ILE B N 1
ATOM 3040 C CA . ILE B 1 78 ? 34.268 28.644 37.238 1.00 17.25 78 ILE B CA 1
ATOM 3041 C C . ILE B 1 78 ? 33.419 27.933 36.192 1.00 15.55 78 ILE B C 1
ATOM 3042 O O . ILE B 1 78 ? 32.718 28.576 35.410 1.00 15.93 78 ILE B O 1
ATOM 3047 N N . VAL B 1 79 ? 33.512 26.609 36.163 1.00 15.71 79 VAL B N 1
ATOM 3048 C CA . VAL B 1 79 ? 32.747 25.812 35.217 1.00 16.18 79 VAL B CA 1
ATOM 3049 C C . VAL B 1 79 ? 31.846 24.875 36.006 1.00 17.96 79 VAL B C 1
ATOM 3050 O O . VAL B 1 79 ? 32.109 24.592 37.176 1.00 18.09 79 VAL B O 1
ATOM 3054 N N . LEU B 1 80 ? 30.778 24.399 35.375 1.00 17.27 80 LEU B N 1
ATOM 3055 C CA . LEU B 1 80 ? 29.838 23.535 36.068 1.00 16.69 80 LEU B CA 1
ATOM 3056 C C . LEU B 1 80 ? 30.235 22.068 36.129 1.00 16.55 80 LEU B C 1
ATOM 3057 O O . LEU B 1 80 ? 30.742 21.497 35.163 1.00 17.28 80 LEU B O 1
ATOM 3062 N N . HIS B 1 81 ? 29.980 21.469 37.287 1.00 17.42 81 HIS B N 1
ATOM 3063 C CA . HIS B 1 81 ? 30.310 20.079 37.553 1.00 18.39 81 HIS B CA 1
ATOM 3064 C C . HIS B 1 81 ? 29.209 19.375 38.323 1.00 19.95 81 HIS B C 1
ATOM 3065 O O . HIS B 1 81 ? 28.334 20.002 38.916 1.00 19.17 81 HIS B O 1
ATOM 3072 N N . HIS B 1 82 ? 29.269 18.052 38.277 1.00 21.53 82 HIS B N 1
ATOM 3073 C CA . HIS B 1 82 ? 28.388 17.187 39.041 1.00 24.08 82 HIS B CA 1
ATOM 3074 C C . HIS B 1 82 ? 29.432 16.230 39.575 1.00 25.18 82 HIS B C 1
ATOM 3075 O O . HIS B 1 82 ? 29.836 15.296 38.884 1.00 24.92 82 HIS B O 1
ATOM 3082 N N . GLY B 1 83 ? 29.893 16.474 40.794 1.00 26.90 83 GLY B N 1
ATOM 3083 C CA . GLY B 1 83 ? 30.932 15.625 41.331 1.00 28.18 83 GLY B CA 1
ATOM 3084 C C . GLY B 1 83 ? 32.148 15.866 40.454 1.00 28.24 83 GLY B C 1
ATOM 3085 O O . GLY B 1 83 ? 32.482 17.020 40.177 1.00 29.31 83 GLY B O 1
ATOM 3086 N N . PRO B 1 84 ? 32.818 14.807 39.979 1.00 28.90 84 PRO B N 1
ATOM 3087 C CA . PRO B 1 84 ? 34.002 14.953 39.128 1.00 28.73 84 PRO B CA 1
ATOM 3088 C C . PRO B 1 84 ? 33.701 15.109 37.637 1.00 27.41 84 PRO B C 1
ATOM 3089 O O . PRO B 1 84 ? 34.617 15.262 36.833 1.00 28.01 84 PRO B O 1
ATOM 3093 N N . LEU B 1 85 ? 32.425 15.073 37.266 1.00 27.07 85 LEU B N 1
ATOM 3094 C CA . LEU B 1 85 ? 32.045 15.191 35.860 1.00 24.54 85 LEU B CA 1
ATOM 3095 C C . LEU B 1 85 ? 31.853 16.624 35.367 1.00 22.52 85 LEU B C 1
ATOM 3096 O O . LEU B 1 85 ? 31.042 17.373 35.911 1.00 20.31 85 LEU B O 1
ATOM 3101 N N . TYR B 1 86 ? 32.602 17.000 34.334 1.00 21.40 86 TYR B N 1
ATOM 3102 C CA . TYR B 1 86 ? 32.465 18.329 33.747 1.00 20.44 86 TYR B CA 1
ATOM 3103 C C . TYR B 1 86 ? 31.167 18.279 32.942 1.00 20.05 86 TYR B C 1
ATOM 3104 O O . TYR B 1 86 ? 30.954 17.351 32.157 1.00 21.00 86 TYR B O 1
ATOM 3113 N N . LEU B 1 87 ? 30.306 19.273 33.129 1.00 17.97 87 LEU B N 1
ATOM 3114 C CA . LEU B 1 87 ? 29.012 19.295 32.453 1.00 17.02 87 LEU B CA 1
ATOM 3115 C C . LEU B 1 87 ? 28.939 19.979 31.091 1.00 17.09 87 LEU B C 1
ATOM 3116 O O . LEU B 1 87 ? 27.859 20.067 30.504 1.00 16.57 87 LEU B O 1
ATOM 3121 N N . TYR B 1 88 ? 30.074 20.456 30.585 1.00 16.01 88 TYR B N 1
ATOM 3122 C CA . TYR B 1 88 ? 30.117 21.132 29.287 1.00 16.35 88 TYR B CA 1
ATOM 3123 C C . TYR B 1 88 ? 29.382 22.468 29.327 1.00 16.35 88 TYR B C 1
ATOM 3124 O O . TYR B 1 88 ? 28.951 22.982 28.293 1.00 14.82 88 TYR B O 1
ATOM 3133 N N . VAL B 1 89 ? 29.242 23.025 30.526 1.00 15.18 89 VAL B N 1
ATOM 3134 C CA . VAL B 1 89 ? 28.575 24.309 30.710 1.00 15.47 89 VAL B CA 1
ATOM 3135 C C . VAL B 1 89 ? 29.417 25.148 31.666 1.00 15.61 89 VAL B C 1
ATOM 3136 O O . VAL B 1 89 ? 29.978 24.622 32.626 1.00 15.98 89 VAL B O 1
ATOM 3140 N N . THR B 1 90 ? 29.518 26.447 31.399 1.00 16.03 90 THR B N 1
ATOM 3141 C CA . THR B 1 90 ? 30.301 27.325 32.265 1.00 16.64 90 THR B CA 1
ATOM 3142 C C . THR B 1 90 ? 29.389 28.277 33.022 1.00 14.99 90 THR B C 1
ATOM 3143 O O . THR B 1 90 ? 28.225 28.456 32.665 1.00 13.98 90 THR B O 1
ATOM 3147 N N . LEU B 1 91 ? 29.926 28.891 34.069 1.00 15.21 91 LEU B N 1
ATOM 3148 C CA . LEU B 1 91 ? 29.161 29.837 34.866 1.00 13.25 91 LEU B CA 1
ATOM 3149 C C . LEU B 1 91 ? 28.836 31.049 34.003 1.00 15.00 91 LEU B C 1
ATOM 3150 O O . LEU B 1 91 ? 27.741 31.601 34.082 1.00 13.33 91 LEU B O 1
ATOM 3155 N N . HIS B 1 92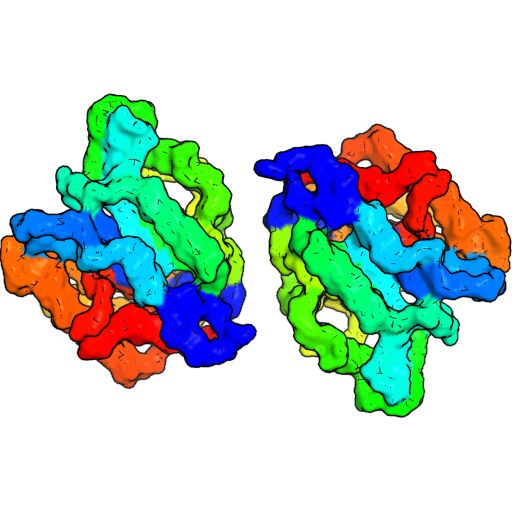 ? 29.789 31.460 33.171 1.00 17.19 92 HIS B N 1
ATOM 3156 C CA . HIS B 1 92 ? 29.576 32.604 32.291 1.00 18.17 92 HIS B CA 1
ATOM 3157 C C . HIS B 1 92 ? 28.364 32.351 31.391 1.00 17.81 92 HIS B C 1
ATOM 3158 O O . HIS B 1 92 ? 27.565 33.251 31.142 1.00 16.67 92 HIS B O 1
ATOM 3165 N N . GLU B 1 93 ? 28.230 31.117 30.916 1.00 16.65 93 GLU B N 1
ATOM 3166 C CA . GLU B 1 93 ? 27.119 30.745 30.045 1.00 17.36 93 GLU B CA 1
ATOM 3167 C C . GLU B 1 93 ? 25.781 30.872 30.768 1.00 16.10 93 GLU B C 1
ATOM 3168 O O . GLU B 1 93 ? 24.809 31.374 30.205 1.00 15.09 93 GLU B O 1
ATOM 3174 N N . PHE B 1 94 ? 25.720 30.419 32.013 1.00 13.89 94 PHE B N 1
ATOM 3175 C CA . PHE B 1 94 ? 24.475 30.542 32.752 1.00 11.85 94 PHE B CA 1
ATOM 3176 C C . PHE B 1 94 ? 24.110 32.009 32.920 1.00 12.66 94 PHE B C 1
ATOM 3177 O O . PHE B 1 94 ? 22.979 32.410 32.651 1.00 13.52 94 PHE B O 1
ATOM 3185 N N . ILE B 1 95 ? 25.071 32.810 33.371 1.00 12.95 95 ILE B N 1
ATOM 3186 C CA . ILE B 1 95 ? 24.819 34.225 33.593 1.00 13.74 95 ILE B CA 1
ATOM 3187 C C . ILE B 1 95 ? 24.358 34.948 32.329 1.00 13.85 95 ILE B C 1
ATOM 3188 O O . ILE B 1 95 ? 23.468 35.797 32.390 1.00 15.28 95 ILE B O 1
ATOM 3193 N N . ASN B 1 96 ? 24.942 34.606 31.185 1.00 16.22 96 ASN B N 1
ATOM 3194 C CA . ASN B 1 96 ? 24.539 35.241 29.932 1.00 16.78 96 ASN B CA 1
ATOM 3195 C C . ASN B 1 96 ? 23.101 34.873 29.566 1.00 17.40 96 ASN B C 1
ATOM 3196 O O . ASN B 1 96 ? 22.345 35.715 29.071 1.00 14.94 96 ASN B O 1
ATOM 3201 N N . GLU B 1 97 ? 22.721 33.619 29.809 1.00 15.96 97 GLU B N 1
ATOM 3202 C CA . GLU B 1 97 ? 21.361 33.177 29.515 1.00 15.41 97 GLU B CA 1
ATOM 3203 C C . GLU B 1 97 ? 20.392 33.863 30.466 1.00 14.15 97 GLU B C 1
ATOM 3204 O O . GLU B 1 97 ? 19.295 34.244 30.073 1.00 14.61 97 GLU B O 1
ATOM 3210 N N . ALA B 1 98 ? 20.800 34.019 31.721 1.00 13.27 98 ALA B N 1
ATOM 3211 C CA . ALA B 1 98 ? 19.951 34.689 32.693 1.00 12.10 98 ALA B CA 1
ATOM 3212 C C . ALA B 1 98 ? 19.789 36.144 32.248 1.00 14.16 98 ALA B C 1
ATOM 3213 O O . ALA B 1 98 ? 18.699 36.707 32.322 1.00 15.73 98 ALA B O 1
ATOM 3215 N N . LYS B 1 99 ? 20.878 36.742 31.774 1.00 14.10 99 LYS B N 1
ATOM 3216 C CA . LYS B 1 99 ? 20.850 38.129 31.310 1.00 14.66 99 LYS B CA 1
ATOM 3217 C C . LYS B 1 99 ? 19.870 38.342 30.157 1.00 16.17 99 LYS B C 1
ATOM 3218 O O . LYS B 1 99 ? 19.095 39.300 30.160 1.00 16.20 99 LYS B O 1
ATOM 3224 N N . GLN B 1 100 ? 19.914 37.456 29.168 1.00 17.36 100 GLN B N 1
ATOM 3225 C CA . GLN B 1 100 ? 19.026 37.554 28.014 1.00 18.12 100 GLN B CA 1
ATOM 3226 C C . GLN B 1 100 ? 17.567 37.379 28.406 1.00 17.40 100 GLN B C 1
ATOM 3227 O O . GLN B 1 100 ? 16.701 38.108 27.928 1.00 17.12 100 GLN B O 1
ATOM 3233 N N . PHE B 1 101 ? 17.295 36.412 29.278 1.00 15.77 101 PHE B N 1
ATOM 3234 C CA . PHE B 1 101 ? 15.930 36.168 29.726 1.00 14.87 101 PHE B CA 1
ATOM 3235 C C . PHE B 1 101 ? 15.383 37.393 30.456 1.00 15.26 101 PHE B C 1
ATOM 3236 O O . PHE B 1 101 ? 14.218 37.758 30.288 1.00 13.96 101 PHE B O 1
ATOM 3244 N N . LEU B 1 102 ? 16.233 38.011 31.271 1.00 15.63 102 LEU B N 1
ATOM 3245 C CA . LEU B 1 102 ? 15.861 39.198 32.034 1.00 17.12 102 LEU B CA 1
ATOM 3246 C C . LEU B 1 102 ? 15.701 40.410 31.126 1.00 18.32 102 LEU B C 1
ATOM 3247 O O . LEU B 1 102 ? 14.938 41.329 31.431 1.00 18.24 102 LEU B O 1
ATOM 3252 N N . LYS B 1 103 ? 16.425 40.410 30.011 1.00 18.63 103 LYS B N 1
ATOM 3253 C CA . LYS B 1 103 ? 16.336 41.507 29.053 1.00 20.17 103 LYS B CA 1
ATOM 3254 C C . LYS B 1 103 ? 14.977 41.403 28.359 1.00 19.21 103 LYS B C 1
ATOM 3255 O O . LYS B 1 103 ? 14.288 42.408 28.174 1.00 18.96 103 LYS B O 1
ATOM 3261 N N . ASP B 1 104 ? 14.589 40.182 27.990 1.00 17.26 104 ASP B N 1
ATOM 3262 C CA . ASP B 1 104 ? 13.312 39.957 27.315 1.00 17.03 104 ASP B CA 1
ATOM 3263 C C . ASP B 1 104 ? 12.114 40.015 28.248 1.00 16.71 104 ASP B C 1
ATOM 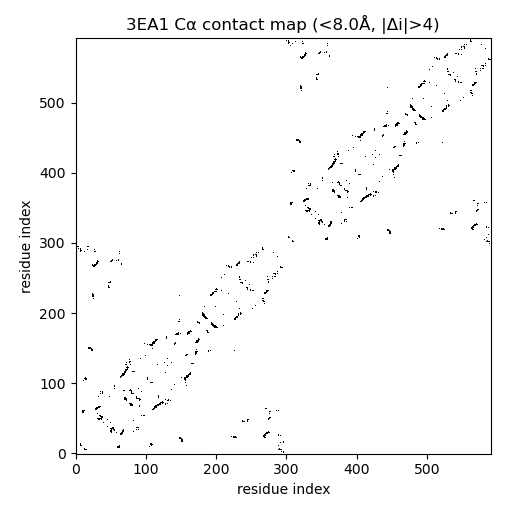3264 O O . ASP B 1 104 ? 11.011 40.366 27.826 1.00 17.39 104 ASP B O 1
ATOM 3269 N N . ASN B 1 105 ? 12.328 39.662 29.511 1.00 15.51 105 ASN B N 1
ATOM 3270 C CA . ASN B 1 105 ? 11.253 39.654 30.495 1.00 13.90 105 ASN B CA 1
ATOM 3271 C C . ASN B 1 105 ? 11.717 40.383 31.753 1.00 15.90 105 ASN B C 1
ATOM 3272 O O . ASN B 1 105 ? 11.966 39.765 32.787 1.00 14.21 105 ASN B O 1
ATOM 3277 N N . PRO B 1 106 ? 11.816 41.719 31.679 1.00 15.71 106 PRO B N 1
ATOM 3278 C CA . PRO B 1 106 ? 12.258 42.575 32.785 1.00 16.70 106 PRO B CA 1
ATOM 3279 C C . PRO B 1 106 ? 11.452 42.547 34.080 1.00 16.27 106 PRO B C 1
ATOM 3280 O O . PRO B 1 106 ? 11.882 43.112 35.089 1.00 16.88 106 PRO B O 1
ATOM 3284 N N . SER B 1 107 ? 10.296 41.894 34.064 1.00 15.28 107 SER B N 1
ATOM 3285 C CA . SER B 1 107 ? 9.458 41.815 35.258 1.00 15.38 107 SER B CA 1
ATOM 3286 C C . SER B 1 107 ? 9.944 40.717 36.196 1.00 15.91 107 SER B C 1
ATOM 3287 O O . SER B 1 107 ? 9.594 40.688 37.375 1.00 15.25 107 SER B O 1
ATOM 3290 N N . GLU B 1 108 ? 10.772 39.823 35.669 1.00 14.44 108 GLU B N 1
ATOM 3291 C CA . GLU B 1 108 ? 11.266 38.695 36.445 1.00 14.88 108 GLU B CA 1
ATOM 3292 C C . GLU B 1 108 ? 12.613 38.903 37.126 1.00 15.14 108 GLU B C 1
ATOM 3293 O O . GLU B 1 108 ? 13.299 39.903 36.913 1.00 15.49 108 GLU B O 1
ATOM 3299 N N . THR B 1 109 ? 12.967 37.940 37.968 1.00 14.40 109 THR B N 1
ATOM 3300 C CA . THR B 1 109 ? 14.246 37.941 38.651 1.00 14.26 109 THR B CA 1
ATOM 3301 C C . THR B 1 109 ? 14.743 36.510 38.628 1.00 14.46 109 THR B C 1
ATOM 3302 O O . THR B 1 109 ? 13.951 35.570 38.535 1.00 14.15 109 THR B O 1
ATOM 3306 N N . ILE B 1 110 ? 16.057 36.352 38.682 1.00 14.14 110 ILE B N 1
ATOM 3307 C CA . ILE B 1 110 ? 16.673 35.035 38.677 1.00 13.42 110 ILE B CA 1
ATOM 3308 C C . ILE B 1 110 ? 17.462 34.861 39.968 1.00 14.73 110 ILE B C 1
ATOM 3309 O O . ILE B 1 110 ? 18.345 35.659 40.281 1.00 15.40 110 ILE B O 1
ATOM 3314 N N . ILE B 1 111 ? 17.123 33.816 40.711 1.00 12.50 111 ILE B N 1
ATOM 3315 C CA . ILE B 1 111 ? 17.795 33.498 41.962 1.00 13.52 111 ILE B CA 1
ATOM 3316 C C . ILE B 1 111 ? 18.809 32.415 41.623 1.00 13.87 111 ILE B C 1
ATOM 3317 O O . ILE B 1 111 ? 18.447 31.343 41.137 1.00 12.58 111 ILE B O 1
ATOM 3322 N N . MET B 1 112 ? 20.082 32.704 41.862 1.00 13.32 112 MET B N 1
ATOM 3323 C CA . MET B 1 112 ? 21.130 31.745 41.561 1.00 12.59 112 MET B CA 1
ATOM 3324 C C . MET B 1 112 ? 21.845 31.220 42.792 1.00 13.72 112 MET B C 1
ATOM 3325 O O . MET B 1 112 ? 22.532 31.963 43.493 1.00 14.67 112 MET B O 1
ATOM 3330 N N . SER B 1 113 ? 21.668 29.932 43.054 1.00 11.24 113 SER B N 1
ATOM 3331 C CA . SER B 1 113 ? 22.341 29.282 44.167 1.00 13.32 113 SER B CA 1
ATOM 3332 C C . SER B 1 113 ? 23.693 28.850 43.606 1.00 12.49 113 SER B C 1
ATOM 3333 O O . SER B 1 113 ? 23.758 28.264 42.528 1.00 13.59 113 SER B O 1
ATOM 3336 N N . LEU B 1 114 ? 24.772 29.150 44.317 1.00 12.19 114 LEU B N 1
ATOM 3337 C CA . LEU B 1 114 ? 26.101 28.762 43.851 1.00 14.30 114 LEU B CA 1
ATOM 3338 C C . LEU B 1 114 ? 26.821 27.965 44.927 1.00 13.74 114 LEU B C 1
ATOM 3339 O O . LEU B 1 114 ? 26.990 28.433 46.054 1.00 15.28 114 LEU B O 1
ATOM 3344 N N . LYS B 1 115 ? 27.237 26.754 44.571 1.00 15.05 115 LYS B N 1
ATOM 3345 C CA . LYS B 1 115 ? 27.932 25.871 45.500 1.00 14.94 115 LYS B CA 1
ATOM 3346 C C . LYS B 1 115 ? 29.190 25.302 44.851 1.00 15.82 115 LYS B C 1
ATOM 3347 O O . LYS B 1 115 ? 29.209 25.029 43.651 1.00 16.10 115 LYS B O 1
ATOM 3353 N N . LYS B 1 116 ? 30.242 25.143 45.646 1.00 17.57 116 LYS B N 1
ATOM 3354 C CA . LYS B 1 116 ? 31.489 24.564 45.159 1.00 19.05 116 LYS B CA 1
ATOM 3355 C C . LYS B 1 116 ? 31.209 23.067 45.087 1.00 20.77 116 LYS B C 1
ATOM 3356 O O . LYS B 1 116 ? 30.926 22.430 46.105 1.00 22.05 116 LYS B O 1
ATOM 3362 N N . GLU B 1 117 ? 31.288 22.513 43.881 1.00 20.75 117 GLU B N 1
ATOM 3363 C CA . GLU B 1 117 ? 30.987 21.103 43.642 1.00 21.48 117 GLU B CA 1
ATOM 3364 C C . GLU B 1 117 ? 32.169 20.137 43.618 1.00 22.67 117 GLU B C 1
ATOM 3365 O O . GLU B 1 117 ? 32.014 18.958 43.937 1.00 22.27 117 GLU B O 1
ATOM 3371 N N . TYR B 1 118 ? 33.339 20.625 43.220 1.00 23.40 118 TYR B N 1
ATOM 3372 C CA . TYR B 1 118 ? 34.526 19.780 43.138 1.00 24.28 118 TYR B CA 1
ATOM 3373 C C . TYR B 1 118 ? 35.747 20.607 43.520 1.00 23.74 118 TYR B C 1
ATOM 3374 O O . TYR B 1 118 ? 35.752 21.821 43.339 1.00 23.51 118 TYR B O 1
ATOM 3383 N N . GLU B 1 119 ? 36.783 19.953 44.038 1.00 25.07 119 GLU B N 1
ATOM 3384 C CA . GLU B 1 119 ? 37.994 20.659 44.450 1.00 25.89 119 GLU B CA 1
ATOM 3385 C C . GLU B 1 119 ? 38.597 21.504 43.329 1.00 24.91 119 GLU B C 1
ATOM 3386 O O . GLU B 1 119 ? 38.557 21.123 42.155 1.00 23.45 119 GLU B O 1
ATOM 3392 N N . ASP B 1 120 ? 39.154 22.654 43.701 1.00 24.54 120 ASP B N 1
ATOM 3393 C CA . ASP B 1 120 ? 39.767 23.554 42.731 1.00 25.63 120 ASP B CA 1
ATOM 3394 C C . ASP B 1 120 ? 40.812 22.811 41.915 1.00 26.25 120 ASP B C 1
ATOM 3395 O O . ASP B 1 120 ? 41.398 21.833 42.382 1.00 25.14 120 ASP B O 1
ATOM 3400 N N . MET B 1 121 ? 41.045 23.276 40.694 1.00 26.52 121 MET B N 1
ATOM 3401 C CA . MET B 1 121 ? 42.067 22.670 39.857 1.00 26.79 121 MET B CA 1
ATOM 3402 C C . MET B 1 121 ? 43.391 23.131 40.447 1.00 27.77 121 MET B C 1
ATOM 3403 O O . MET B 1 121 ? 43.504 24.266 40.911 1.00 26.34 121 MET B O 1
ATOM 3408 N N . LYS B 1 122 ? 44.388 22.256 40.445 1.00 30.15 122 LYS B N 1
ATOM 3409 C CA . LYS B 1 122 ? 45.688 22.626 40.988 1.00 33.78 122 LYS B CA 1
ATOM 3410 C C . LYS B 1 122 ? 46.294 23.735 40.136 1.00 34.67 122 LYS B C 1
ATOM 3411 O O . LYS B 1 122 ? 46.339 23.632 38.912 1.00 36.47 122 LYS B O 1
ATOM 3417 N N . GLY B 1 123 ? 46.740 24.804 40.785 1.00 35.36 123 GLY B N 1
ATOM 3418 C CA . GLY B 1 123 ? 47.332 25.907 40.053 1.00 36.14 123 GLY B CA 1
ATOM 3419 C C . GLY B 1 123 ? 46.440 27.130 39.961 1.00 36.64 123 GLY B C 1
ATOM 3420 O O . GLY B 1 123 ? 46.793 28.115 39.312 1.00 36.22 123 GLY B O 1
ATOM 3421 N N . ALA B 1 124 ? 45.280 27.071 40.607 1.00 36.06 124 ALA B N 1
ATOM 3422 C CA . ALA B 1 124 ? 44.348 28.191 40.592 1.00 35.83 124 ALA B CA 1
ATOM 3423 C C . ALA B 1 124 ? 44.978 29.403 41.272 1.00 36.17 124 ALA B C 1
ATOM 3424 O O . ALA B 1 124 ? 45.578 29.283 42.340 1.00 36.81 124 ALA B O 1
ATOM 3426 N N . GLU B 1 125 ? 44.833 30.568 40.648 1.00 36.58 125 GLU B N 1
ATOM 3427 C CA . GLU B 1 125 ? 45.389 31.809 41.178 1.00 36.70 125 GLU B CA 1
ATOM 3428 C C . GLU B 1 125 ? 44.731 32.235 42.489 1.00 35.82 125 GLU B C 1
ATOM 3429 O O . GLU B 1 125 ? 45.415 32.614 43.440 1.00 36.72 125 GLU B O 1
ATOM 3435 N N . GLY B 1 126 ? 43.404 32.183 42.534 1.00 32.90 126 GLY B N 1
ATOM 3436 C CA . GLY B 1 126 ? 42.698 32.575 43.740 1.00 30.29 126 GLY B CA 1
ATOM 3437 C C . GLY B 1 126 ? 41.854 31.457 44.316 1.00 28.09 126 GLY B C 1
ATOM 3438 O O . GLY B 1 126 ? 42.112 30.279 44.064 1.00 29.48 126 GLY B O 1
ATOM 3439 N N . SER B 1 127 ? 40.846 31.822 45.099 1.00 25.20 127 SER B N 1
ATOM 3440 C CA . SER B 1 127 ? 39.959 30.834 45.702 1.00 22.33 127 SER B CA 1
ATOM 3441 C C . SER B 1 127 ? 38.646 30.822 44.938 1.00 22.15 127 SER B C 1
ATOM 3442 O O . SER B 1 127 ? 38.420 31.659 44.062 1.00 21.40 127 SER B O 1
ATOM 3445 N N . PHE B 1 128 ? 37.780 29.875 45.279 1.00 20.03 128 PHE B N 1
ATOM 3446 C CA . PHE B 1 128 ? 36.488 29.772 44.620 1.00 20.02 128 PHE B CA 1
ATOM 3447 C C . PHE B 1 128 ? 35.698 31.053 44.862 1.00 20.20 128 PHE B C 1
ATOM 3448 O O . PHE B 1 128 ? 35.158 31.641 43.924 1.00 21.01 128 PHE B O 1
ATOM 3456 N N . SER B 1 129 ? 35.653 31.496 46.118 1.00 19.84 129 SER B N 1
ATOM 3457 C CA . SER B 1 129 ? 34.918 32.704 46.471 1.00 19.43 129 SER B CA 1
ATOM 3458 C C . SER B 1 129 ? 35.542 33.975 45.902 1.00 20.04 129 SER B C 1
ATOM 3459 O O . SER B 1 129 ? 34.827 34.833 45.387 1.00 18.57 129 SER B O 1
ATOM 3462 N N . SER B 1 130 ? 36.866 34.098 45.978 1.00 19.60 130 SER B N 1
ATOM 3463 C CA . SER B 1 130 ? 37.529 35.292 45.462 1.00 20.46 130 SER B CA 1
ATOM 3464 C C . SER B 1 130 ? 37.400 35.399 43.947 1.00 20.90 130 SER B C 1
ATOM 3465 O O . SER B 1 130 ? 37.193 36.490 43.410 1.00 22.55 130 SER B O 1
ATOM 3468 N N . THR B 1 131 ? 37.519 34.269 43.257 1.00 19.68 131 THR B N 1
ATOM 3469 C CA . THR B 1 131 ? 37.405 34.262 41.803 1.00 18.50 131 THR B CA 1
ATOM 3470 C C . THR B 1 131 ? 35.983 34.626 41.375 1.00 17.76 131 THR B C 1
ATOM 3471 O O . THR B 1 131 ? 35.788 35.409 40.446 1.00 17.43 131 THR B O 1
ATOM 3475 N N . PHE B 1 132 ? 34.986 34.068 42.055 1.00 17.46 132 PHE B N 1
ATOM 3476 C CA . PHE B 1 132 ? 33.603 34.376 41.708 1.00 18.09 132 PHE B CA 1
ATOM 3477 C C . PHE B 1 132 ? 33.259 35.846 41.938 1.00 19.52 132 PHE B C 1
ATOM 3478 O O . PHE B 1 132 ? 32.606 36.474 41.112 1.00 18.54 132 PHE B O 1
ATOM 3486 N N . GLU B 1 133 ? 33.700 36.391 43.066 1.00 20.78 133 GLU B N 1
ATOM 3487 C CA . GLU B 1 133 ? 33.409 37.780 43.398 1.00 23.53 133 GLU B CA 1
ATOM 3488 C C . GLU B 1 133 ? 34.102 38.778 42.484 1.00 23.90 133 GLU B C 1
ATOM 3489 O O . GLU B 1 133 ? 33.505 39.773 42.074 1.00 24.90 133 GLU B O 1
ATOM 3495 N N . LYS B 1 134 ? 35.363 38.507 42.168 1.00 25.59 134 LYS B N 1
ATOM 3496 C CA . LYS B 1 134 ? 36.154 39.402 41.332 1.00 26.81 134 LYS B CA 1
ATOM 3497 C C . LYS B 1 134 ? 35.875 39.321 39.834 1.00 25.86 134 LYS B C 1
ATOM 3498 O O . LYS B 1 134 ? 35.937 40.333 39.134 1.00 26.44 134 LYS B O 1
ATOM 3504 N N . ASN B 1 135 ? 35.561 38.131 39.333 1.00 24.54 135 ASN B N 1
ATOM 3505 C CA . ASN B 1 135 ? 35.312 37.986 37.904 1.00 23.05 135 ASN B CA 1
ATOM 3506 C C . ASN B 1 135 ? 33.849 37.879 37.480 1.00 22.83 135 ASN B C 1
ATOM 3507 O O . ASN B 1 135 ? 33.544 38.008 36.295 1.00 24.13 135 ASN B O 1
ATOM 3512 N N . TYR B 1 136 ? 32.940 37.650 38.424 1.00 20.85 136 TYR B N 1
ATOM 3513 C CA . TYR B 1 136 ? 31.529 37.524 38.065 1.00 19.65 136 TYR B CA 1
ATOM 3514 C C . TYR B 1 136 ? 30.576 38.426 38.834 1.00 20.43 136 TYR B C 1
ATOM 3515 O O . TYR B 1 136 ? 29.826 39.199 38.241 1.00 20.05 136 TYR B O 1
ATOM 3524 N N . PHE B 1 137 ? 30.603 38.303 40.156 1.00 20.63 137 PHE B N 1
ATOM 3525 C CA . PHE B 1 137 ? 29.722 39.063 41.033 1.00 21.52 137 PHE B CA 1
ATOM 3526 C C . PHE B 1 137 ? 29.803 40.576 40.857 1.00 22.01 137 PHE B C 1
ATOM 3527 O O . PHE B 1 137 ? 28.820 41.276 41.078 1.00 22.07 137 PHE B O 1
ATOM 3535 N N . VAL B 1 138 ? 30.970 41.077 40.464 1.00 23.42 138 VAL B N 1
ATOM 3536 C CA . VAL B 1 138 ? 31.160 42.512 40.268 1.00 24.95 138 VAL B CA 1
ATOM 3537 C C . VAL B 1 138 ? 30.170 43.076 39.242 1.00 24.77 138 VAL B C 1
ATOM 3538 O O . VAL B 1 138 ? 29.839 44.263 39.270 1.00 26.17 138 VAL B O 1
ATOM 3542 N N . ASP B 1 139 ? 29.695 42.217 38.345 1.00 23.41 139 ASP B N 1
ATOM 3543 C CA . ASP B 1 139 ? 28.739 42.609 37.309 1.00 23.00 139 ASP B CA 1
ATOM 3544 C C . ASP B 1 139 ? 27.478 43.228 37.922 1.00 21.77 139 ASP B C 1
ATOM 3545 O O . ASP B 1 139 ? 26.862 42.656 38.822 1.00 21.56 139 ASP B O 1
ATOM 3550 N N . PRO B 1 140 ? 27.069 44.407 37.430 1.00 21.99 140 PRO B N 1
ATOM 3551 C CA . PRO B 1 140 ? 25.878 45.101 37.934 1.00 20.85 140 PRO B CA 1
ATOM 3552 C C . PRO B 1 140 ? 24.609 44.248 37.901 1.00 19.64 140 PRO B C 1
ATOM 3553 O O . PRO B 1 140 ? 23.633 44.559 38.577 1.00 19.67 140 PRO B O 1
ATOM 3557 N N . ILE B 1 141 ? 24.623 43.179 37.112 1.00 19.16 141 ILE B N 1
ATOM 3558 C CA . ILE B 1 141 ? 23.458 42.304 37.012 1.00 17.99 141 ILE B CA 1
ATOM 3559 C C . ILE B 1 141 ? 23.114 41.696 38.379 1.00 17.77 141 ILE B C 1
ATOM 3560 O O . ILE B 1 141 ? 21.954 41.394 38.663 1.00 16.68 141 ILE B O 1
ATOM 3565 N N . PHE B 1 142 ? 24.124 41.539 39.230 1.00 16.50 142 PHE B N 1
ATOM 3566 C CA . PHE B 1 142 ? 23.923 40.966 40.561 1.00 16.23 142 PHE B CA 1
ATOM 3567 C C . PHE B 1 142 ? 23.469 41.980 41.608 1.00 17.13 142 PHE B C 1
ATOM 3568 O O . PHE B 1 142 ? 24.137 42.993 41.835 1.00 18.30 142 PHE B O 1
ATOM 3576 N N . LEU B 1 143 ? 22.339 41.694 42.251 1.00 16.12 143 LEU B N 1
ATOM 3577 C CA . LEU B 1 143 ? 21.804 42.559 43.300 1.00 16.41 143 LEU B CA 1
ATOM 3578 C C . LEU B 1 143 ? 22.851 42.633 44.411 1.00 16.27 143 LEU B C 1
ATOM 3579 O O . LEU B 1 143 ? 23.384 41.608 44.835 1.00 17.99 143 LEU B O 1
ATOM 3584 N N . LYS B 1 144 ? 23.139 43.839 44.892 1.00 17.85 144 LYS B N 1
ATOM 3585 C CA . LYS B 1 144 ? 24.148 43.999 45.929 1.00 18.39 144 LYS B CA 1
ATOM 3586 C C . LYS B 1 144 ? 23.626 44.300 47.334 1.00 18.95 144 LYS B C 1
ATOM 3587 O O . LYS B 1 144 ? 24.415 44.526 48.252 1.00 18.58 144 LYS B O 1
ATOM 3593 N N . THR B 1 145 ? 22.308 44.300 47.505 1.00 18.95 145 THR B N 1
ATOM 3594 C CA . THR B 1 145 ? 21.713 44.555 48.813 1.00 19.56 145 THR B CA 1
ATOM 3595 C C . THR B 1 145 ? 21.237 43.231 49.401 1.00 19.34 145 THR B C 1
ATOM 3596 O O . THR B 1 145 ? 21.140 42.231 48.685 1.00 20.10 145 THR B O 1
ATOM 3600 N N . GLU B 1 146 ? 20.943 43.221 50.699 1.00 20.07 146 GLU B N 1
ATOM 3601 C CA . GLU B 1 146 ? 20.502 41.998 51.358 1.00 19.30 146 GLU B CA 1
ATOM 3602 C C . GLU B 1 146 ? 19.167 42.142 52.089 1.00 19.73 146 GLU B C 1
ATOM 3603 O O . GLU B 1 146 ? 18.206 42.669 51.529 1.00 20.22 146 GLU B O 1
ATOM 3609 N N . GLY B 1 147 ? 19.108 41.671 53.333 1.00 19.57 147 GLY B N 1
ATOM 3610 C CA . GLY B 1 147 ? 17.871 41.737 54.097 1.00 19.20 147 GLY B CA 1
ATOM 3611 C C . GLY B 1 147 ? 16.842 40.755 53.555 1.00 19.76 147 GLY B C 1
ATOM 3612 O O . GLY B 1 147 ? 17.199 39.777 52.901 1.00 20.21 147 GLY B O 1
ATOM 3613 N N . ASN B 1 148 ? 15.564 40.998 53.830 1.00 19.51 148 ASN B N 1
ATOM 3614 C CA . ASN B 1 148 ? 14.510 40.122 53.327 1.00 19.03 148 ASN B CA 1
ATOM 3615 C C . ASN B 1 148 ? 14.125 40.646 51.943 1.00 19.83 148 ASN B C 1
ATOM 3616 O O . ASN B 1 148 ? 13.055 41.233 51.744 1.00 18.39 148 ASN B O 1
ATOM 3621 N N . ILE B 1 149 ? 15.035 40.423 50.998 1.00 17.96 149 ILE B N 1
ATOM 3622 C CA . ILE B 1 149 ? 14.909 40.862 49.616 1.00 18.40 149 ILE B CA 1
ATOM 3623 C C . ILE B 1 149 ? 13.489 40.841 49.064 1.00 18.42 149 ILE B C 1
ATOM 3624 O O . ILE B 1 149 ? 12.799 39.822 49.118 1.00 17.35 149 ILE B O 1
ATOM 3629 N N . LYS B 1 150 ? 13.066 41.986 48.535 1.00 17.28 150 LYS B N 1
ATOM 3630 C CA . LYS B 1 150 ? 11.733 42.139 47.959 1.00 18.24 150 LYS B CA 1
ATOM 3631 C C . LYS B 1 150 ? 11.797 41.992 46.439 1.00 17.16 150 LYS B C 1
ATOM 3632 O O . LYS B 1 150 ? 12.827 42.261 45.820 1.00 16.69 150 LYS B O 1
ATOM 3638 N N . LEU B 1 151 ? 10.687 41.564 45.846 1.00 17.12 151 LEU B N 1
ATOM 3639 C CA . LEU B 1 151 ? 10.609 41.365 44.403 1.00 16.79 151 LEU B CA 1
ATOM 3640 C C . LEU B 1 151 ? 10.981 42.632 43.631 1.00 17.51 151 LEU B C 1
ATOM 3641 O O . LEU B 1 151 ? 11.738 42.583 42.660 1.00 17.28 151 LEU B O 1
ATOM 3646 N N . GLY B 1 152 ? 10.454 43.768 44.078 1.00 16.87 152 GLY B N 1
ATOM 3647 C CA . GLY B 1 152 ? 10.741 45.028 43.414 1.00 19.30 152 GLY B CA 1
ATOM 3648 C C . GLY B 1 152 ? 12.218 45.305 43.200 1.00 18.36 152 GLY B C 1
ATOM 3649 O O . GLY B 1 152 ? 12.627 45.704 42.109 1.00 19.09 152 GLY B O 1
ATOM 3650 N N . ASP B 1 153 ? 13.024 45.097 44.234 1.00 18.67 153 ASP B N 1
ATOM 3651 C CA . ASP B 1 153 ? 14.459 45.344 44.139 1.00 18.55 153 ASP B CA 1
ATOM 3652 C C . ASP B 1 153 ? 15.182 44.263 43.345 1.00 18.50 153 ASP B C 1
ATOM 3653 O O . ASP B 1 153 ? 16.295 44.476 42.861 1.00 16.55 153 ASP B O 1
ATOM 3658 N N . ALA B 1 154 ? 14.547 43.105 43.212 1.00 18.45 154 ALA B N 1
ATOM 3659 C CA . ALA B 1 154 ? 15.147 41.988 42.493 1.00 17.04 154 ALA B CA 1
ATOM 3660 C C . ALA B 1 154 ? 14.847 41.949 40.993 1.00 16.94 154 ALA B C 1
ATOM 3661 O O . ALA B 1 154 ? 15.605 41.352 40.226 1.00 16.84 154 ALA B O 1
ATOM 3663 N N . ARG B 1 155 ? 13.751 42.574 40.572 1.00 17.14 155 ARG B N 1
ATOM 3664 C CA . ARG B 1 155 ? 13.381 42.566 39.156 1.00 17.32 155 ARG B CA 1
ATOM 3665 C C . ARG B 1 155 ? 14.528 42.993 38.249 1.00 17.22 155 ARG B C 1
ATOM 3666 O O . ARG B 1 155 ? 15.187 44.012 38.493 1.00 14.56 155 ARG B O 1
ATOM 3674 N N . GLY B 1 156 ? 14.758 42.205 37.202 1.00 15.73 156 GLY B N 1
ATOM 3675 C CA . GLY B 1 156 ? 15.811 42.508 36.249 1.00 16.59 156 GLY B CA 1
ATOM 3676 C C . GLY B 1 156 ? 17.219 42.183 36.708 1.00 16.45 156 GLY B C 1
ATOM 3677 O O . GLY B 1 156 ? 18.186 42.459 35.995 1.00 15.66 156 GLY B O 1
ATOM 3678 N N . LYS B 1 157 ? 17.350 41.591 37.889 1.00 16.34 157 LYS B N 1
ATOM 3679 C CA . LYS B 1 157 ? 18.670 41.249 38.405 1.00 16.70 157 LYS B CA 1
ATOM 3680 C C . LYS B 1 157 ? 18.760 39.795 38.837 1.00 15.39 157 LYS B C 1
ATOM 3681 O O . LYS B 1 157 ? 17.755 39.088 38.889 1.00 15.03 157 LYS B O 1
ATOM 3687 N N . ILE B 1 158 ? 19.977 39.353 39.133 1.00 15.19 158 ILE B N 1
ATOM 3688 C CA . ILE B 1 158 ? 20.205 37.993 39.596 1.00 14.28 158 ILE B CA 1
ATOM 3689 C C . ILE B 1 158 ? 20.442 38.081 41.095 1.00 14.75 158 ILE B C 1
ATOM 3690 O O . ILE B 1 158 ? 21.293 38.851 41.544 1.00 16.32 158 ILE B O 1
ATOM 3695 N N . VAL B 1 159 ? 19.693 37.293 41.860 1.00 14.71 159 VAL B N 1
ATOM 3696 C CA . VAL B 1 159 ? 19.826 37.276 43.313 1.00 14.61 159 VAL B CA 1
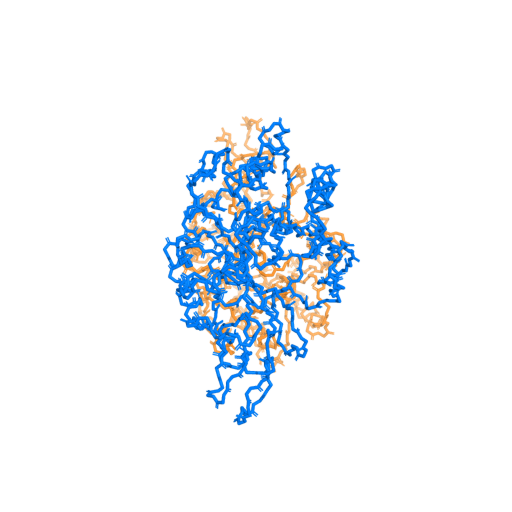ATOM 3697 C C . VAL B 1 159 ? 20.633 36.047 43.711 1.00 14.02 159 VAL B C 1
ATOM 3698 O O . VAL B 1 159 ? 20.212 34.916 43.494 1.00 13.36 159 VAL B O 1
ATOM 3702 N N . LEU B 1 160 ? 21.807 36.281 44.285 1.00 14.81 160 LEU B N 1
ATOM 3703 C CA . LEU B 1 160 ? 22.690 35.200 44.700 1.00 15.31 160 LEU B CA 1
ATOM 3704 C C . LEU B 1 160 ? 22.281 34.548 46.013 1.00 16.66 160 LEU B C 1
ATOM 3705 O O . LEU B 1 160 ? 21.941 35.235 46.975 1.00 17.34 160 LEU B O 1
ATOM 3710 N N . LEU B 1 161 ? 22.290 33.216 46.029 1.00 15.67 161 LEU B N 1
ATOM 3711 C CA . LEU B 1 161 ? 22.007 32.443 47.236 1.00 16.10 161 LEU B CA 1
ATOM 3712 C C . LEU B 1 161 ? 23.337 31.730 47.449 1.00 15.74 161 LEU B C 1
ATOM 3713 O O . LEU B 1 161 ? 23.618 30.727 46.800 1.00 16.76 161 LEU B O 1
ATOM 3718 N N . LYS B 1 162 ? 24.168 32.262 48.340 1.00 15.10 162 LYS B N 1
ATOM 3719 C CA . LYS B 1 162 ? 25.481 31.675 48.587 1.00 15.75 162 LYS B CA 1
ATOM 3720 C C . LYS B 1 162 ? 25.468 30.331 49.305 1.00 14.94 162 LYS B C 1
ATOM 3721 O O . LYS B 1 162 ? 24.866 30.190 50.368 1.00 15.51 162 LYS B O 1
ATOM 3727 N N . ARG B 1 163 ? 26.140 29.350 48.712 1.00 14.50 163 ARG B N 1
ATOM 3728 C CA . ARG B 1 163 ? 26.277 28.029 49.311 1.00 16.07 163 ARG B CA 1
ATOM 3729 C C . ARG B 1 163 ? 27.768 27.713 49.350 1.00 18.03 163 ARG B C 1
ATOM 3730 O O . ARG B 1 163 ? 28.181 26.557 49.263 1.00 18.58 163 ARG B O 1
ATOM 3738 N N . TYR B 1 164 ? 28.573 28.765 49.460 1.00 17.98 164 TYR B N 1
ATOM 3739 C CA . TYR B 1 164 ? 30.023 28.631 49.544 1.00 19.68 164 TYR B CA 1
ATOM 3740 C C . TYR B 1 164 ? 30.498 29.533 50.676 1.00 19.78 164 TYR B C 1
ATOM 3741 O O . TYR B 1 164 ? 29.870 30.547 50.968 1.00 20.02 164 TYR B O 1
ATOM 3750 N N . SER B 1 165 ? 31.596 29.159 51.320 1.00 21.11 165 SER B N 1
ATOM 3751 C CA . SER B 1 165 ? 32.119 29.956 52.420 1.00 22.32 165 SER B CA 1
ATOM 3752 C C . SER B 1 165 ? 33.224 30.899 51.953 1.00 21.57 165 SER B C 1
ATOM 3753 O O . SER B 1 165 ? 33.773 30.739 50.857 1.00 20.41 165 SER B O 1
ATOM 3756 N N . GLY B 1 166 ? 33.534 31.888 52.788 1.00 20.02 166 GLY B N 1
ATOM 3757 C CA . GLY B 1 166 ? 34.594 32.829 52.471 1.00 20.83 166 GLY B CA 1
ATOM 3758 C C . GLY B 1 166 ? 34.203 34.099 51.736 1.00 21.03 166 GLY B C 1
ATOM 3759 O O . GLY B 1 166 ? 35.070 34.894 51.383 1.00 20.33 166 GLY B O 1
ATOM 3760 N N . SER B 1 167 ? 32.910 34.298 51.504 1.00 22.33 167 SER B N 1
ATOM 3761 C CA . SER B 1 167 ? 32.442 35.490 50.802 1.00 23.96 167 SER B CA 1
ATOM 3762 C C . SER B 1 167 ? 32.964 36.765 51.459 1.00 26.35 167 SER B C 1
ATOM 3763 O O . SER B 1 167 ? 33.091 36.836 52.684 1.00 25.32 167 SER B O 1
ATOM 3766 N N . ASN B 1 168 ? 33.267 37.771 50.642 1.00 26.49 168 ASN B N 1
ATOM 3767 C CA . ASN B 1 168 ? 33.760 39.041 51.160 1.00 28.54 168 ASN B CA 1
ATOM 3768 C C . ASN B 1 168 ? 32.998 40.218 50.552 1.00 28.71 168 ASN B C 1
ATOM 3769 O O . ASN B 1 168 ? 33.371 41.376 50.745 1.00 29.48 168 ASN B O 1
ATOM 3774 N N . GLU B 1 169 ? 31.929 39.918 49.820 1.00 26.98 169 GLU B N 1
ATOM 3775 C CA . GLU B 1 169 ? 31.118 40.958 49.194 1.00 25.66 169 GLU B CA 1
ATOM 3776 C C . GLU B 1 169 ? 29.653 40.809 49.583 1.00 25.25 169 GLU B C 1
ATOM 3777 O O . GLU B 1 169 ? 29.134 39.694 49.663 1.00 25.17 169 GLU B O 1
ATOM 3783 N N . SER B 1 170 ? 28.988 41.936 49.815 1.00 23.90 170 SER B N 1
ATOM 3784 C CA . SER B 1 170 ? 27.578 41.935 50.198 1.00 23.61 170 SER B CA 1
ATOM 3785 C C . SER B 1 170 ? 26.659 41.748 48.996 1.00 22.81 170 SER B C 1
ATOM 3786 O O . SER B 1 170 ? 27.018 42.094 47.869 1.00 20.81 170 SER B O 1
ATOM 3789 N N . GLY B 1 171 ? 25.471 41.200 49.245 1.00 21.08 171 GLY B N 1
ATOM 3790 C CA . GLY B 1 171 ? 24.515 40.996 48.172 1.00 20.78 171 GLY B CA 1
ATOM 3791 C C . GLY B 1 171 ? 23.864 39.629 48.187 1.00 19.96 171 GLY B C 1
ATOM 3792 O O . GLY B 1 171 ? 24.541 38.611 48.329 1.00 19.95 171 GLY B O 1
ATOM 3793 N N . GLY B 1 172 ? 22.543 39.607 48.042 1.00 20.92 172 GLY B N 1
ATOM 3794 C CA . GLY B 1 172 ? 21.819 38.349 48.034 1.00 19.23 172 GLY B CA 1
ATOM 3795 C C . GLY B 1 172 ? 21.599 37.759 49.414 1.00 20.05 172 GLY B C 1
ATOM 3796 O O . GLY B 1 172 ? 21.459 38.482 50.404 1.00 18.87 172 GLY B O 1
ATOM 3797 N N . TYR B 1 173 ? 21.558 36.432 49.467 1.00 18.59 173 TYR B N 1
ATOM 3798 C CA . TYR B 1 173 ? 21.355 35.699 50.711 1.00 17.80 173 TYR B CA 1
ATOM 3799 C C . TYR B 1 173 ? 22.681 35.130 51.201 1.00 19.15 173 TYR B C 1
ATOM 3800 O O . TYR B 1 173 ? 23.399 34.465 50.452 1.00 18.29 173 TYR B O 1
ATOM 3809 N N . ASN B 1 174 ? 23.004 35.396 52.462 1.00 19.20 174 ASN B N 1
ATOM 3810 C CA . ASN B 1 174 ? 24.249 34.921 53.047 1.00 20.99 174 ASN B CA 1
ATOM 3811 C C . ASN B 1 174 ? 24.327 33.404 53.124 1.00 19.48 174 ASN B C 1
ATOM 3812 O O . ASN B 1 174 ? 23.313 32.710 53.172 1.00 19.08 174 ASN B O 1
ATOM 3817 N N . ASN B 1 175 ? 25.552 32.899 53.136 1.00 18.71 175 ASN B N 1
ATOM 3818 C CA . ASN B 1 175 ? 25.789 31.472 53.257 1.00 18.69 175 ASN B CA 1
ATOM 3819 C C . ASN B 1 175 ? 25.403 31.099 54.683 1.00 19.00 175 ASN B C 1
ATOM 3820 O O . ASN B 1 175 ? 25.583 31.894 55.609 1.00 21.14 175 ASN B O 1
ATOM 3825 N N . PHE B 1 176 ? 24.859 29.901 54.860 1.00 19.60 176 PHE B N 1
ATOM 3826 C CA . PHE B 1 176 ? 24.478 29.440 56.187 1.00 19.18 176 PHE B CA 1
ATOM 3827 C C . PHE B 1 176 ? 24.759 27.958 56.330 1.00 19.74 176 PHE B C 1
ATOM 3828 O O . PHE B 1 176 ? 24.965 27.258 55.333 1.00 19.36 176 PHE B O 1
ATOM 3836 N N . TYR B 1 177 ? 24.801 27.489 57.574 1.00 17.85 177 TYR B N 1
ATOM 3837 C CA . TYR B 1 177 ? 25.057 26.082 57.848 1.00 18.24 177 TYR B CA 1
ATOM 3838 C C . TYR B 1 177 ? 23.961 25.250 57.190 1.00 19.09 177 TYR B C 1
ATOM 3839 O O . TYR B 1 177 ? 22.773 25.451 57.447 1.00 18.62 177 TYR B O 1
ATOM 3848 N N . TRP B 1 178 ? 24.377 24.316 56.337 1.00 18.10 178 TRP B N 1
ATOM 3849 C CA . TRP B 1 178 ? 23.456 23.461 55.592 1.00 19.05 178 TRP B CA 1
ATOM 3850 C C . TRP B 1 178 ? 23.768 21.992 55.883 1.00 19.73 178 TRP B C 1
ATOM 3851 O O . TRP B 1 178 ? 24.548 21.361 55.168 1.00 20.39 178 TRP B O 1
ATOM 3862 N N . PRO B 1 179 ? 23.175 21.430 56.950 1.00 19.84 179 PRO B N 1
ATOM 3863 C CA . PRO B 1 179 ? 23.433 20.026 57.282 1.00 21.68 179 PRO B CA 1
ATOM 3864 C C . PRO B 1 179 ? 23.169 19.082 56.120 1.00 22.56 179 PRO B C 1
ATOM 3865 O O . PRO B 1 179 ? 22.308 19.337 55.277 1.00 20.84 179 PRO B O 1
ATOM 3869 N N . ASP B 1 180 ? 23.915 17.983 56.095 1.00 22.68 180 ASP B N 1
ATOM 3870 C CA . ASP B 1 180 ? 23.817 16.998 55.028 1.00 24.09 180 ASP B CA 1
ATOM 3871 C C . ASP B 1 180 ? 22.619 16.058 55.104 1.00 23.76 180 ASP B C 1
ATOM 3872 O O . ASP B 1 180 ? 22.301 15.517 56.165 1.00 22.93 180 ASP B O 1
ATOM 3877 N N . ASN B 1 181 ? 21.959 15.880 53.962 1.00 22.25 181 ASN B N 1
ATOM 3878 C CA . ASN B 1 181 ? 20.817 14.981 53.842 1.00 22.29 181 ASN B CA 1
ATOM 3879 C C . ASN B 1 181 ? 19.824 15.094 55.001 1.00 23.21 181 ASN B C 1
ATOM 3880 O O . ASN B 1 181 ? 19.567 14.119 55.707 1.00 23.10 181 ASN B O 1
ATOM 3885 N N . GLU B 1 182 ? 19.257 16.282 55.190 1.00 21.53 182 GLU B N 1
ATOM 3886 C CA . GLU B 1 182 ? 18.302 16.493 56.271 1.00 22.70 182 GLU B CA 1
ATOM 3887 C C . GLU B 1 182 ? 17.359 17.666 56.041 1.00 21.89 182 GLU B C 1
ATOM 3888 O O . GLU B 1 182 ? 17.512 18.434 55.091 1.00 20.65 182 GLU B O 1
ATOM 3894 N N . THR B 1 183 ? 16.367 17.771 56.918 1.00 19.72 183 THR B N 1
ATOM 3895 C CA . THR B 1 183 ? 15.410 18.866 56.898 1.00 16.94 183 THR B CA 1
ATOM 3896 C C . THR B 1 183 ? 15.860 19.664 58.115 1.00 17.35 183 THR B C 1
ATOM 3897 O O . THR B 1 183 ? 15.978 19.120 59.217 1.00 16.82 183 THR B O 1
ATOM 3901 N N . PHE B 1 184 ? 16.129 20.947 57.922 1.00 15.77 184 PHE B N 1
ATOM 3902 C CA . PHE B 1 184 ? 16.619 21.761 59.018 1.00 16.48 184 PHE B CA 1
ATOM 3903 C C . PHE B 1 184 ? 16.093 23.182 58.987 1.00 16.14 184 PHE B C 1
ATOM 3904 O O . PHE B 1 184 ? 15.500 23.624 58.003 1.00 16.00 184 PHE B O 1
ATOM 3912 N N . THR B 1 185 ? 16.317 23.891 60.083 1.00 15.67 185 THR B N 1
ATOM 3913 C CA . THR B 1 185 ? 15.898 25.272 60.188 1.00 17.76 185 THR B CA 1
ATOM 3914 C C . THR B 1 185 ? 17.035 26.082 60.776 1.00 19.03 185 THR B C 1
ATOM 3915 O O . THR B 1 185 ? 17.740 25.629 61.680 1.00 19.24 185 THR B O 1
ATOM 3919 N N . THR B 1 186 ? 17.217 27.280 60.244 1.00 19.34 186 THR B N 1
ATOM 3920 C CA . THR B 1 186 ? 18.263 28.165 60.715 1.00 21.71 186 THR B CA 1
ATOM 3921 C C . THR B 1 186 ? 17.858 29.577 60.315 1.00 23.16 186 THR B C 1
ATOM 3922 O O . THR B 1 186 ? 16.695 29.819 59.995 1.00 23.09 186 THR B O 1
ATOM 3926 N N . THR B 1 187 ? 18.799 30.510 60.344 1.00 25.10 187 THR B N 1
ATOM 3927 C CA . THR B 1 187 ? 18.485 31.880 59.976 1.00 26.76 187 THR B CA 1
ATOM 3928 C C . THR B 1 187 ? 19.446 32.405 58.917 1.00 27.23 187 THR B C 1
ATOM 3929 O O . THR B 1 187 ? 20.541 31.870 58.739 1.00 26.36 187 THR B O 1
ATOM 3933 N N . VAL B 1 188 ? 19.022 33.449 58.213 1.00 28.02 188 VAL B N 1
ATOM 3934 C CA . VAL B 1 188 ? 19.845 34.074 57.182 1.00 29.39 188 VAL B CA 1
ATOM 3935 C C . VAL B 1 188 ? 19.504 35.561 57.108 1.00 29.35 188 VAL B C 1
ATOM 3936 O O . VAL B 1 188 ? 18.385 35.964 57.430 1.00 29.86 188 VAL B O 1
ATOM 3940 N N . ASN B 1 189 ? 20.473 36.368 56.689 1.00 29.95 189 ASN B N 1
ATOM 3941 C CA . ASN B 1 189 ? 20.282 37.809 56.562 1.00 30.54 189 ASN B CA 1
ATOM 3942 C C . ASN B 1 189 ? 19.669 38.467 57.797 1.00 32.29 189 ASN B C 1
ATOM 3943 O O . ASN B 1 189 ? 18.867 39.392 57.679 1.00 32.57 189 ASN B O 1
ATOM 3948 N N . GLN B 1 190 ? 20.044 37.976 58.976 1.00 34.34 190 GLN B N 1
ATOM 3949 C CA . GLN B 1 190 ? 19.578 38.527 60.251 1.00 36.56 190 GLN B CA 1
ATOM 3950 C C . GLN B 1 190 ? 18.089 38.395 60.578 1.00 36.84 190 GLN B C 1
ATOM 3951 O O . GLN B 1 190 ? 17.730 37.940 61.664 1.00 37.07 190 GLN B O 1
ATOM 3957 N N . ASN B 1 191 ? 17.224 38.800 59.652 1.00 36.53 191 ASN B N 1
ATOM 3958 C CA . ASN B 1 191 ? 15.784 38.745 59.888 1.00 36.48 191 ASN B CA 1
ATOM 3959 C C . ASN B 1 191 ? 15.003 37.741 59.040 1.00 35.20 191 ASN B C 1
ATOM 3960 O O . ASN B 1 191 ? 13.805 37.921 58.807 1.00 35.49 191 ASN B O 1
ATOM 3965 N N . VAL B 1 192 ? 15.666 36.681 58.589 1.00 32.22 192 VAL B N 1
ATOM 3966 C CA . VAL B 1 192 ? 14.995 35.674 57.774 1.00 30.00 192 VAL B CA 1
ATOM 3967 C C . VAL B 1 192 ? 15.157 34.261 58.331 1.00 28.76 192 VAL B C 1
ATOM 3968 O O . VAL B 1 192 ? 16.270 33.747 58.414 1.00 28.89 192 VAL B O 1
ATOM 3972 N N . ASN B 1 193 ? 14.046 33.642 58.727 1.00 28.49 193 ASN B N 1
ATOM 3973 C CA . ASN B 1 193 ? 14.081 32.274 59.248 1.00 27.50 193 ASN B CA 1
ATOM 3974 C C . ASN B 1 193 ? 14.053 31.345 58.037 1.00 27.26 193 ASN B C 1
ATOM 3975 O O . ASN B 1 193 ? 13.242 31.537 57.131 1.00 27.91 193 ASN B O 1
ATOM 3980 N N . VAL B 1 194 ? 14.925 30.341 58.019 1.00 25.66 194 VAL B N 1
ATOM 3981 C CA . VAL B 1 194 ? 14.985 29.425 56.881 1.00 23.88 194 VAL B CA 1
ATOM 3982 C C . VAL B 1 194 ? 14.746 27.961 57.213 1.00 22.73 194 VAL B C 1
ATOM 3983 O O . VAL B 1 194 ? 15.340 27.417 58.144 1.00 23.26 194 VAL B O 1
ATOM 3987 N N . THR B 1 195 ? 13.881 27.328 56.428 1.00 19.51 195 THR B N 1
ATOM 3988 C CA . THR B 1 195 ? 13.577 25.912 56.589 1.00 16.93 195 THR B CA 1
ATOM 3989 C C . THR B 1 195 ? 13.859 25.239 55.253 1.00 17.09 195 THR B C 1
ATOM 3990 O O . THR B 1 195 ? 13.310 25.628 54.222 1.00 15.62 195 THR B O 1
ATOM 3994 N N . VAL B 1 196 ? 14.727 24.235 55.282 1.00 14.60 196 VAL B N 1
ATOM 3995 C CA . VAL B 1 196 ? 15.107 23.507 54.082 1.00 13.71 196 VAL B CA 1
ATOM 3996 C C . VAL B 1 196 ? 14.920 22.001 54.225 1.00 14.19 196 VAL B C 1
ATOM 3997 O O . VAL B 1 196 ? 15.311 21.410 55.236 1.00 15.15 196 VAL B O 1
ATOM 4001 N N . GLN B 1 197 ? 14.307 21.388 53.217 1.00 13.38 197 GLN B N 1
ATOM 4002 C CA . GLN B 1 197 ? 14.138 19.938 53.193 1.00 11.42 197 GLN B CA 1
ATOM 4003 C C . GLN B 1 197 ? 15.026 19.519 52.037 1.00 13.14 197 GLN B C 1
ATOM 4004 O O . GLN B 1 197 ? 14.694 19.754 50.869 1.00 12.46 197 GLN B O 1
ATOM 4010 N N . ASP B 1 198 ? 16.164 18.915 52.365 1.00 13.36 198 ASP B N 1
ATOM 4011 C CA . ASP B 1 198 ? 17.119 18.489 51.353 1.00 15.07 198 ASP B CA 1
ATOM 4012 C C . ASP B 1 198 ? 17.637 17.088 51.659 1.00 15.11 198 ASP B C 1
ATOM 4013 O O . ASP B 1 198 ? 18.842 16.857 51.753 1.00 16.69 198 ASP B O 1
ATOM 4018 N N . LYS B 1 199 ? 16.702 16.160 51.832 1.00 13.43 199 LYS B N 1
ATOM 4019 C CA . LYS B 1 199 ? 17.033 14.765 52.092 1.00 14.47 199 LYS B CA 1
ATOM 4020 C C . LYS B 1 199 ? 17.247 14.148 50.711 1.00 14.22 199 LYS B C 1
ATOM 4021 O O . LYS B 1 199 ? 16.336 13.553 50.134 1.00 15.12 199 LYS B O 1
ATOM 4027 N N . TYR B 1 200 ? 18.455 14.298 50.179 1.00 15.10 200 TYR B N 1
ATOM 4028 C CA . TYR B 1 200 ? 18.748 13.807 48.840 1.00 15.54 200 TYR B CA 1
ATOM 4029 C C . TYR B 1 200 ? 19.058 12.325 48.686 1.00 17.24 200 TYR B C 1
ATOM 4030 O O . TYR B 1 200 ? 19.054 11.811 47.565 1.00 15.68 200 TYR B O 1
ATOM 4039 N N . LYS B 1 201 ? 19.327 11.624 49.783 1.00 18.93 201 LYS B N 1
ATOM 4040 C CA . LYS B 1 201 ? 19.622 10.204 49.647 1.00 21.44 201 LYS B CA 1
ATOM 4041 C C . LYS B 1 201 ? 18.881 9.256 50.577 1.00 22.10 201 LYS B C 1
ATOM 4042 O O . LYS B 1 201 ? 19.413 8.210 50.954 1.00 25.42 201 LYS B O 1
ATOM 4048 N N . VAL B 1 202 ? 17.649 9.612 50.930 1.00 21.17 202 VAL B N 1
ATOM 4049 C CA . VAL B 1 202 ? 16.818 8.766 51.784 1.00 20.84 202 VAL B CA 1
ATOM 4050 C C . VAL B 1 202 ? 15.974 7.887 50.860 1.00 21.11 202 VAL B C 1
ATOM 4051 O O . VAL B 1 202 ? 15.974 8.085 49.643 1.00 21.02 202 VAL B O 1
ATOM 4055 N N . ASN B 1 203 ? 15.257 6.916 51.416 1.00 20.14 203 ASN B N 1
ATOM 4056 C CA . ASN B 1 203 ? 14.442 6.053 50.573 1.00 21.21 203 ASN B CA 1
ATOM 4057 C C . ASN B 1 203 ? 13.268 6.846 50.006 1.00 20.28 203 ASN B C 1
ATOM 4058 O O . ASN B 1 203 ? 12.888 7.889 50.548 1.00 19.86 203 ASN B O 1
ATOM 4063 N N . TYR B 1 204 ? 12.704 6.355 48.910 1.00 19.32 204 TYR B N 1
ATOM 4064 C CA . TYR B 1 204 ? 11.593 7.033 48.252 1.00 18.61 204 TYR B CA 1
ATOM 4065 C C . TYR B 1 204 ? 10.451 7.423 49.184 1.00 18.80 204 TYR B C 1
ATOM 4066 O O . TYR B 1 204 ? 10.060 8.592 49.232 1.00 19.01 204 TYR B O 1
ATOM 4075 N N . ASP B 1 205 ? 9.912 6.459 49.924 1.00 19.76 205 ASP B N 1
ATOM 4076 C CA . ASP B 1 205 ? 8.808 6.759 50.829 1.00 20.81 205 ASP B CA 1
ATOM 4077 C C . ASP B 1 205 ? 9.123 7.900 51.795 1.00 20.20 205 ASP B C 1
ATOM 4078 O O . ASP B 1 205 ? 8.301 8.797 51.986 1.00 20.79 205 ASP B O 1
ATOM 4083 N N . GLU B 1 206 ? 10.308 7.872 52.398 1.00 20.13 206 GLU B N 1
ATOM 4084 C CA . GLU B 1 206 ? 10.695 8.926 53.331 1.00 21.09 206 GLU B CA 1
ATOM 4085 C C . GLU B 1 206 ? 10.825 10.256 52.603 1.00 19.25 206 GLU B C 1
ATOM 4086 O O . GLU B 1 206 ? 10.509 11.309 53.154 1.00 18.36 206 GLU B O 1
ATOM 4092 N N . LYS B 1 207 ? 11.299 10.211 51.362 1.00 16.59 207 LYS B N 1
ATOM 4093 C CA . LYS B 1 207 ? 11.451 11.439 50.593 1.00 15.33 207 LYS B CA 1
ATOM 4094 C C . LYS B 1 207 ? 10.095 12.106 50.365 1.00 14.20 207 LYS B C 1
ATOM 4095 O O . LYS B 1 207 ? 9.920 13.292 50.655 1.00 14.75 207 LYS B O 1
ATOM 4101 N N . VAL B 1 208 ? 9.132 11.342 49.859 1.00 14.33 208 VAL B N 1
ATOM 4102 C CA . VAL B 1 208 ? 7.809 11.892 49.582 1.00 14.95 208 VAL B CA 1
ATOM 4103 C C . VAL B 1 208 ? 7.143 12.418 50.854 1.00 16.03 208 VAL B C 1
ATOM 4104 O O . VAL B 1 208 ? 6.500 13.468 50.833 1.00 15.15 208 VAL B O 1
ATOM 4108 N N . LYS B 1 209 ? 7.308 11.708 51.963 1.00 16.84 209 LYS B N 1
ATOM 4109 C CA . LYS B 1 209 ? 6.706 12.163 53.210 1.00 17.67 209 LYS B CA 1
ATOM 4110 C C . LYS B 1 209 ? 7.363 13.466 53.651 1.00 16.49 209 LYS B C 1
ATOM 4111 O O . LYS B 1 209 ? 6.691 14.382 54.129 1.00 18.87 209 LYS B O 1
ATOM 4117 N N . SER B 1 210 ? 8.678 13.553 53.481 1.00 15.73 210 SER B N 1
ATOM 4118 C CA . SER B 1 210 ? 9.394 14.758 53.875 1.00 16.44 210 SER B CA 1
ATOM 4119 C C . SER B 1 210 ? 8.974 15.955 53.029 1.00 15.79 210 SER B C 1
ATOM 4120 O O . SER B 1 210 ? 8.835 17.063 53.550 1.00 14.14 210 SER B O 1
ATOM 4123 N N . ILE B 1 211 ? 8.759 15.740 51.732 1.00 13.98 211 ILE B N 1
ATOM 4124 C CA . ILE B 1 211 ? 8.329 16.833 50.859 1.00 12.13 211 ILE B CA 1
ATOM 4125 C C . ILE B 1 211 ? 6.960 17.323 51.334 1.00 12.90 211 ILE B C 1
ATOM 4126 O O . ILE B 1 211 ? 6.738 18.519 51.516 1.00 12.31 211 ILE B O 1
ATOM 4131 N N . LYS B 1 212 ? 6.045 16.383 51.542 1.00 13.38 212 LYS B N 1
ATOM 4132 C CA . LYS B 1 212 ? 4.697 16.731 51.974 1.00 15.43 212 LYS B CA 1
ATOM 4133 C C . LYS B 1 212 ? 4.644 17.373 53.354 1.00 15.21 212 LYS B C 1
ATOM 4134 O O . LYS B 1 212 ? 3.867 18.302 53.577 1.00 16.12 212 LYS B O 1
ATOM 4140 N N . ASP B 1 213 ? 5.468 16.887 54.276 1.00 15.11 213 ASP B N 1
ATOM 4141 C CA . ASP B 1 213 ? 5.475 17.444 55.624 1.00 16.02 213 ASP B CA 1
ATOM 4142 C C . ASP B 1 213 ? 5.944 18.896 55.617 1.00 16.81 213 ASP B C 1
ATOM 4143 O O . ASP B 1 213 ? 5.321 19.755 56.239 1.00 17.35 213 ASP B O 1
ATOM 4148 N N . THR B 1 214 ? 7.036 19.174 54.911 1.00 15.27 214 THR B N 1
ATOM 4149 C CA . THR B 1 214 ? 7.553 20.534 54.846 1.00 15.45 214 THR B CA 1
ATOM 4150 C C . THR B 1 214 ? 6.585 21.452 54.098 1.00 14.93 214 THR B C 1
ATOM 4151 O O . THR B 1 214 ? 6.424 22.620 54.460 1.00 16.53 214 THR B O 1
ATOM 4155 N N . MET B 1 215 ? 5.929 20.929 53.068 1.00 15.65 215 MET B N 1
ATOM 4156 C CA . MET B 1 215 ? 4.978 21.741 52.317 1.00 16.73 215 MET B CA 1
ATOM 4157 C C . MET B 1 215 ? 3.723 21.991 53.159 1.00 18.11 215 MET B C 1
ATOM 4158 O O . MET B 1 215 ? 3.115 23.056 53.070 1.00 17.23 215 MET B O 1
ATOM 4163 N N . ASP B 1 216 ? 3.338 21.015 53.980 1.00 19.82 216 ASP B N 1
ATOM 4164 C CA . ASP B 1 216 ? 2.164 21.184 54.838 1.00 21.90 216 ASP B CA 1
ATOM 4165 C C . ASP B 1 216 ? 2.426 22.338 55.795 1.00 21.97 216 ASP B C 1
ATOM 4166 O O . ASP B 1 216 ? 1.572 23.202 56.000 1.00 21.19 216 ASP B O 1
ATOM 4171 N N . GLU B 1 217 ? 3.615 22.340 56.386 1.00 23.17 217 GLU B N 1
ATOM 4172 C CA . GLU B 1 217 ? 3.996 23.390 57.317 1.00 25.00 217 GLU B CA 1
ATOM 4173 C C . GLU B 1 217 ? 4.012 24.715 56.576 1.00 24.59 217 GLU B C 1
ATOM 4174 O O . GLU B 1 217 ? 3.666 25.757 57.136 1.00 24.50 217 GLU B O 1
ATOM 4180 N N . THR B 1 218 ? 4.415 24.671 55.310 1.00 21.63 218 THR B N 1
ATOM 4181 C CA . THR B 1 218 ? 4.479 25.879 54.503 1.00 19.93 218 THR B CA 1
ATOM 4182 C C . THR B 1 218 ? 3.110 26.488 54.201 1.00 21.03 218 THR B C 1
ATOM 4183 O O . THR B 1 218 ? 2.915 27.689 54.394 1.00 20.76 218 THR B O 1
ATOM 4187 N N . MET B 1 219 ? 2.157 25.683 53.736 1.00 21.05 219 MET B N 1
ATOM 4188 C CA . MET B 1 219 ? 0.851 26.246 53.411 1.00 23.36 219 MET B CA 1
ATOM 4189 C C . MET B 1 219 ? -0.020 26.591 54.619 1.00 23.88 219 MET B C 1
ATOM 4190 O O . MET B 1 219 ? -1.069 27.219 54.471 1.00 23.78 219 MET B O 1
ATOM 4195 N N . ASN B 1 220 ? 0.424 26.200 55.811 1.00 24.78 220 ASN B N 1
ATOM 4196 C CA . ASN B 1 220 ? -0.311 26.527 57.033 1.00 25.49 220 ASN B CA 1
ATOM 4197 C C . ASN B 1 220 ? 0.439 27.612 57.813 1.00 26.52 220 ASN B C 1
ATOM 4198 O O . ASN B 1 220 ? 0.168 27.860 58.987 1.00 26.03 220 ASN B O 1
ATOM 4203 N N . ASN B 1 221 ? 1.389 28.255 57.141 1.00 27.04 221 ASN B N 1
ATOM 4204 C CA . ASN B 1 221 ? 2.168 29.345 57.727 1.00 27.71 221 ASN B CA 1
ATOM 4205 C C . ASN B 1 221 ? 2.456 30.322 56.597 1.00 27.27 221 ASN B C 1
ATOM 4206 O O . ASN B 1 221 ? 3.569 30.830 56.448 1.00 27.56 221 ASN B O 1
ATOM 4211 N N . SER B 1 222 ? 1.418 30.576 55.809 1.00 27.96 222 SER B N 1
ATOM 4212 C CA . SER B 1 222 ? 1.488 31.450 54.648 1.00 30.29 222 SER B CA 1
ATOM 4213 C C . SER B 1 222 ? 1.636 32.948 54.911 1.00 31.35 222 SER B C 1
ATOM 4214 O O . SER B 1 222 ? 2.001 33.695 54.006 1.00 31.78 222 SER B O 1
ATOM 4217 N N . GLU B 1 223 ? 1.358 33.391 56.133 1.00 32.13 223 GLU B N 1
ATOM 4218 C CA . GLU B 1 223 ? 1.458 34.812 56.460 1.00 33.00 223 GLU B CA 1
ATOM 4219 C C . GLU B 1 223 ? 2.805 35.208 57.055 1.00 31.95 223 GLU B C 1
ATOM 4220 O O . GLU B 1 223 ? 3.014 36.367 57.412 1.00 34.25 223 GLU B O 1
ATOM 4226 N N . ASP B 1 224 ? 3.711 34.245 57.161 1.00 30.08 224 ASP B N 1
ATOM 4227 C CA . ASP B 1 224 ? 5.041 34.489 57.714 1.00 28.18 224 ASP B CA 1
ATOM 4228 C C . ASP B 1 224 ? 5.948 34.996 56.595 1.00 28.15 224 ASP B C 1
ATOM 4229 O O . ASP B 1 224 ? 6.682 34.221 55.980 1.00 27.52 224 ASP B O 1
ATOM 4234 N N . LEU B 1 225 ? 5.898 36.303 56.349 1.00 27.13 225 LEU B N 1
ATOM 4235 C CA . LEU B 1 225 ? 6.669 36.940 55.283 1.00 26.75 225 LEU B CA 1
ATOM 4236 C C . LEU B 1 225 ? 8.190 36.823 55.332 1.00 25.77 225 LEU B C 1
ATOM 4237 O O . LEU B 1 225 ? 8.847 36.909 54.294 1.00 25.33 225 LEU B O 1
ATOM 4242 N N . ASN B 1 226 ? 8.762 36.636 56.516 1.00 27.33 226 ASN B N 1
ATOM 4243 C CA . ASN B 1 226 ? 10.212 36.531 56.605 1.00 26.87 226 ASN B CA 1
ATOM 4244 C C . ASN B 1 226 ? 10.717 35.102 56.799 1.00 26.92 226 ASN B C 1
ATOM 4245 O O . ASN B 1 226 ? 11.842 34.891 57.251 1.00 27.95 226 ASN B O 1
ATOM 4250 N N . HIS B 1 227 ? 9.892 34.119 56.456 1.00 25.08 227 HIS B N 1
ATOM 4251 C CA . HIS B 1 227 ? 10.315 32.730 56.579 1.00 24.45 227 HIS B CA 1
ATOM 4252 C C . HIS B 1 227 ? 10.586 32.190 55.180 1.00 22.78 227 HIS B C 1
ATOM 4253 O O . HIS B 1 227 ? 9.737 32.284 54.298 1.00 22.75 227 HIS B O 1
ATOM 4260 N N . LEU B 1 228 ? 11.776 31.634 54.984 1.00 20.03 228 LEU B N 1
ATOM 4261 C CA . LEU B 1 228 ? 12.168 31.090 53.691 1.00 19.05 228 LEU B CA 1
ATOM 4262 C C . LEU B 1 228 ? 12.009 29.571 53.721 1.00 16.92 228 LEU B C 1
ATOM 4263 O O . LEU B 1 228 ? 12.588 28.906 54.576 1.00 16.07 228 LEU B O 1
ATOM 4268 N N . TYR B 1 229 ? 11.219 29.035 52.796 1.00 15.66 229 TYR B N 1
ATOM 4269 C CA . TYR B 1 229 ? 10.996 27.591 52.703 1.00 15.27 229 TYR B CA 1
ATOM 4270 C C . TYR B 1 229 ? 11.563 27.067 51.387 1.00 15.77 229 TYR B C 1
ATOM 4271 O O . TYR B 1 229 ? 11.119 27.480 50.316 1.00 17.08 229 TYR B O 1
ATOM 4280 N N . ILE B 1 230 ? 12.538 26.164 51.472 1.00 13.77 230 ILE B N 1
ATOM 4281 C CA . ILE B 1 230 ? 13.152 25.577 50.280 1.00 12.63 230 ILE B CA 1
ATOM 4282 C C . ILE B 1 230 ? 12.916 24.073 50.363 1.00 13.14 230 ILE B C 1
ATOM 4283 O O . ILE B 1 230 ? 13.422 23.401 51.262 1.00 12.59 230 ILE B O 1
ATOM 4288 N N . ASN B 1 231 ? 12.150 23.563 49.404 1.00 11.86 231 ASN B N 1
ATOM 4289 C CA . ASN B 1 231 ? 11.749 22.160 49.372 1.00 12.46 231 ASN B CA 1
ATOM 4290 C C . ASN B 1 231 ? 12.272 21.443 48.126 1.00 12.48 231 ASN B C 1
ATOM 4291 O O . ASN B 1 231 ? 11.753 21.648 47.029 1.00 12.32 231 ASN B O 1
ATOM 4296 N N . PHE B 1 232 ? 13.290 20.600 48.299 1.00 11.96 232 PHE B N 1
ATOM 4297 C CA . PHE B 1 232 ? 13.868 19.856 47.179 1.00 12.79 232 PHE B CA 1
ATOM 4298 C C . PHE B 1 232 ? 13.090 18.566 46.937 1.00 11.92 232 PHE B C 1
ATOM 4299 O O . PHE B 1 232 ? 13.067 17.678 47.789 1.00 13.75 232 PHE B O 1
ATOM 4307 N N . THR B 1 233 ? 12.461 18.456 45.772 1.00 9.50 233 THR B N 1
ATOM 4308 C CA . THR B 1 233 ? 11.701 17.258 45.446 1.00 10.00 233 THR B CA 1
ATOM 4309 C C . THR B 1 233 ? 12.593 16.232 44.759 1.00 11.32 233 THR B C 1
ATOM 4310 O O . THR B 1 233 ? 12.189 15.087 44.538 1.00 10.65 233 THR B O 1
ATOM 4314 N N . SER B 1 234 ? 13.807 16.658 44.428 1.00 11.32 234 SER B N 1
ATOM 4315 C CA . SER B 1 234 ? 14.795 15.810 43.766 1.00 13.30 234 SER B CA 1
ATOM 4316 C C . SER B 1 234 ? 15.363 14.735 44.698 1.00 14.04 234 SER B C 1
ATOM 4317 O O . SER B 1 234 ? 15.487 14.949 45.902 1.00 12.97 234 SER B O 1
ATOM 4320 N N . LEU B 1 235 ? 15.714 13.583 44.130 1.00 14.51 235 LEU B N 1
ATOM 4321 C CA . LEU B 1 235 ? 16.267 12.470 44.902 1.00 15.65 235 LEU B CA 1
ATOM 4322 C C . LEU B 1 235 ? 17.456 11.888 44.129 1.00 16.70 235 LEU B C 1
ATOM 4323 O O . LEU B 1 235 ? 17.388 11.717 42.911 1.00 16.12 235 LEU B O 1
ATOM 4328 N N . SER B 1 236 ? 18.546 11.598 44.836 1.00 18.58 236 SER B N 1
ATOM 4329 C CA . SER B 1 236 ? 19.757 11.079 44.201 1.00 20.65 236 SER B CA 1
ATOM 4330 C C . SER B 1 236 ? 19.602 9.692 43.587 1.00 21.54 236 SER B C 1
ATOM 4331 O O . SER B 1 236 ? 18.787 8.882 44.034 1.00 19.77 236 SER B O 1
ATOM 4334 N N . SER B 1 237 ? 20.413 9.431 42.564 1.00 20.51 237 SER B N 1
ATOM 4335 C CA . SER B 1 237 ? 20.388 8.174 41.824 1.00 22.53 237 SER B CA 1
ATOM 4336 C C . SER B 1 237 ? 20.739 6.910 42.598 1.00 24.32 237 SER B C 1
ATOM 4337 O O . SER B 1 237 ? 21.492 6.942 43.571 1.00 25.56 237 SER B O 1
ATOM 4340 N N . GLY B 1 238 ? 20.188 5.793 42.133 1.00 25.14 238 GLY B N 1
ATOM 4341 C CA . GLY B 1 238 ? 20.450 4.508 42.752 1.00 27.42 238 GLY B CA 1
ATOM 4342 C C . GLY B 1 238 ? 21.405 3.709 41.887 1.00 29.59 238 GLY B C 1
ATOM 4343 O O . GLY B 1 238 ? 21.776 2.586 42.227 1.00 31.30 238 GLY B O 1
ATOM 4344 N N . GLY B 1 239 ? 21.789 4.287 40.751 1.00 30.41 239 GLY B N 1
ATOM 4345 C CA . GLY B 1 239 ? 22.719 3.621 39.857 1.00 31.31 239 GLY B CA 1
ATOM 4346 C C . GLY B 1 239 ? 22.120 2.854 38.693 1.00 32.11 239 GLY B C 1
ATOM 4347 O O . GLY B 1 239 ? 22.853 2.388 37.819 1.00 32.65 239 GLY B O 1
ATOM 4348 N N . THR B 1 240 ? 20.798 2.718 38.665 1.00 31.89 240 THR B N 1
ATOM 4349 C CA . THR B 1 240 ? 20.146 1.989 37.583 1.00 31.73 240 THR B CA 1
ATOM 4350 C C . THR B 1 240 ? 19.118 2.856 36.876 1.00 32.64 240 THR B C 1
ATOM 4351 O O . THR B 1 240 ? 18.839 3.978 37.299 1.00 31.74 240 THR B O 1
ATOM 4355 N N . ALA B 1 241 ? 18.550 2.326 35.799 1.00 32.81 241 ALA B N 1
ATOM 4356 C CA . ALA B 1 241 ? 17.551 3.055 35.034 1.00 33.75 241 ALA B CA 1
ATOM 4357 C C . ALA B 1 241 ? 16.228 3.157 35.790 1.00 33.80 241 ALA B C 1
ATOM 4358 O O . ALA B 1 241 ? 15.446 4.079 35.551 1.00 35.22 241 ALA B O 1
ATOM 4360 N N . TRP B 1 242 ? 15.973 2.220 36.700 1.00 32.28 242 TRP B N 1
ATOM 4361 C CA . TRP B 1 242 ? 14.726 2.243 37.457 1.00 31.43 242 TRP B CA 1
ATOM 4362 C C . TRP B 1 242 ? 14.774 3.056 38.749 1.00 29.49 242 TRP B C 1
ATOM 4363 O O . TRP B 1 242 ? 13.737 3.308 39.356 1.00 28.12 242 TRP B O 1
ATOM 4374 N N . ASN B 1 243 ? 15.966 3.458 39.179 1.00 26.16 243 ASN B N 1
ATOM 4375 C CA . ASN B 1 243 ? 16.080 4.269 40.386 1.00 22.81 243 ASN B CA 1
ATOM 4376 C C . ASN B 1 243 ? 16.943 5.504 40.142 1.00 20.95 243 ASN B C 1
ATOM 4377 O O . ASN B 1 243 ? 17.608 6.003 41.047 1.00 20.28 243 ASN B O 1
ATOM 4382 N N . SER B 1 244 ? 16.922 5.987 38.906 1.00 18.32 244 SER B N 1
ATOM 4383 C CA . SER B 1 244 ? 17.680 7.169 38.521 1.00 17.85 244 SER B CA 1
ATOM 4384 C C . SER B 1 244 ? 16.879 8.401 38.932 1.00 16.91 244 SER B C 1
ATOM 4385 O O . SER B 1 244 ? 15.720 8.290 39.332 1.00 15.51 244 SER B O 1
ATOM 4388 N N . PRO B 1 245 ? 17.485 9.594 38.839 1.00 15.71 245 PRO B N 1
ATOM 4389 C CA . PRO B 1 245 ? 16.748 10.804 39.216 1.00 16.06 245 PRO B CA 1
ATOM 4390 C C . PRO B 1 245 ? 15.509 10.970 38.334 1.00 16.18 245 PRO B C 1
ATOM 4391 O O . PRO B 1 245 ? 14.486 11.497 38.775 1.00 16.17 245 PRO B O 1
ATOM 4395 N N . TYR B 1 246 ? 15.611 10.515 37.087 1.00 15.70 246 TYR B N 1
ATOM 4396 C CA . TYR B 1 246 ? 14.498 10.607 36.144 1.00 15.56 246 TYR B CA 1
ATOM 4397 C C . TYR B 1 246 ? 13.366 9.677 36.568 1.00 15.20 246 TYR B C 1
ATOM 4398 O O . TYR B 1 246 ? 12.192 10.037 36.504 1.00 14.63 246 TYR B O 1
ATOM 4407 N N . SER B 1 247 ? 13.719 8.471 36.993 1.00 14.52 247 SER B N 1
ATOM 4408 C CA . SER B 1 247 ? 12.715 7.511 37.425 1.00 14.63 247 SER B CA 1
ATOM 4409 C C . SER B 1 247 ? 11.921 8.071 38.610 1.00 15.11 247 SER B C 1
ATOM 4410 O O . SER B 1 247 ? 10.683 8.076 38.603 1.00 13.04 247 SER B O 1
ATOM 4413 N N . TYR B 1 248 ? 12.635 8.560 39.620 1.00 13.93 248 TYR B N 1
ATOM 4414 C CA . TYR B 1 248 ? 11.984 9.123 40.795 1.00 13.49 248 TYR B CA 1
ATOM 4415 C C . TYR B 1 248 ? 11.173 10.365 40.450 1.00 12.51 248 TYR B C 1
ATOM 4416 O O . TYR B 1 248 ? 10.043 10.521 40.906 1.00 13.20 248 TYR B O 1
ATOM 4425 N N . ALA B 1 249 ? 11.752 11.251 39.649 1.00 12.38 249 ALA B N 1
ATOM 4426 C CA . ALA B 1 249 ? 11.066 12.478 39.268 1.00 13.11 249 ALA B CA 1
ATOM 4427 C C . ALA B 1 249 ? 9.759 12.218 38.526 1.00 13.59 249 ALA B C 1
ATOM 4428 O O . ALA B 1 249 ? 8.776 12.938 38.724 1.00 13.82 249 ALA B O 1
ATOM 4430 N N . SER B 1 250 ? 9.742 11.187 37.686 1.00 13.48 250 SER B N 1
ATOM 4431 C CA . SER B 1 250 ? 8.550 10.864 36.903 1.00 12.93 250 SER B CA 1
ATOM 4432 C C . SER B 1 250 ? 7.348 10.525 37.777 1.00 14.73 250 SER B C 1
ATOM 4433 O O . SER B 1 250 ? 6.209 10.612 37.326 1.00 14.21 250 SER B O 1
ATOM 4436 N N . SER B 1 251 ? 7.603 10.127 39.018 1.00 15.34 251 SER B N 1
ATOM 4437 C CA . SER B 1 251 ? 6.520 9.804 39.939 1.00 16.68 251 SER B CA 1
ATOM 4438 C C . SER B 1 251 ? 6.305 10.922 40.963 1.00 16.02 251 SER B C 1
ATOM 4439 O O . SER B 1 251 ? 5.166 11.300 41.250 1.00 15.50 251 SER B O 1
ATOM 4442 N N . ILE B 1 252 ? 7.397 11.464 41.496 1.00 14.63 252 ILE B N 1
ATOM 4443 C CA . ILE B 1 252 ? 7.315 12.527 42.497 1.00 12.28 252 ILE B CA 1
ATOM 4444 C C . ILE B 1 252 ? 6.730 13.840 41.984 1.00 12.30 252 ILE B C 1
ATOM 4445 O O . ILE B 1 252 ? 5.895 14.442 42.654 1.00 12.88 252 ILE B O 1
ATOM 4450 N N . ASN B 1 253 ? 7.159 14.289 40.807 1.00 10.86 253 ASN B N 1
ATOM 4451 C CA . ASN B 1 253 ? 6.651 15.550 40.273 1.00 11.95 253 ASN B CA 1
ATOM 4452 C C . ASN B 1 253 ? 5.121 15.606 40.158 1.00 13.14 253 ASN B C 1
ATOM 4453 O O . ASN B 1 253 ? 4.499 16.554 40.639 1.00 13.17 253 ASN B O 1
ATOM 4458 N N . PRO B 1 254 ? 4.497 14.597 39.527 1.00 14.12 254 PRO B N 1
ATOM 4459 C CA . PRO B 1 254 ? 3.032 14.579 39.383 1.00 15.33 254 PRO B CA 1
ATOM 4460 C C . PRO B 1 254 ? 2.324 14.414 40.734 1.00 14.52 254 PRO B C 1
ATOM 4461 O O . PRO B 1 254 ? 1.249 14.975 40.961 1.00 13.93 254 PRO B O 1
ATOM 4465 N N . GLU B 1 255 ? 2.924 13.628 41.622 1.00 13.53 255 GLU B N 1
ATOM 4466 C CA . GLU B 1 255 ? 2.342 13.386 42.941 1.00 14.65 255 GLU B CA 1
ATOM 4467 C C . GLU B 1 255 ? 2.242 14.676 43.746 1.00 13.87 255 GLU B C 1
ATOM 4468 O O . GLU B 1 255 ? 1.179 15.012 44.272 1.00 13.55 255 GLU B O 1
ATOM 4474 N N . ILE B 1 256 ? 3.354 15.399 43.836 1.00 14.09 256 ILE B N 1
ATOM 4475 C CA . ILE B 1 256 ? 3.380 16.646 44.588 1.00 14.12 256 ILE B CA 1
ATOM 4476 C C . ILE B 1 256 ? 2.539 17.710 43.892 1.00 14.09 256 ILE B C 1
ATOM 4477 O O . ILE B 1 256 ? 1.855 18.493 44.547 1.00 15.03 256 ILE B O 1
ATOM 4482 N N . ALA B 1 257 ? 2.589 17.735 42.564 1.00 14.04 257 ALA B N 1
ATOM 4483 C CA . ALA B 1 257 ? 1.813 18.701 41.803 1.00 14.41 257 ALA B CA 1
ATOM 4484 C C . ALA B 1 257 ? 0.334 18.509 42.117 1.00 15.62 257 ALA B C 1
ATOM 4485 O O . ALA B 1 257 ? -0.404 19.478 42.288 1.00 15.72 257 ALA B O 1
ATOM 4487 N N . ASN B 1 258 ? -0.094 17.254 42.206 1.00 15.32 258 ASN B N 1
ATOM 4488 C CA . ASN B 1 258 ? -1.493 16.975 42.496 1.00 16.72 258 ASN B CA 1
ATOM 4489 C C . ASN B 1 258 ? -1.889 17.414 43.905 1.00 16.71 258 ASN B C 1
ATOM 4490 O O . ASN B 1 258 ? -3.022 17.843 44.122 1.00 17.20 258 ASN B O 1
ATOM 4495 N N . ASP B 1 259 ? -0.966 17.309 44.861 1.00 17.12 259 ASP B N 1
ATOM 4496 C CA . ASP B 1 259 ? -1.260 17.732 46.231 1.00 17.74 259 ASP B CA 1
ATOM 4497 C C . ASP B 1 259 ? -1.629 19.207 46.211 1.00 17.76 259 ASP B C 1
ATOM 4498 O O . ASP B 1 259 ? -2.614 19.623 46.825 1.00 18.45 259 ASP B O 1
ATOM 4503 N N . ILE B 1 260 ? -0.822 19.993 45.505 1.00 17.20 260 ILE B N 1
ATOM 4504 C CA . ILE B 1 260 ? -1.044 21.431 45.403 1.00 15.40 260 ILE B CA 1
ATOM 4505 C C . ILE B 1 260 ? -2.351 21.738 44.673 1.00 16.95 260 ILE B C 1
ATOM 4506 O O . ILE B 1 260 ? -3.137 22.583 45.106 1.00 17.77 260 ILE B O 1
ATOM 4511 N N . LYS B 1 261 ? -2.578 21.048 43.563 1.00 17.33 261 LYS B N 1
ATOM 4512 C CA . LYS B 1 261 ? -3.788 21.241 42.775 1.00 18.61 261 LYS B CA 1
ATOM 4513 C C . LYS B 1 261 ? -5.051 20.958 43.590 1.00 19.55 261 LYS B C 1
ATOM 4514 O O . LYS B 1 261 ? -6.015 21.724 43.549 1.00 19.99 261 LYS B O 1
ATOM 4520 N N . GLN B 1 262 ? -5.042 19.862 44.336 1.00 20.49 262 GLN B N 1
ATOM 4521 C CA . GLN B 1 262 ? -6.206 19.492 45.132 1.00 22.40 262 GLN B CA 1
ATOM 4522 C C . GLN B 1 262 ? -6.433 20.389 46.343 1.00 22.33 262 GLN B C 1
ATOM 4523 O O . GLN B 1 262 ? -7.577 20.704 46.677 1.00 22.68 262 GLN B O 1
ATOM 4529 N N . LYS B 1 263 ? -5.355 20.805 46.997 1.00 22.18 263 LYS B N 1
ATOM 4530 C CA . LYS B 1 263 ? -5.473 21.666 48.168 1.00 24.12 263 LYS B CA 1
ATOM 4531 C C . LYS B 1 263 ? -5.696 23.135 47.812 1.00 24.96 263 LYS B C 1
ATOM 4532 O O . LYS B 1 263 ? -6.387 23.857 48.534 1.00 24.71 263 LYS B O 1
ATOM 4538 N N . ASN B 1 264 ? -5.106 23.571 46.702 1.00 24.54 264 ASN B N 1
ATOM 4539 C CA . ASN B 1 264 ? -5.227 24.953 46.239 1.00 25.71 264 ASN B CA 1
ATOM 4540 C C . ASN B 1 264 ? -4.838 25.942 47.343 1.00 24.64 264 ASN B C 1
ATOM 4541 O O . ASN B 1 264 ? -5.623 26.819 47.704 1.00 26.03 264 ASN B O 1
ATOM 4546 N N . PRO B 1 265 ? -3.611 25.815 47.886 1.00 23.42 265 PRO B N 1
ATOM 4547 C CA . PRO B 1 265 ? -3.074 26.668 48.954 1.00 21.79 265 PRO B CA 1
ATOM 4548 C C . PRO B 1 265 ? -2.613 28.051 48.487 1.00 21.09 265 PRO B C 1
ATOM 4549 O O . PRO B 1 265 ? -2.568 28.322 47.286 1.00 22.17 265 PRO B O 1
ATOM 4553 N N . THR B 1 266 ? -2.270 28.917 49.440 1.00 20.20 266 THR B N 1
ATOM 4554 C CA . THR B 1 266 ? -1.804 30.263 49.113 1.00 20.27 266 THR B CA 1
ATOM 4555 C C . THR B 1 266 ? -0.278 30.370 49.139 1.00 19.36 266 THR B C 1
ATOM 4556 O O . THR B 1 266 ? 0.278 31.419 48.830 1.00 18.64 266 THR B O 1
ATOM 4560 N N . ARG B 1 267 ? 0.392 29.283 49.518 1.00 18.34 267 ARG B N 1
ATOM 4561 C CA . ARG B 1 267 ? 1.856 29.235 49.534 1.00 18.69 267 ARG B CA 1
ATOM 4562 C C . ARG B 1 267 ? 2.380 27.810 49.656 1.00 17.53 267 ARG B C 1
ATOM 4563 O O . ARG B 1 267 ? 1.865 27.018 50.444 1.00 16.50 267 ARG B O 1
ATOM 4571 N N . VAL B 1 268 ? 3.410 27.495 48.873 1.00 14.73 268 VAL B N 1
ATOM 4572 C CA . VAL B 1 268 ? 4.015 26.165 48.901 1.00 14.42 268 VAL B CA 1
ATOM 4573 C C . VAL B 1 268 ? 5.545 26.208 49.002 1.00 13.18 268 VAL B C 1
ATOM 4574 O O . VAL B 1 268 ? 6.197 25.166 49.077 1.00 13.61 268 VAL B O 1
ATOM 4578 N N . GLY B 1 269 ? 6.109 27.415 49.006 1.00 13.76 269 GLY B N 1
ATOM 4579 C CA . GLY B 1 269 ? 7.549 27.580 49.132 1.00 14.07 269 GLY B CA 1
ATOM 4580 C C . GLY B 1 269 ? 8.347 27.574 47.840 1.00 12.41 269 GLY B C 1
ATOM 4581 O O . GLY B 1 269 ? 7.791 27.690 46.746 1.00 13.99 269 GLY B O 1
ATOM 4582 N N . TRP B 1 270 ? 9.666 27.477 47.979 1.00 12.76 270 TRP B N 1
ATOM 4583 C CA . TRP B 1 270 ? 10.568 27.414 46.838 1.00 11.75 270 TRP B CA 1
ATOM 4584 C C . TRP B 1 270 ? 10.758 25.922 46.600 1.00 12.56 270 TRP B C 1
ATOM 4585 O O . TRP B 1 270 ? 11.497 25.257 47.324 1.00 13.58 270 TRP B O 1
ATOM 4596 N N . VAL B 1 271 ? 10.078 25.414 45.581 1.00 12.69 271 VAL B N 1
ATOM 4597 C CA . VAL B 1 271 ? 10.104 23.994 45.248 1.00 10.62 271 VAL B CA 1
ATOM 4598 C C . VAL B 1 271 ? 11.127 23.734 44.146 1.00 11.38 271 VAL B C 1
ATOM 4599 O O . VAL B 1 271 ? 10.905 24.084 42.986 1.00 11.46 271 VAL B O 1
ATOM 4603 N N . ILE B 1 272 ? 12.248 23.125 44.530 1.00 11.83 272 ILE B N 1
ATOM 4604 C CA . ILE B 1 272 ? 13.348 22.830 43.610 1.00 11.81 272 ILE B CA 1
ATOM 4605 C C . ILE B 1 272 ? 13.216 21.397 43.125 1.00 12.06 272 ILE B C 1
ATOM 4606 O O . ILE B 1 272 ? 13.376 20.449 43.901 1.00 12.38 272 ILE B O 1
ATOM 4611 N N . GLN B 1 273 ? 12.951 21.245 41.828 1.00 12.38 273 GLN B N 1
ATOM 4612 C CA . GLN B 1 273 ? 12.710 19.932 41.243 1.00 9.70 273 GLN B CA 1
ATOM 4613 C C . GLN B 1 273 ? 13.659 19.455 40.151 1.00 10.81 273 GLN B C 1
ATOM 4614 O O . GLN B 1 273 ? 14.401 20.231 39.541 1.00 9.81 273 GLN B O 1
ATOM 4620 N N . ASP B 1 274 ? 13.608 18.151 39.903 1.00 11.35 274 ASP B N 1
ATOM 4621 C CA . ASP B 1 274 ? 14.391 17.551 38.841 1.00 11.16 274 ASP B CA 1
ATOM 4622 C C . ASP B 1 274 ? 13.469 17.492 37.643 1.00 11.90 274 ASP B C 1
ATOM 4623 O O . ASP B 1 274 ? 12.241 17.534 37.774 1.00 10.37 274 ASP B O 1
ATOM 4628 N N . TYR B 1 275 ? 14.079 17.398 36.475 1.00 11.06 275 TYR B N 1
ATOM 4629 C CA . TYR B 1 275 ? 13.368 17.279 35.221 1.00 11.92 275 TYR B CA 1
ATOM 4630 C C . TYR B 1 275 ? 12.145 18.145 34.976 1.00 11.81 275 TYR B C 1
ATOM 4631 O O . TYR B 1 275 ? 11.025 17.647 34.837 1.00 12.22 275 TYR B O 1
ATOM 4640 N N . ILE B 1 276 ? 12.356 19.453 34.918 1.00 11.48 276 ILE B N 1
ATOM 4641 C CA . ILE B 1 276 ? 11.253 20.339 34.603 1.00 12.93 276 ILE B CA 1
ATOM 4642 C C . ILE B 1 276 ? 10.990 20.082 33.110 1.00 13.34 276 ILE B C 1
ATOM 4643 O O . ILE B 1 276 ? 11.897 20.163 32.279 1.00 13.73 276 ILE B O 1
ATOM 4648 N N . ASN B 1 277 ? 9.759 19.698 32.793 1.00 12.52 277 ASN B N 1
ATOM 4649 C CA . ASN B 1 277 ? 9.349 19.426 31.421 1.00 12.25 277 ASN B CA 1
ATOM 4650 C C . ASN B 1 277 ? 7.826 19.441 31.385 1.00 11.54 277 ASN B C 1
ATOM 4651 O O . ASN B 1 277 ? 7.194 19.861 32.348 1.00 13.79 277 ASN B O 1
ATOM 4656 N N . GLU B 1 278 ? 7.236 18.986 30.285 1.00 12.72 278 GLU B N 1
ATOM 4657 C CA . GLU B 1 278 ? 5.778 18.972 30.168 1.00 12.93 278 GLU B CA 1
ATOM 4658 C C . GLU B 1 278 ? 5.277 17.553 29.925 1.00 13.65 278 GLU B C 1
ATOM 4659 O O . GLU B 1 278 ? 4.230 17.346 29.313 1.00 13.46 278 GLU B O 1
ATOM 4665 N N . LYS B 1 279 ? 6.019 16.576 30.432 1.00 13.66 279 LYS B N 1
ATOM 4666 C CA . LYS B 1 279 ? 5.668 15.175 30.239 1.00 15.37 279 LYS B CA 1
ATOM 4667 C C . LYS B 1 279 ? 4.612 14.637 31.207 1.00 16.59 279 LYS B C 1
ATOM 4668 O O . LYS B 1 279 ? 3.701 13.907 30.806 1.00 15.30 279 LYS B O 1
ATOM 4674 N N . TRP B 1 280 ? 4.727 15.009 32.477 1.00 16.03 280 TRP B N 1
ATOM 4675 C CA . TRP B 1 280 ? 3.813 14.510 33.498 1.00 18.19 280 TRP B CA 1
ATOM 4676 C C . TRP B 1 280 ? 2.804 15.540 33.988 1.00 19.84 280 TRP B C 1
ATOM 4677 O O . TRP B 1 280 ? 3.135 16.710 34.180 1.00 21.48 280 TRP B O 1
ATOM 4688 N N . SER B 1 281 ? 1.572 15.091 34.194 1.00 20.44 281 SER B N 1
ATOM 4689 C CA . SER B 1 281 ? 0.499 15.963 34.655 1.00 22.64 281 SER B CA 1
ATOM 4690 C C . SER B 1 281 ? -0.089 15.468 35.974 1.00 21.33 281 SER B C 1
ATOM 4691 O O . SER B 1 281 ? -0.214 14.263 36.187 1.00 21.57 281 SER B O 1
ATOM 4694 N N . PRO B 1 282 ? -0.446 16.394 36.884 1.00 20.37 282 PRO B N 1
ATOM 4695 C CA . PRO B 1 282 ? -0.321 17.849 36.730 1.00 17.62 282 PRO B CA 1
ATOM 4696 C C . PRO B 1 282 ? 1.151 18.262 36.721 1.00 16.42 282 PRO B C 1
ATOM 4697 O O . PRO B 1 282 ? 2.015 17.498 37.162 1.00 15.16 282 PRO B O 1
ATOM 4701 N N . LEU B 1 283 ? 1.424 19.469 36.230 1.00 16.23 283 LEU B N 1
ATOM 4702 C CA . LEU B 1 283 ? 2.786 19.990 36.157 1.00 14.97 283 LEU B CA 1
ATOM 4703 C C . LEU B 1 283 ? 3.159 20.664 37.469 1.00 14.09 283 LEU B C 1
ATOM 4704 O O . LEU B 1 283 ? 2.519 21.631 37.880 1.00 13.20 283 LEU B O 1
ATOM 4709 N N . LEU B 1 284 ? 4.208 20.169 38.117 1.00 13.53 284 LEU B N 1
ATOM 4710 C CA . LEU B 1 284 ? 4.625 20.722 39.399 1.00 14.16 284 LEU B CA 1
ATOM 4711 C C . LEU B 1 284 ? 4.907 22.219 39.391 1.00 14.31 284 LEU B C 1
ATOM 4712 O O . LEU B 1 284 ? 4.282 22.971 40.137 1.00 14.37 284 LEU B O 1
ATOM 4717 N N . TYR B 1 285 ? 5.842 22.663 38.556 1.00 15.10 285 TYR B N 1
ATOM 4718 C CA . TYR B 1 285 ? 6.177 24.086 38.526 1.00 14.82 285 TYR B CA 1
ATOM 4719 C C . TYR B 1 285 ? 4.974 24.975 38.231 1.00 15.21 285 TYR B C 1
ATOM 4720 O O . TYR B 1 285 ? 4.893 26.100 38.731 1.00 13.93 285 TYR B O 1
ATOM 4729 N N . GLN B 1 286 ? 4.044 24.478 37.421 1.00 14.58 286 GLN B N 1
ATOM 4730 C CA . GLN B 1 286 ? 2.859 25.254 37.083 1.00 15.69 286 GLN B CA 1
ATOM 4731 C C . GLN B 1 286 ? 1.976 25.446 38.310 1.00 14.06 286 GLN B C 1
ATOM 4732 O O . GLN B 1 286 ? 1.510 26.555 38.579 1.00 14.46 286 GLN B O 1
ATOM 4738 N N . GLU B 1 287 ? 1.755 24.370 39.061 1.00 13.16 287 GLU B N 1
ATOM 4739 C CA . GLU B 1 287 ? 0.927 24.450 40.262 1.00 12.96 287 GLU B CA 1
ATOM 4740 C C . GLU B 1 287 ? 1.602 25.326 41.320 1.00 13.48 287 GLU B C 1
ATOM 4741 O O . GLU B 1 287 ? 0.929 26.021 42.086 1.00 13.21 287 GLU B O 1
ATOM 4747 N N . VAL B 1 288 ? 2.934 25.292 41.358 1.00 13.16 288 VAL B N 1
ATOM 4748 C CA . VAL B 1 288 ? 3.687 26.108 42.305 1.00 12.80 288 VAL B CA 1
ATOM 4749 C C . VAL B 1 288 ? 3.467 27.579 41.966 1.00 13.44 288 VAL B C 1
ATOM 4750 O O . VAL B 1 288 ? 3.269 28.408 42.852 1.00 14.28 288 VAL B O 1
ATOM 4754 N N . ILE B 1 289 ? 3.499 27.899 40.677 1.00 13.52 289 ILE B N 1
ATOM 4755 C CA . ILE B 1 289 ? 3.304 29.277 40.238 1.00 13.34 289 ILE B CA 1
ATOM 4756 C C . ILE B 1 289 ? 1.885 29.743 40.552 1.00 13.69 289 ILE B C 1
ATOM 4757 O O . ILE B 1 289 ? 1.678 30.866 41.024 1.00 13.33 289 ILE B O 1
ATOM 4762 N N . ARG B 1 290 ? 0.912 28.877 40.298 1.00 13.33 290 ARG B N 1
ATOM 4763 C CA . ARG B 1 290 ? -0.486 29.213 40.540 1.00 14.17 290 ARG B CA 1
ATOM 4764 C C . ARG B 1 290 ? -0.799 29.464 42.007 1.00 16.33 290 ARG B C 1
ATOM 4765 O O . ARG B 1 290 ? -1.799 30.111 42.326 1.00 16.63 290 ARG B O 1
ATOM 4773 N N . ALA B 1 291 ? 0.053 28.960 42.896 1.00 15.54 291 ALA B N 1
ATOM 4774 C CA . ALA B 1 291 ? -0.167 29.137 44.325 1.00 15.75 291 ALA B CA 1
ATOM 4775 C C . ALA B 1 291 ? 0.066 30.575 44.776 1.00 17.49 291 ALA B C 1
ATOM 4776 O O . ALA B 1 291 ? -0.067 30.881 45.961 1.00 17.15 291 ALA B O 1
ATOM 4778 N N . ASN B 1 292 ? 0.410 31.454 43.836 1.00 15.28 292 ASN B N 1
ATOM 4779 C CA . ASN B 1 292 ? 0.638 32.864 44.154 1.00 16.27 292 ASN B CA 1
ATOM 4780 C C . ASN B 1 292 ? -0.600 33.691 43.840 1.00 17.07 292 ASN B C 1
ATOM 4781 O O . ASN B 1 292 ? -0.560 34.919 43.874 1.00 17.16 292 ASN B O 1
ATOM 4786 N N . LYS B 1 293 ? -1.698 33.013 43.530 1.00 19.70 293 LYS B N 1
ATOM 4787 C CA . LYS B 1 293 ? -2.945 33.693 43.195 1.00 20.82 293 LYS B CA 1
ATOM 4788 C C . LYS B 1 293 ? -3.393 34.724 44.237 1.00 22.36 293 LYS B C 1
ATOM 4789 O O . LYS B 1 293 ? -3.915 35.779 43.878 1.00 21.10 293 LYS B O 1
ATOM 4795 N N . SER B 1 294 ? -3.179 34.433 45.519 1.00 22.70 294 SER B N 1
ATOM 4796 C CA . SER B 1 294 ? -3.597 35.353 46.578 1.00 22.84 294 SER B CA 1
ATOM 4797 C C . SER B 1 294 ? -2.750 36.625 46.670 1.00 22.91 294 SER B C 1
ATOM 4798 O O . SER B 1 294 ? -3.200 37.635 47.210 1.00 23.77 294 SER B O 1
ATOM 4801 N N . LEU B 1 295 ? -1.532 36.581 46.144 1.00 21.85 295 LEU B N 1
ATOM 4802 C CA . LEU B 1 295 ? -0.647 37.741 46.195 1.00 22.85 295 LEU B CA 1
ATOM 4803 C C . LEU B 1 295 ? -1.026 38.835 45.199 1.00 23.81 295 LEU B C 1
ATOM 4804 O O . LEU B 1 295 ? -0.677 39.997 45.386 1.00 26.71 295 LEU B O 1
ATOM 4809 N N . ILE B 1 296 ? -1.739 38.462 44.144 1.00 27.48 296 ILE B N 1
ATOM 4810 C CA . ILE B 1 296 ? -2.148 39.424 43.127 1.00 30.00 296 ILE B CA 1
ATOM 4811 C C . ILE B 1 296 ? -3.231 40.365 43.644 1.00 31.40 296 ILE B C 1
ATOM 4812 O O . ILE B 1 296 ? -2.975 41.589 43.689 1.00 34.29 296 ILE B O 1
#

Organism: Bacillus thuringiensis (NCBI:txid1428)

Solvent-accessible surface area: 23860 Å² total; per-residue (Å²): 147,68,54,76,111,60,3,71,73,51,26,66,0,0,99,3,2,47,83,103,24,12,0,0,11,0,0,0,0,0,0,28,6,0,2,0,25,73,6,157,70,101,125,61,57,34,136,2,20,5,1,70,93,70,2,63,49,1,0,50,30,0,0,0,6,0,5,0,35,0,46,0,10,66,97,32,43,0,20,2,6,57,22,81,68,85,2,115,0,44,0,81,58,0,7,77,58,0,68,90,0,6,160,73,7,84,10,0,0,0,0,0,6,0,61,84,37,84,126,37,70,180,62,26,153,37,52,7,10,47,3,0,17,130,54,6,4,100,35,116,26,2,5,78,76,63,14,35,6,72,0,26,74,0,53,25,77,0,0,0,5,6,30,11,88,54,45,124,93,75,0,0,0,54,63,20,177,42,15,88,32,85,56,20,92,39,78,18,4,154,69,0,61,0,5,0,0,15,41,73,117,29,102,75,112,63,0,19,123,5,0,64,68,8,3,62,86,1,28,142,46,10,139,38,88,56,21,0,2,4,2,9,3,7,5,47,20,40,20,42,78,200,28,10,5,64,28,39,5,39,49,0,7,23,65,0,0,50,21,5,121,144,117,88,16,51,0,1,0,1,0,2,2,2,10,1,6,117,133,33,98,20,26,3,3,27,14,0,0,79,3,0,81,70,24,56,122,77,53,80,111,30,3,77,66,53,28,62,0,0,82,5,1,49,74,102,21,12,0,0,10,0,0,0,0,1,0,28,4,0,2,0,30,79,6,153,69,90,112,60,56,39,137,2,21,5,0,55,96,70,4,68,46,0,0,46,20,0,0,0,5,0,4,0,34,0,46,1,13,78,95,78,43,0,18,1,6,51,20,86,56,90,2,107,2,35,0,105,70,0,8,54,66,0,69,101,0,6,157,72,8,87,14,0,0,0,0,0,6,0,62,84,34,73,123,44,64,196,71,27,148,35,52,6,12,47,8,0,19,138,59,18,3,104,37,108,28,2,11,80,82,63,27,32,6,97,0,28,49,0,52,25,73,0,0,0,5,7,31,10,89,59,42,124,88,75,0,0,0,46,63,22,171,43,24,94,33,82,52,23,91,37,80,7,9,178,77,2,58,0,6,0,0,15,33,71,120,27,96,73,116,69,0,20,132,8,0,64,68,8,3,65,90,1,26,138,46,9,141,41,88,55,20,0,2,3,0,9,3,6,5,46,21,42,22,43,80,189,17,7,5,73,32,47,4,38,49,1,6,24,68,0,0,56,25,5,110,123,119,85,16,52,0,0,0,0,1,4,3,2,6,1,7,102,116,39,97,20,25,3,3,26,14,0,0,82,3,0,80,64,24,53

Sequence (592 aa):
ASSVNELENWSKWMQPIPDNIPLARISIPGTHDSGTFKLQNPIKQVWGMTQEYDFRYQMDHGARIFDIRGRLTDDNTIVLHHGPLYLYVTLHEFINEAKQFLKDNPSETIIMSLKKEYEDMKGAEGSFSSTFEKNYFVDPIFLKTEGNIKLGDARGKIVLLKRYSGSNESGGYNNFYWPDNETFTTTVNQNVNVTVQDKYKVNYDEKVKSIKDTMDETMNNSEDLNHLYINFTSLSSGGTAWNSPYSYASSINPEIANDIKQKNPTRVGWVIQDYINEKWSPLLYQEVIRANKSLIASSVNELENWSKWMQPIPDNIPLARISIPGTHDSGTFKLQNPIKQVWGMTQEYDFRYQMDHGARIFDIRGRLTDDNTIVLHHGPLYLYVTLHEFINEAKQFLKDNPSETIIMSLKKEYEDMKGAEGSFSSTFEKNYFVDPIFLKTEGNIKLGDARGKIVLLKRYSGSNESGGYNNFYWPDNETFTTTVNQNVNVTVQDKYKVNYDEKVKSIKDTMDETMNNSEDLNHLYINFTSLSSGGTAWNSPYSYASSINPEIANDIKQKNPTRVGWVIQDYINEKWSPLLYQEVIRANKSLI

B-factor: mean 20.46, std 8.1, range [8.13, 52.79]

Nearest PDB structures (foldseek):
  3ea2-assembly2_B  TM=1.002E+00  e=3.262E-66  Bacillus thuringiensis
  3ea3-assembly2_B  TM=1.002E+00  e=2.532E-65  Bacillus thuringiensis
  6s2a-assembly3_C  TM=9.993E-01  e=1.512E-61  Bacillus cereus
  2ptd-assembly1_A  TM=9.962E-01  e=5.546E-60  Bacillus cereus
  3ptd-assembly1_A  TM=9.965E-01  e=1.098E-59  Bacillus cereus